Protein AF-A0A951SJJ4-F1 (afdb_monomer)

Sequence (652 aa):
MRLPAYVYRRGTRYWFRRTVPAPLLFVFFRAELRCSLRTNMPAEASGRARRLAVVLDAVFAIVGEAMQAGTTLSRDTLDVLVRELMSHELERAERARACAGPRSDSAAAAAAAAERAQAEALTAALRRNDLAPIAAPLAGALARLGIAVAADSPDWRIAGREALRAQRRVHLANAERELGFYGEDDGPGGPPPAPARILPRAASSPAAEPAITPPATPAAQPAATAVP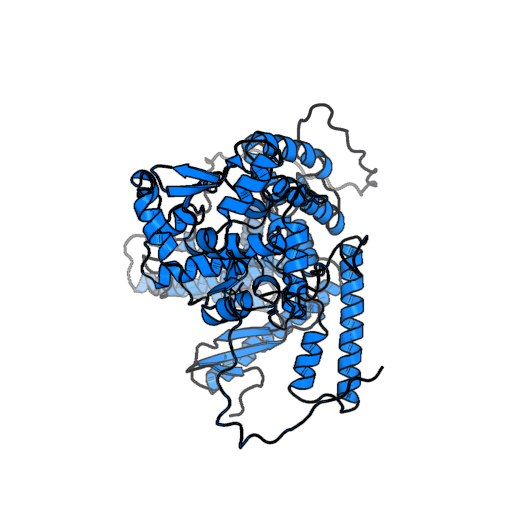ATDGTITAETLLSVAWPVFVAAKREADWKAKEQERDADKALRAFRDFVGDKPLAAITAIDAARMRSQLLRVPKLNGKGLYAGLTLAEAIAKAEALEAEQLAAVAASRAAGRLLGEDHDRARQAARVERLSLTTVNRYLSPLSTLFAWLDQERHLKLPSPFAGIPFSKRVRAKRARDQRQSFTDGELRRLFATPLWTGCASPHRRWQPGALVVKDARYWIPLLMAFASLRLEEASQLFCDDVATLDGIACLIVRGDNALRTTKSDSSARIVPVHSTLIRLGFLEHVERMRADGRTRVFPHLERDARGRLGGAVSKWFTEYRRRIGAYEKHKDAHSLRHFFDTHLHDRDVPTVRVAELMGHASPGETAGRYYKGAKLQRLREAIERLDFGLLFEERDGAWHIAREQPPDDADSRERPAHCLIERPM

Secondary structure (DSSP, 8-state):
-PPPTTEEEETTEEEEEEEPPGGGHHHH-SSEEEEE-S-S-HHHHHHHHHHHHHHHHHHHHHHHHHHHH-----HHHHHHHHHHHHHHHHHHHHHHHHHSPP--HHHHHHHHHHHHHHHHHHHHHHHHT--GGGHHHHHHHHHHTT----TTSHHHHHHHHHHHHHHHHHHHHHHHHHTT---TTSSTTSPPPPPP-----------------PPPPPPPPPP-PPPP-SSS---TTSBHHHHHHHHHHHHHHHT---HHHHHHHHHHHHHHHHHH---BGGG--HHHHHHHHHHHHHSBTTTTSGGGTT--HHHHHHHHHHHHHHHHHHHHHHHHTTSS-HHHHHHHHHHTSPPBPPHHHHHHHHHHHHHHHHHHHHHH---PPPTTTT-SPPS-S----GGGSPPPPPHHHHHHHHTSHHHH-BS-TT-TTSB-SB---SHHHHHHHHHHHS---HHHHHH-BGGGEEEETTEEEEEE---STT---SSGGG-EEEEPPHHHHHTTHHHHHHHHHHTT-SBSSTT----TTS-SHHHHHHHHHHHHHHTT---TT--TTHHHHHHHHHHHTTT--HHHHHHHHT-PPSSHHHHHH-----HHHHHHHHTT------EEEETTEEEEPP-PPP--TT-S------PPPPP-

Mean predicted aligned error: 19.37 Å

Nearest PDB structures (foldseek):
  4a8e-assembly1_A-2  TM=4.778E-01  e=9.113E-06  Pyrococcus abyssi
  5jk0-assembly1_C  TM=5.043E-01  e=3.271E-04  Helicobacter pylori 26695
  5nl6-assembly1_B  TM=2.515E-01  e=6.108E+00  Entamoeba histolytica HM-1:IMSS

Radius of gyration: 33.43 Å; Cα contacts (8 Å, |Δi|>4): 709; chains: 1; bounding box: 82×71×99 Å

Structure (mmCIF, N/CA/C/O backbone):
data_AF-A0A951SJJ4-F1
#
_entry.id   AF-A0A951SJJ4-F1
#
loop_
_atom_site.group_PDB
_atom_site.id
_atom_site.type_symbol
_atom_site.label_atom_id
_atom_site.label_alt_id
_atom_site.label_comp_id
_atom_site.label_asym_id
_atom_site.label_entity_id
_atom_site.label_seq_id
_atom_site.pdbx_PDB_ins_code
_atom_site.Cartn_x
_atom_site.Cartn_y
_atom_site.Cartn_z
_atom_site.occupancy
_atom_site.B_iso_or_equiv
_atom_site.auth_seq_id
_atom_site.auth_comp_id
_atom_site.auth_asym_id
_atom_site.auth_atom_id
_atom_site.pdbx_PDB_model_num
ATOM 1 N N . MET A 1 1 ? -8.854 -30.073 -40.093 1.00 56.75 1 MET A N 1
ATOM 2 C CA . MET A 1 1 ? -7.488 -29.500 -39.975 1.00 56.75 1 MET A CA 1
ATOM 3 C C . MET A 1 1 ? -7.131 -29.368 -38.495 1.00 56.75 1 MET A C 1
ATOM 5 O O . MET A 1 1 ? -7.904 -28.761 -37.763 1.00 56.75 1 MET A O 1
ATOM 9 N N . ARG A 1 2 ? -6.027 -29.965 -38.023 1.00 67.12 2 ARG A N 1
ATOM 10 C CA . ARG A 1 2 ? -5.641 -29.940 -36.597 1.00 67.12 2 ARG A CA 1
ATOM 11 C C . ARG A 1 2 ? -4.931 -28.616 -36.276 1.00 67.12 2 ARG A C 1
ATOM 13 O O . ARG A 1 2 ? -3.934 -28.290 -36.918 1.00 67.12 2 ARG A O 1
ATOM 20 N N . LEU A 1 3 ? -5.464 -27.833 -35.336 1.00 75.81 3 LEU A N 1
ATOM 21 C CA . LEU A 1 3 ? -4.878 -26.545 -34.943 1.00 75.81 3 LEU A CA 1
ATOM 22 C C . LEU A 1 3 ? -3.582 -26.755 -34.133 1.00 75.81 3 LEU A C 1
ATOM 24 O O . LEU A 1 3 ? -3.516 -27.702 -33.346 1.00 75.81 3 LEU A O 1
ATOM 28 N N . PRO A 1 4 ? -2.556 -25.895 -34.290 1.00 80.19 4 PRO A N 1
ATOM 29 C CA . PRO A 1 4 ? -1.337 -25.973 -33.486 1.00 80.19 4 PRO A CA 1
ATOM 30 C C . PRO A 1 4 ? -1.620 -25.783 -31.987 1.00 80.19 4 PRO A C 1
ATOM 32 O O . PRO A 1 4 ? -2.468 -24.975 -31.617 1.00 80.19 4 PRO A O 1
ATOM 35 N N . ALA A 1 5 ? -0.855 -26.446 -31.113 1.00 82.00 5 ALA A N 1
ATOM 36 C CA . ALA A 1 5 ? -1.058 -26.417 -29.653 1.00 82.00 5 ALA A CA 1
ATOM 37 C C . ALA A 1 5 ? -0.932 -25.017 -29.000 1.00 82.00 5 ALA A C 1
ATOM 39 O O . ALA A 1 5 ? -1.397 -24.791 -27.882 1.00 82.00 5 ALA A O 1
ATOM 40 N N . TYR A 1 6 ? -0.312 -24.063 -29.700 1.00 81.06 6 TYR A N 1
ATOM 41 C CA . TYR A 1 6 ? -0.188 -22.655 -29.307 1.00 81.06 6 TYR A CA 1
ATOM 42 C C . TYR A 1 6 ? -1.338 -21.767 -29.821 1.00 81.06 6 TYR A C 1
ATOM 44 O O . TYR A 1 6 ? -1.269 -20.543 -29.700 1.00 81.06 6 TYR A O 1
ATOM 52 N N . VAL A 1 7 ? -2.399 -22.354 -30.384 1.00 87.69 7 VAL A N 1
ATOM 53 C CA . VAL A 1 7 ? -3.622 -21.664 -30.819 1.00 87.69 7 VAL A CA 1
ATOM 54 C C . VAL A 1 7 ? -4.806 -22.149 -29.990 1.00 87.69 7 VAL A C 1
ATOM 56 O O . VAL A 1 7 ? -5.020 -23.348 -29.848 1.00 87.69 7 VAL A O 1
ATOM 59 N N . TYR A 1 8 ? -5.602 -21.223 -29.458 1.00 88.50 8 TYR A N 1
ATOM 60 C CA . TYR A 1 8 ? -6.814 -21.540 -28.700 1.00 88.50 8 TYR A CA 1
ATOM 61 C C . TYR A 1 8 ? -7.937 -20.554 -29.025 1.00 88.50 8 TYR A C 1
ATOM 63 O O . TYR A 1 8 ? -7.691 -19.416 -29.424 1.00 88.50 8 TYR A O 1
ATOM 71 N N . ARG A 1 9 ? -9.190 -20.983 -28.877 1.00 89.31 9 ARG A N 1
ATOM 72 C CA . ARG A 1 9 ? -10.361 -20.132 -29.123 1.00 89.31 9 ARG A CA 1
ATOM 73 C C . ARG A 1 9 ? -10.773 -19.425 -27.833 1.00 89.31 9 ARG A C 1
ATOM 75 O O . ARG A 1 9 ? -10.809 -20.040 -26.772 1.00 89.31 9 ARG A O 1
ATOM 82 N N . ARG A 1 10 ? -11.096 -18.133 -27.919 1.00 81.38 10 ARG A N 1
ATOM 83 C CA . ARG A 1 10 ? -11.657 -17.355 -26.805 1.00 81.38 10 ARG A CA 1
ATOM 84 C C . ARG A 1 10 ? -12.793 -16.482 -27.330 1.00 81.38 10 ARG A C 1
ATOM 86 O O . ARG A 1 10 ? -12.550 -15.496 -28.027 1.00 81.38 10 ARG A O 1
ATOM 93 N N . GLY A 1 11 ? -14.027 -16.866 -27.005 1.00 86.31 11 GLY A N 1
ATOM 94 C CA . GLY A 1 11 ? -15.231 -16.289 -27.604 1.00 86.31 11 GLY A CA 1
ATOM 95 C C . GLY A 1 11 ? -15.328 -16.622 -29.097 1.00 86.31 11 GLY A C 1
ATOM 96 O O . GLY A 1 11 ? -15.128 -17.767 -29.513 1.00 86.31 11 GLY A O 1
ATOM 97 N N . THR A 1 12 ? -15.590 -15.612 -29.924 1.00 81.94 12 THR A N 1
ATOM 98 C CA . THR A 1 12 ? -15.728 -15.768 -31.382 1.00 81.94 12 THR A CA 1
ATOM 99 C C . THR A 1 12 ? -14.399 -15.772 -32.138 1.00 81.94 12 THR A C 1
ATOM 101 O O . THR A 1 12 ? -14.394 -16.061 -33.327 1.00 81.94 12 THR A O 1
ATOM 104 N N . ARG A 1 13 ? -13.263 -15.485 -31.484 1.00 82.62 13 ARG A N 1
ATOM 105 C CA . ARG A 1 13 ? -11.959 -15.296 -32.148 1.00 82.62 13 ARG A CA 1
ATOM 106 C C . ARG A 1 13 ? -10.907 -16.302 -31.678 1.00 82.62 13 ARG A C 1
ATOM 108 O O . ARG A 1 13 ? -10.920 -16.750 -30.528 1.00 82.62 13 ARG A O 1
ATOM 115 N N . TYR A 1 14 ? -9.957 -16.613 -32.558 1.00 86.00 14 TYR A N 1
ATOM 116 C CA . TYR A 1 14 ? -8.769 -17.404 -32.233 1.00 86.00 14 TYR A CA 1
ATOM 117 C C . TYR A 1 14 ? -7.647 -16.535 -31.653 1.00 86.00 14 TYR A C 1
ATOM 119 O O . TYR A 1 14 ? -7.476 -15.370 -32.013 1.00 86.00 14 TYR A O 1
ATOM 127 N N . TRP A 1 15 ? -6.878 -17.118 -30.740 1.00 86.62 15 TRP A N 1
ATOM 128 C CA . TRP A 1 15 ? -5.797 -16.487 -29.991 1.00 86.62 15 TRP A CA 1
ATOM 129 C C . TRP A 1 15 ? -4.540 -17.349 -30.040 1.00 86.62 15 TRP A C 1
ATOM 131 O O . TRP A 1 15 ? -4.606 -18.574 -30.075 1.00 86.62 15 TRP A O 1
ATOM 141 N N . PHE A 1 16 ? -3.393 -16.686 -30.004 1.00 80.56 16 PHE A N 1
ATOM 142 C CA . PHE A 1 16 ? -2.073 -17.288 -29.924 1.00 80.56 16 PHE A CA 1
ATOM 143 C C . PHE A 1 16 ? -1.542 -17.237 -28.489 1.00 80.56 16 PHE A C 1
ATOM 145 O O . PHE A 1 16 ? -1.807 -16.276 -27.758 1.00 80.56 16 PHE A O 1
ATOM 152 N N . ARG A 1 17 ? -0.786 -18.263 -28.088 1.00 79.38 17 ARG A N 1
ATOM 153 C CA . ARG A 1 17 ? -0.088 -18.364 -26.801 1.00 79.38 17 ARG A CA 1
ATOM 154 C C . ARG A 1 17 ? 1.279 -19.026 -26.979 1.00 79.38 17 ARG A C 1
ATOM 156 O O . ARG A 1 17 ? 1.332 -20.181 -27.384 1.00 79.38 17 ARG A O 1
ATOM 163 N N . ARG A 1 18 ? 2.360 -18.358 -26.572 1.00 77.31 18 ARG A N 1
ATOM 164 C CA . ARG A 1 18 ? 3.719 -18.930 -26.526 1.00 77.31 18 ARG A CA 1
ATOM 165 C C . ARG A 1 18 ? 4.312 -18.792 -25.131 1.00 77.31 18 ARG A C 1
ATOM 167 O O . ARG A 1 18 ? 4.263 -17.706 -24.556 1.00 77.31 18 ARG A O 1
ATOM 174 N N . THR A 1 19 ? 4.864 -19.876 -24.602 1.00 76.88 19 THR A N 1
ATOM 175 C CA . THR A 1 19 ? 5.601 -19.870 -23.334 1.00 76.88 19 THR A CA 1
ATOM 176 C C . THR A 1 19 ? 6.957 -19.210 -23.539 1.00 76.88 19 THR A C 1
ATOM 178 O O . THR A 1 19 ? 7.637 -19.501 -24.520 1.00 76.88 19 THR A O 1
ATOM 181 N N . VAL A 1 20 ? 7.337 -18.319 -22.627 1.00 56.06 20 VAL A N 1
ATOM 182 C CA . VAL A 1 20 ? 8.665 -17.697 -22.630 1.00 56.06 20 VAL A CA 1
ATOM 183 C C . VAL A 1 20 ? 9.648 -18.650 -21.935 1.00 56.06 20 VAL A C 1
ATOM 185 O O . VAL A 1 20 ? 9.347 -19.090 -20.820 1.00 56.06 20 VAL A O 1
ATOM 188 N N . PRO A 1 21 ? 10.800 -18.986 -22.547 1.00 66.00 21 PRO A N 1
ATOM 189 C CA . PRO A 1 21 ? 11.824 -19.817 -21.915 1.00 66.00 21 PRO A CA 1
ATOM 190 C C . PRO A 1 21 ? 12.271 -19.253 -20.563 1.00 66.00 21 PRO A C 1
ATOM 192 O O . PRO A 1 21 ? 12.416 -18.040 -20.418 1.00 66.00 21 PRO A O 1
ATOM 195 N N . ALA A 1 22 ? 12.507 -20.126 -19.577 1.00 51.75 22 ALA A N 1
ATOM 196 C CA . ALA A 1 22 ? 12.796 -19.729 -18.195 1.00 51.75 22 ALA A CA 1
ATOM 197 C C . ALA A 1 22 ? 13.957 -18.722 -18.053 1.00 51.75 22 ALA A C 1
ATOM 199 O O . ALA A 1 22 ? 13.769 -17.734 -17.338 1.00 51.75 22 ALA A O 1
ATOM 200 N N . PRO A 1 23 ? 15.084 -18.879 -18.781 1.00 46.19 23 PRO A N 1
ATOM 201 C CA . PRO A 1 23 ? 16.160 -17.900 -18.745 1.00 46.19 23 PRO A CA 1
ATOM 202 C C . PRO A 1 23 ? 15.719 -16.523 -19.216 1.00 46.19 23 PRO A C 1
ATOM 204 O O . PRO A 1 23 ? 16.264 -15.563 -18.729 1.00 46.19 23 PRO A O 1
ATOM 207 N N . LEU A 1 24 ? 14.712 -16.396 -20.085 1.00 44.31 24 LEU A N 1
ATOM 208 C CA . LEU A 1 24 ? 14.303 -15.136 -20.723 1.00 44.31 24 LEU A CA 1
ATOM 209 C C . LEU A 1 24 ? 13.164 -14.415 -19.985 1.00 44.31 24 LEU A C 1
ATOM 211 O O . LEU A 1 24 ? 12.713 -13.343 -20.400 1.00 44.31 24 LEU A O 1
ATOM 215 N N . LEU A 1 25 ? 12.672 -14.985 -18.881 1.00 44.56 25 LEU A N 1
ATOM 216 C CA . LEU A 1 25 ? 11.536 -14.440 -18.131 1.00 44.56 25 LEU A CA 1
ATOM 217 C C . LEU A 1 25 ? 11.811 -13.057 -17.536 1.00 44.56 25 LEU A C 1
ATOM 219 O O . LEU A 1 25 ? 10.884 -12.255 -17.422 1.00 44.56 25 LEU A O 1
ATOM 223 N N . PHE A 1 26 ? 13.064 -12.760 -17.199 1.00 39.66 26 PHE A N 1
ATOM 224 C CA . PHE A 1 26 ? 13.484 -11.453 -16.687 1.00 39.66 26 PHE A CA 1
ATOM 225 C C . PHE A 1 26 ? 13.591 -10.374 -17.786 1.00 39.66 26 PHE A C 1
ATOM 227 O O . PHE A 1 26 ? 13.677 -9.201 -17.440 1.00 39.66 26 PHE A O 1
ATOM 234 N N . VAL A 1 27 ? 13.538 -10.742 -19.079 1.00 39.22 27 VAL A N 1
ATOM 235 C CA . VAL A 1 27 ? 13.498 -9.799 -20.222 1.00 39.22 27 VAL A CA 1
ATOM 236 C C . VAL A 1 27 ? 12.069 -9.567 -20.705 1.00 39.22 27 VAL A C 1
ATOM 238 O O . VAL A 1 27 ? 11.667 -8.437 -20.958 1.00 39.22 27 VAL A O 1
ATOM 241 N N . PHE A 1 28 ? 11.262 -10.625 -20.824 1.00 42.31 28 PHE A N 1
ATOM 242 C CA . PHE A 1 28 ? 9.883 -10.510 -21.329 1.00 42.31 28 PHE A CA 1
ATOM 243 C C . PHE A 1 28 ? 8.844 -10.287 -20.222 1.00 42.31 28 PHE A C 1
ATOM 245 O O . PHE A 1 28 ? 7.675 -10.011 -20.507 1.00 42.31 28 PHE A O 1
ATOM 252 N N . PHE A 1 29 ? 9.257 -10.409 -18.955 1.00 37.00 29 PHE A N 1
ATOM 253 C CA . PHE A 1 29 ? 8.480 -10.131 -17.740 1.00 37.00 29 PHE A CA 1
ATOM 254 C C . PHE A 1 29 ? 7.126 -10.864 -17.649 1.00 37.00 29 PHE A C 1
ATOM 256 O O . PHE A 1 29 ? 6.242 -10.472 -16.881 1.00 37.00 29 PHE A O 1
ATOM 263 N N . ARG A 1 30 ? 6.925 -11.921 -18.448 1.00 45.78 30 ARG A N 1
ATOM 264 C CA . ARG A 1 30 ? 5.702 -12.732 -18.515 1.00 45.78 30 ARG A CA 1
ATOM 265 C C . ARG A 1 30 ? 6.057 -14.177 -18.839 1.00 45.78 30 ARG A C 1
ATOM 267 O O . ARG A 1 30 ? 6.852 -14.424 -19.733 1.00 45.78 30 ARG A O 1
ATOM 274 N N . ALA A 1 31 ? 5.405 -15.121 -18.159 1.00 50.78 31 ALA A N 1
ATOM 275 C CA . ALA A 1 31 ? 5.575 -16.555 -18.416 1.00 50.78 31 ALA A CA 1
ATOM 276 C C . ALA A 1 31 ? 5.018 -16.997 -19.779 1.00 50.78 31 ALA A C 1
ATOM 278 O O . ALA A 1 31 ? 5.471 -17.981 -20.355 1.00 50.78 31 ALA A O 1
ATOM 279 N N . GLU A 1 32 ? 4.042 -16.255 -20.304 1.00 66.44 32 GLU A N 1
ATOM 280 C CA . GLU A 1 32 ? 3.436 -16.519 -21.602 1.00 66.44 32 GLU A CA 1
ATOM 281 C C . GLU A 1 32 ? 3.109 -15.213 -22.330 1.00 66.44 32 GLU A C 1
ATOM 283 O O . GLU A 1 32 ? 2.561 -14.267 -21.750 1.00 66.44 32 GLU A O 1
ATOM 288 N N . LEU A 1 33 ? 3.374 -15.198 -23.632 1.00 51.41 33 LEU A N 1
ATOM 289 C CA . LEU A 1 33 ? 2.937 -14.163 -24.557 1.00 51.41 33 LEU A CA 1
ATOM 290 C C . LEU A 1 33 ? 1.627 -14.605 -25.202 1.00 51.41 33 LEU A C 1
ATOM 292 O O . LEU A 1 33 ? 1.537 -15.706 -25.746 1.00 51.41 33 LEU A O 1
ATOM 296 N N . ARG A 1 34 ? 0.597 -13.756 -25.124 1.00 69.94 34 ARG A N 1
ATOM 297 C CA . ARG A 1 34 ? -0.738 -14.035 -25.670 1.00 69.94 34 ARG A CA 1
ATOM 298 C C . ARG A 1 34 ? -1.227 -12.867 -26.514 1.00 69.94 34 ARG A C 1
ATOM 300 O O . ARG A 1 34 ? -1.175 -11.728 -26.054 1.00 69.94 34 ARG A O 1
ATOM 307 N N . CYS A 1 35 ? -1.769 -13.146 -27.693 1.00 52.28 35 CYS A N 1
ATOM 308 C CA . CYS A 1 35 ? -2.395 -12.129 -28.537 1.00 52.28 35 CYS A CA 1
ATOM 309 C C . CYS A 1 35 ? -3.555 -12.709 -29.355 1.00 52.28 35 CYS A C 1
ATOM 311 O O . CYS A 1 35 ? -3.624 -13.912 -29.605 1.00 52.28 35 CYS A O 1
ATOM 313 N N . SER A 1 36 ? -4.502 -11.850 -29.732 1.00 64.62 36 SER A N 1
ATOM 314 C CA . SER A 1 36 ? -5.601 -12.227 -30.622 1.00 64.62 36 SER A CA 1
ATOM 315 C C . SER A 1 36 ? -5.072 -12.383 -32.042 1.00 64.62 36 SER A C 1
ATOM 317 O O . SER A 1 36 ? -4.365 -11.505 -32.532 1.00 64.62 36 SER A O 1
ATOM 319 N N . LEU A 1 37 ? -5.467 -13.456 -32.725 1.00 58.62 37 LEU A N 1
ATOM 320 C CA . LEU A 1 37 ? -5.157 -13.665 -34.141 1.00 58.62 37 LEU A CA 1
ATOM 321 C C . LEU A 1 37 ? -6.121 -12.905 -35.062 1.00 58.62 37 LEU A C 1
ATOM 323 O O . LEU A 1 37 ? -5.968 -12.975 -36.279 1.00 58.62 37 LEU A O 1
ATOM 327 N N . ARG A 1 38 ? -7.095 -12.174 -34.488 1.00 72.50 38 ARG A N 1
ATOM 328 C CA . ARG A 1 38 ? -8.071 -11.316 -35.189 1.00 72.50 38 ARG A CA 1
ATOM 329 C C . ARG A 1 38 ? -8.794 -12.030 -36.341 1.00 72.50 38 ARG A C 1
ATOM 331 O O . ARG A 1 38 ? -8.997 -11.457 -37.403 1.00 72.50 38 ARG A O 1
ATOM 338 N N . THR A 1 39 ? -9.139 -13.297 -36.147 1.00 69.31 39 THR A N 1
ATOM 339 C CA . THR A 1 39 ? -9.929 -14.090 -37.099 1.00 69.31 39 THR A CA 1
ATOM 340 C C . THR A 1 39 ? -10.748 -15.130 -36.336 1.00 69.31 39 THR A C 1
ATOM 342 O O . THR A 1 39 ? -10.347 -15.583 -35.255 1.00 69.31 39 THR A O 1
ATOM 345 N N . ASN A 1 40 ? -11.917 -15.467 -36.870 1.00 79.06 40 ASN A N 1
ATOM 346 C CA . ASN A 1 40 ? -12.766 -16.576 -36.435 1.00 79.06 40 ASN A CA 1
ATOM 347 C C . ASN A 1 40 ? -12.609 -17.807 -37.350 1.00 79.06 40 ASN A C 1
ATOM 349 O O . ASN A 1 40 ? -13.218 -18.839 -37.073 1.00 79.06 40 ASN A O 1
ATOM 353 N N . MET A 1 41 ? -11.773 -17.725 -38.395 1.00 80.44 41 MET A N 1
ATOM 354 C CA . MET A 1 41 ? -11.529 -18.808 -39.346 1.00 80.44 41 MET A CA 1
ATOM 355 C C . MET A 1 41 ? -10.324 -19.669 -38.916 1.00 80.44 41 MET A C 1
ATOM 357 O O . MET A 1 41 ? -9.222 -19.141 -38.728 1.00 80.44 41 MET A O 1
ATOM 361 N N . PRO A 1 42 ? -10.476 -21.002 -38.778 1.00 74.75 42 PRO A N 1
ATOM 362 C CA . PRO A 1 42 ? -9.407 -21.883 -38.292 1.00 74.75 42 PRO A CA 1
ATOM 363 C C . PRO A 1 42 ? -8.151 -21.914 -39.182 1.00 74.75 42 PRO A C 1
ATOM 365 O O . PRO A 1 42 ? -7.030 -21.922 -38.668 1.00 74.75 42 PRO A O 1
ATOM 368 N N . ALA A 1 43 ? -8.321 -21.919 -40.509 1.00 69.69 43 ALA A N 1
ATOM 369 C CA . ALA A 1 43 ? -7.210 -21.994 -41.462 1.00 69.69 43 ALA A CA 1
ATOM 370 C C . ALA A 1 43 ? -6.328 -20.732 -41.412 1.00 69.69 43 ALA A C 1
ATOM 372 O O . ALA A 1 43 ? -5.103 -20.825 -41.291 1.00 69.69 43 ALA A O 1
ATOM 373 N N . GLU A 1 44 ? -6.950 -19.549 -41.390 1.00 59.69 44 GLU A N 1
ATOM 374 C CA . GLU A 1 44 ? -6.249 -18.271 -41.234 1.00 59.69 44 GLU A CA 1
ATOM 375 C C . GLU A 1 44 ? -5.558 -18.148 -39.874 1.00 59.69 44 GLU A C 1
ATOM 377 O O . GLU A 1 44 ? -4.414 -17.691 -39.794 1.00 59.69 44 GLU A O 1
ATOM 382 N N . ALA A 1 45 ? -6.229 -18.582 -38.799 1.00 61.97 45 ALA A N 1
ATOM 383 C CA . ALA A 1 45 ? -5.662 -18.586 -37.456 1.00 61.97 45 ALA A CA 1
ATOM 384 C C . ALA A 1 45 ? -4.382 -19.430 -37.404 1.00 61.97 45 ALA A C 1
ATOM 386 O O . ALA A 1 45 ? -3.360 -18.974 -36.891 1.00 61.97 45 ALA A O 1
ATOM 387 N N . SER A 1 46 ? -4.405 -20.626 -38.001 1.00 64.81 46 SER A N 1
ATOM 388 C CA . SER A 1 46 ? -3.229 -21.495 -38.089 1.00 64.81 46 SER A CA 1
ATOM 389 C C . SER A 1 46 ? -2.092 -20.849 -38.895 1.00 64.81 46 SER A C 1
ATOM 391 O O . SER A 1 46 ? -0.936 -20.915 -38.476 1.00 64.81 46 SER A O 1
ATOM 393 N N . GLY A 1 47 ? -2.394 -20.188 -40.018 1.00 51.75 47 GLY A N 1
ATOM 394 C CA . GLY A 1 47 ? -1.395 -19.485 -40.832 1.00 51.75 47 GLY A CA 1
ATOM 395 C C . GLY A 1 47 ? -0.742 -18.299 -40.109 1.00 51.75 47 GLY A C 1
ATOM 396 O O . GLY A 1 47 ? 0.484 -18.167 -40.107 1.00 51.75 47 GLY A O 1
ATOM 397 N N . ARG A 1 48 ? -1.542 -17.460 -39.434 1.00 59.00 48 ARG A N 1
ATOM 398 C CA . ARG A 1 48 ? -1.055 -16.312 -38.642 1.00 59.00 48 ARG A CA 1
ATOM 399 C C . ARG A 1 48 ? -0.233 -16.765 -37.431 1.00 59.00 48 ARG A C 1
ATOM 401 O O . ARG A 1 48 ? 0.818 -16.192 -37.154 1.00 59.00 48 ARG A O 1
ATOM 408 N N . ALA A 1 49 ? -0.668 -17.824 -36.751 1.00 57.44 49 ALA A N 1
ATOM 409 C CA . ALA A 1 49 ? 0.012 -18.364 -35.579 1.00 57.44 49 ALA A CA 1
ATOM 410 C C . ALA A 1 49 ? 1.388 -18.971 -35.893 1.00 57.44 49 ALA A C 1
ATOM 412 O O . ALA A 1 49 ? 2.322 -18.763 -35.124 1.00 57.44 49 ALA A O 1
ATOM 413 N N . ARG A 1 50 ? 1.540 -19.683 -37.020 1.00 53.78 50 ARG A N 1
ATOM 414 C CA . ARG A 1 50 ? 2.837 -20.252 -37.439 1.00 53.78 50 ARG A CA 1
ATOM 415 C C . ARG A 1 50 ? 3.873 -19.165 -37.724 1.00 53.78 50 ARG A C 1
ATOM 417 O O . ARG A 1 50 ? 4.998 -19.265 -37.250 1.00 53.78 50 ARG A O 1
ATOM 424 N N . ARG A 1 51 ? 3.480 -18.095 -38.428 1.00 48.62 51 ARG A N 1
ATOM 425 C CA . ARG A 1 51 ? 4.363 -16.940 -38.680 1.00 48.62 51 ARG A CA 1
ATOM 426 C C . ARG A 1 51 ? 4.804 -16.269 -37.380 1.00 48.62 51 ARG A C 1
ATOM 428 O O . ARG A 1 51 ? 5.975 -15.950 -37.223 1.00 48.62 51 ARG A O 1
ATOM 435 N N . LEU A 1 52 ? 3.879 -16.102 -36.435 1.00 44.09 52 LEU A N 1
ATOM 436 C CA . LEU A 1 52 ? 4.188 -15.509 -35.138 1.00 44.09 52 LEU A CA 1
ATOM 437 C C . LEU A 1 52 ? 5.098 -16.403 -34.278 1.00 44.09 52 LEU A C 1
ATOM 439 O O . LEU A 1 52 ? 5.967 -15.884 -33.583 1.00 44.09 52 LEU A O 1
ATOM 443 N N . ALA A 1 53 ? 4.934 -17.727 -34.348 1.00 49.69 53 ALA A N 1
ATOM 444 C CA . ALA A 1 53 ? 5.794 -18.679 -33.648 1.00 49.69 53 ALA A CA 1
ATOM 445 C C . ALA A 1 53 ? 7.249 -18.603 -34.137 1.00 49.69 53 ALA A C 1
ATOM 447 O O . ALA A 1 53 ? 8.141 -18.434 -33.316 1.00 49.69 53 ALA A O 1
ATOM 448 N N . VAL A 1 54 ? 7.474 -18.619 -35.457 1.00 47.19 54 VAL A N 1
ATOM 449 C CA . VAL A 1 54 ? 8.823 -18.520 -36.051 1.00 47.19 54 VAL A CA 1
ATOM 450 C C . VAL A 1 54 ? 9.527 -17.225 -35.634 1.00 47.19 54 VAL A C 1
ATOM 452 O O . VAL A 1 54 ? 10.700 -17.239 -35.271 1.00 47.19 54 VAL A O 1
ATOM 455 N N . VAL A 1 55 ? 8.801 -16.103 -35.628 1.00 43.09 55 VAL A N 1
ATOM 456 C CA . VAL A 1 55 ? 9.347 -14.808 -35.194 1.00 43.09 55 VAL A CA 1
ATOM 457 C C . VAL A 1 55 ? 9.705 -14.817 -33.707 1.00 43.09 55 VAL A C 1
ATOM 459 O O . VAL A 1 55 ? 10.748 -14.291 -33.329 1.00 43.09 55 VAL A O 1
ATOM 462 N N . LEU A 1 56 ? 8.863 -15.407 -32.856 1.00 47.78 56 LEU A N 1
ATOM 463 C CA . LEU A 1 56 ? 9.129 -15.467 -31.418 1.00 47.78 56 LEU A CA 1
ATOM 464 C C . LEU A 1 56 ? 10.267 -16.424 -31.061 1.00 47.78 56 LEU A C 1
ATOM 466 O O . LEU A 1 56 ? 11.020 -16.126 -30.140 1.00 47.78 56 LEU A O 1
ATOM 470 N N . ASP A 1 57 ? 10.432 -17.517 -31.800 1.00 52.72 57 ASP A N 1
ATOM 471 C CA . ASP A 1 57 ? 11.523 -18.466 -31.572 1.00 52.72 57 ASP A CA 1
ATOM 472 C C . ASP A 1 57 ? 12.880 -17.856 -31.953 1.00 52.72 57 ASP A C 1
ATOM 474 O O . ASP A 1 57 ? 13.828 -17.946 -31.175 1.00 52.72 57 ASP A O 1
ATOM 478 N N . ALA A 1 58 ? 12.950 -17.122 -33.070 1.00 42.34 58 ALA A N 1
ATOM 479 C CA . ALA A 1 58 ? 14.142 -16.350 -33.432 1.00 42.34 58 ALA A CA 1
ATOM 480 C C . ALA A 1 58 ? 14.464 -15.264 -32.389 1.00 42.34 58 ALA A C 1
ATOM 482 O O . ALA A 1 58 ? 15.615 -15.068 -32.013 1.00 42.34 58 ALA A O 1
ATOM 483 N N . VAL A 1 59 ? 13.437 -14.586 -31.869 1.00 43.62 59 VAL A N 1
ATOM 484 C CA . VAL A 1 59 ? 13.578 -13.598 -30.791 1.00 43.62 59 VAL A CA 1
ATOM 485 C C . VAL A 1 59 ? 14.114 -14.231 -29.504 1.00 43.62 59 VAL A C 1
ATOM 487 O O . VAL A 1 59 ? 14.956 -13.630 -28.845 1.00 43.62 59 VAL A O 1
ATOM 490 N N . PHE A 1 60 ? 13.640 -15.417 -29.118 1.00 53.91 60 PHE A N 1
ATOM 491 C CA . PHE A 1 60 ? 14.122 -16.084 -27.911 1.00 53.91 60 PHE A CA 1
ATOM 492 C C . PHE A 1 60 ? 15.568 -16.568 -28.047 1.00 53.91 60 PHE A C 1
ATOM 494 O O . PHE A 1 60 ? 16.328 -16.404 -27.096 1.00 53.91 60 PHE A O 1
ATOM 501 N N . ALA A 1 61 ? 15.960 -17.091 -29.211 1.00 46.66 61 ALA A N 1
ATOM 502 C CA . ALA A 1 61 ? 17.340 -17.502 -29.477 1.00 46.66 61 ALA A CA 1
ATOM 503 C C . ALA A 1 61 ? 18.316 -16.318 -29.363 1.00 46.66 61 ALA A C 1
ATOM 505 O O . ALA A 1 61 ? 19.254 -16.367 -28.575 1.00 46.66 61 ALA A O 1
ATOM 506 N N . ILE A 1 62 ? 18.004 -15.201 -30.029 1.00 43.03 62 ILE A N 1
ATOM 507 C CA . ILE A 1 62 ? 18.837 -13.988 -30.015 1.00 43.03 62 ILE A CA 1
ATOM 508 C C . ILE A 1 62 ? 18.987 -13.421 -28.595 1.00 43.03 62 ILE A C 1
ATOM 510 O O . ILE A 1 62 ? 20.082 -13.049 -28.185 1.00 43.03 62 ILE A O 1
ATOM 514 N N . VAL A 1 63 ? 17.899 -13.365 -27.816 1.00 42.19 63 VAL A N 1
ATOM 515 C CA . VAL A 1 63 ? 17.956 -12.859 -26.432 1.00 42.19 63 VAL A CA 1
ATOM 516 C C . VAL A 1 63 ? 18.703 -13.835 -25.514 1.00 42.19 63 VAL A C 1
ATOM 518 O O . VAL A 1 63 ? 19.407 -13.389 -24.615 1.00 42.19 63 VAL A O 1
ATOM 521 N N . GLY A 1 64 ? 18.589 -15.147 -25.735 1.00 45.38 64 GLY A N 1
ATOM 522 C CA . GLY A 1 64 ? 19.320 -16.158 -24.965 1.00 45.38 64 GLY A CA 1
ATOM 523 C C . GLY A 1 64 ? 20.828 -16.124 -25.197 1.00 45.38 64 GLY A C 1
ATOM 524 O O . GLY A 1 64 ? 21.587 -16.172 -24.232 1.00 45.38 64 GLY A O 1
ATOM 525 N N . GLU A 1 65 ? 21.257 -15.975 -26.449 1.00 44.41 65 GLU A N 1
ATOM 526 C CA . GLU A 1 65 ? 22.674 -15.879 -26.827 1.00 44.41 65 GLU A CA 1
ATOM 527 C C . GLU A 1 65 ? 23.296 -14.559 -26.340 1.00 44.41 65 GLU A C 1
ATOM 529 O O . GLU A 1 65 ? 24.383 -14.551 -25.763 1.00 44.41 65 GLU A O 1
ATOM 534 N N . ALA A 1 66 ? 22.559 -13.448 -26.441 1.00 42.22 66 ALA A N 1
ATOM 535 C CA . ALA A 1 66 ? 23.000 -12.140 -25.952 1.00 42.22 66 ALA A CA 1
ATOM 536 C C . ALA A 1 66 ? 23.221 -12.100 -24.427 1.00 42.22 66 ALA A C 1
ATOM 538 O O . ALA A 1 66 ? 24.110 -11.406 -23.935 1.00 42.22 66 ALA A O 1
ATOM 539 N N . MET A 1 67 ? 22.440 -12.864 -23.658 1.00 42.53 67 MET A N 1
ATOM 540 C CA . MET A 1 67 ? 22.627 -12.968 -22.209 1.00 42.53 67 MET A CA 1
ATOM 541 C C . MET A 1 67 ? 23.867 -13.754 -21.798 1.00 42.53 67 MET A C 1
ATOM 543 O O . MET A 1 67 ? 24.407 -13.504 -20.723 1.00 42.53 67 MET A O 1
ATOM 547 N N . GLN A 1 68 ? 24.284 -14.718 -22.615 1.00 44.78 68 GLN A N 1
ATOM 548 C CA . GLN A 1 68 ? 25.477 -15.519 -22.356 1.00 44.78 68 GLN A CA 1
ATOM 549 C C . GLN A 1 68 ? 26.762 -14.758 -22.721 1.00 44.78 68 GLN A C 1
ATOM 551 O O . GLN A 1 68 ? 27.814 -15.063 -22.169 1.00 44.78 68 GLN A O 1
ATOM 556 N N . ALA A 1 69 ? 26.674 -13.746 -23.594 1.00 37.50 69 ALA A N 1
ATOM 557 C CA . ALA A 1 69 ? 27.823 -13.035 -24.163 1.00 37.50 69 ALA A CA 1
ATOM 558 C C . ALA A 1 69 ? 28.103 -11.626 -23.588 1.00 37.50 69 ALA A C 1
ATOM 560 O O . ALA A 1 69 ? 29.102 -11.012 -23.947 1.00 37.50 69 ALA A O 1
ATOM 561 N N . GLY A 1 70 ? 27.270 -11.097 -22.685 1.00 41.81 70 GLY A N 1
ATOM 562 C CA . GLY A 1 70 ? 27.648 -9.958 -21.833 1.00 41.81 70 GLY A CA 1
ATOM 563 C C . GLY A 1 70 ? 27.605 -8.534 -22.419 1.00 41.81 70 GLY A C 1
ATOM 564 O O . GLY A 1 70 ? 27.843 -7.610 -21.646 1.00 41.81 70 GLY A O 1
ATOM 565 N N . THR A 1 71 ? 27.238 -8.296 -23.688 1.00 36.28 71 THR A N 1
ATOM 566 C CA . THR A 1 71 ? 27.003 -6.924 -24.217 1.00 36.28 71 THR A CA 1
ATOM 567 C C . THR A 1 71 ? 26.293 -6.907 -25.580 1.00 36.28 71 THR A C 1
ATOM 569 O O . THR A 1 71 ? 26.663 -7.703 -26.437 1.00 36.28 71 THR A O 1
ATOM 572 N N . THR A 1 72 ? 25.315 -5.994 -25.787 1.00 34.53 72 THR A N 1
ATOM 573 C CA . THR A 1 72 ? 24.983 -5.200 -27.022 1.00 34.53 72 THR A CA 1
ATOM 574 C C . THR A 1 72 ? 23.593 -4.518 -26.942 1.00 34.53 72 THR A C 1
ATOM 576 O O . THR A 1 72 ? 22.807 -4.814 -26.036 1.00 34.53 72 THR A O 1
ATOM 579 N N . LEU A 1 73 ? 23.331 -3.532 -27.826 1.00 44.94 73 LEU A N 1
ATOM 580 C CA . LEU A 1 73 ? 22.229 -2.544 -27.777 1.00 44.94 73 LEU A CA 1
ATOM 581 C C . LEU A 1 73 ? 20.842 -3.144 -27.458 1.00 44.94 73 LEU A C 1
ATOM 583 O O . LEU A 1 73 ? 20.344 -4.042 -28.138 1.00 44.94 73 LEU A O 1
ATOM 587 N N . SER A 1 74 ? 20.190 -2.611 -26.416 1.00 46.97 74 SER A N 1
ATOM 588 C CA . SER A 1 74 ? 18.930 -3.156 -25.894 1.00 46.97 74 SER A CA 1
ATOM 589 C C . SER A 1 74 ? 17.773 -3.037 -26.896 1.00 46.97 74 SER A C 1
ATOM 591 O O . SER A 1 74 ? 17.663 -2.062 -27.643 1.00 46.97 74 SER A O 1
ATOM 593 N N . ARG A 1 75 ? 16.842 -3.998 -26.876 1.00 44.22 75 ARG A N 1
ATOM 594 C CA . ARG A 1 75 ? 15.644 -3.972 -27.732 1.00 44.22 75 ARG A CA 1
ATOM 595 C C . ARG A 1 75 ? 14.744 -2.759 -27.477 1.00 44.22 75 ARG A C 1
ATOM 597 O O . ARG A 1 75 ? 14.103 -2.293 -28.408 1.00 44.22 75 ARG A O 1
ATOM 604 N N . ASP A 1 76 ? 14.749 -2.207 -26.267 1.00 43.22 76 ASP A N 1
ATOM 605 C CA . ASP A 1 76 ? 14.018 -0.975 -25.954 1.00 43.22 76 ASP A CA 1
ATOM 606 C C . ASP A 1 76 ? 14.612 0.227 -26.707 1.00 43.22 76 ASP A C 1
ATOM 608 O O . ASP A 1 76 ? 13.876 1.084 -27.195 1.00 43.22 76 ASP A O 1
ATOM 612 N N . THR A 1 77 ? 15.937 0.248 -26.884 1.00 42.91 77 THR A N 1
ATOM 613 C CA . THR A 1 77 ? 16.645 1.251 -27.687 1.00 42.91 77 THR A CA 1
ATOM 614 C C . THR A 1 77 ? 16.357 1.083 -29.181 1.00 42.91 77 THR A C 1
ATOM 616 O O . THR A 1 77 ? 16.100 2.070 -29.867 1.00 42.91 77 THR A O 1
ATOM 619 N N . LEU A 1 78 ? 16.304 -0.159 -29.678 1.00 46.12 78 LEU A N 1
ATOM 620 C CA . LEU A 1 78 ? 15.894 -0.454 -31.058 1.00 46.12 78 LEU A CA 1
ATOM 621 C C . LEU A 1 78 ? 14.417 -0.104 -31.311 1.00 46.12 78 LEU A C 1
ATOM 623 O O . LEU A 1 78 ? 14.093 0.454 -32.354 1.00 46.12 78 LEU A O 1
ATOM 627 N N . ASP A 1 79 ? 13.523 -0.350 -30.352 1.00 45.09 79 ASP A N 1
ATOM 628 C CA . ASP A 1 79 ? 12.098 -0.020 -30.462 1.00 45.09 79 ASP A CA 1
ATOM 629 C C . ASP A 1 79 ? 11.848 1.499 -30.413 1.00 45.09 79 ASP A C 1
ATOM 631 O O . ASP A 1 79 ? 10.903 1.992 -31.029 1.00 45.09 79 ASP A O 1
ATOM 635 N N . VAL A 1 80 ? 12.655 2.267 -29.671 1.00 45.62 80 VAL A N 1
ATOM 636 C CA . VAL A 1 80 ? 12.621 3.744 -29.700 1.00 45.62 80 VAL A CA 1
ATOM 637 C C . VAL A 1 80 ? 13.150 4.268 -31.034 1.00 45.62 80 VAL A C 1
ATOM 639 O O . VAL A 1 80 ? 12.496 5.105 -31.649 1.00 45.62 80 VAL A O 1
ATOM 642 N N . LEU A 1 81 ? 14.256 3.716 -31.532 1.00 49.53 81 LEU A N 1
ATOM 643 C CA . LEU A 1 81 ? 14.834 4.082 -32.825 1.00 49.53 81 LEU A CA 1
ATOM 644 C C . LEU A 1 81 ? 13.886 3.800 -34.001 1.00 49.53 81 LEU A C 1
ATOM 646 O O . LEU A 1 81 ? 13.698 4.651 -34.867 1.00 49.53 81 LEU A O 1
ATOM 650 N N . VAL A 1 82 ? 13.233 2.635 -34.001 1.00 49.75 82 VAL A N 1
ATOM 651 C CA . VAL A 1 82 ? 12.230 2.262 -35.009 1.00 49.75 82 VAL A CA 1
ATOM 652 C C . VAL A 1 82 ? 11.008 3.182 -34.944 1.00 49.75 82 VAL A C 1
ATOM 654 O O . VAL A 1 82 ? 10.502 3.580 -35.989 1.00 49.75 82 VAL A O 1
ATOM 657 N N . ARG A 1 83 ? 10.537 3.551 -33.745 1.00 49.78 83 ARG A N 1
ATOM 658 C CA . ARG A 1 83 ? 9.403 4.479 -33.587 1.00 49.78 83 ARG A CA 1
ATOM 659 C C . ARG A 1 83 ? 9.736 5.888 -34.062 1.00 49.78 83 ARG A C 1
ATOM 661 O O . ARG A 1 83 ? 8.940 6.465 -34.789 1.00 49.78 83 ARG A O 1
ATOM 668 N N . GLU A 1 84 ? 10.903 6.405 -33.701 1.00 48.84 84 GLU A N 1
ATOM 669 C CA . GLU A 1 84 ? 11.326 7.757 -34.075 1.00 48.84 84 GLU A CA 1
ATOM 670 C C . GLU A 1 84 ? 11.502 7.904 -35.593 1.00 48.84 84 GLU A C 1
ATOM 672 O O . GLU A 1 84 ? 11.052 8.886 -36.183 1.00 48.84 84 GLU A O 1
ATOM 677 N N . LEU A 1 85 ? 12.089 6.896 -36.249 1.00 51.16 85 LEU A N 1
ATOM 678 C CA . LEU A 1 85 ? 12.231 6.874 -37.705 1.00 51.16 85 LEU A CA 1
ATOM 679 C C . LEU A 1 85 ? 10.864 6.813 -38.410 1.00 51.16 85 LEU A C 1
ATOM 681 O O . LEU A 1 85 ? 10.638 7.533 -39.378 1.00 51.16 85 LEU A O 1
ATOM 685 N N . MET A 1 86 ? 9.935 5.993 -37.903 1.00 54.28 86 MET A N 1
ATOM 686 C CA . MET A 1 86 ? 8.593 5.870 -38.483 1.00 54.28 86 MET A CA 1
ATOM 687 C C . MET A 1 86 ? 7.755 7.142 -38.310 1.00 54.28 86 MET A C 1
ATOM 689 O O . MET A 1 86 ? 7.111 7.568 -39.267 1.00 54.28 86 MET A O 1
ATOM 693 N N . SER A 1 87 ? 7.765 7.755 -37.123 1.00 49.28 87 SER A N 1
ATOM 694 C CA . SER A 1 87 ? 6.989 8.971 -36.847 1.00 49.28 87 SER A CA 1
ATOM 695 C C . SER A 1 87 ? 7.481 10.159 -37.674 1.00 49.28 87 SER A C 1
ATOM 697 O O . SER A 1 87 ? 6.673 10.846 -38.293 1.00 49.28 87 SER A O 1
ATOM 699 N N . HIS A 1 88 ? 8.799 10.369 -37.751 1.00 51.59 88 HIS A N 1
ATOM 700 C CA . HIS A 1 88 ? 9.374 11.501 -38.479 1.00 51.59 88 HIS A CA 1
ATOM 701 C C . HIS A 1 88 ? 9.063 11.465 -39.984 1.00 51.59 88 HIS A C 1
ATOM 703 O O . HIS A 1 88 ? 8.659 12.475 -40.560 1.00 51.59 88 HIS A O 1
ATOM 709 N N . GLU A 1 89 ? 9.219 10.303 -40.622 1.00 56.81 89 GLU A N 1
ATOM 710 C CA . GLU A 1 89 ? 9.008 10.163 -42.068 1.00 56.81 89 GLU A CA 1
ATOM 711 C C . GLU A 1 89 ? 7.521 10.215 -42.451 1.00 56.81 89 GLU A C 1
ATOM 713 O O . GLU A 1 89 ? 7.161 10.837 -43.454 1.00 56.81 89 GLU A O 1
ATOM 718 N N . LEU A 1 90 ? 6.636 9.634 -41.632 1.00 59.97 90 LEU A N 1
ATOM 719 C CA . LEU A 1 90 ? 5.190 9.734 -41.852 1.00 59.97 90 LEU A CA 1
ATOM 720 C C . LEU A 1 90 ? 4.689 11.171 -41.668 1.00 59.97 90 LEU A C 1
ATOM 722 O O . LEU A 1 90 ? 3.904 11.641 -42.487 1.00 59.97 90 LEU A O 1
ATOM 726 N N . GLU A 1 91 ? 5.154 11.892 -40.644 1.00 58.44 91 GLU A N 1
ATOM 727 C CA . GLU A 1 91 ? 4.790 13.299 -40.440 1.00 58.44 91 GLU A CA 1
ATOM 728 C C . GLU A 1 91 ? 5.305 14.203 -41.561 1.00 58.44 91 GLU A C 1
ATOM 730 O O . GLU A 1 91 ? 4.603 15.120 -41.985 1.00 58.44 91 GLU A O 1
ATOM 735 N N . ARG A 1 92 ? 6.521 13.960 -42.061 1.00 64.50 92 ARG A N 1
ATOM 736 C CA . ARG A 1 92 ? 7.087 14.716 -43.182 1.00 64.50 92 ARG A CA 1
ATOM 737 C C . ARG A 1 92 ? 6.269 14.515 -44.459 1.00 64.50 92 ARG A C 1
ATOM 739 O O . ARG A 1 92 ? 5.953 15.501 -45.124 1.00 64.50 92 ARG A O 1
ATOM 746 N N . ALA A 1 93 ? 5.906 13.271 -44.774 1.00 63.94 93 ALA A N 1
ATOM 747 C CA . ALA A 1 93 ? 5.058 12.950 -45.920 1.00 63.94 93 ALA A CA 1
ATOM 748 C C . ALA A 1 93 ? 3.650 13.551 -45.771 1.00 63.94 93 ALA A C 1
ATOM 750 O O . ALA A 1 93 ? 3.120 14.126 -46.717 1.00 63.94 93 ALA A O 1
ATOM 751 N N . GLU A 1 94 ? 3.072 13.502 -44.567 1.00 70.06 94 GLU A N 1
ATOM 752 C CA . GLU A 1 94 ? 1.750 14.073 -44.306 1.00 70.06 94 GLU A CA 1
ATOM 753 C C . GLU A 1 94 ? 1.740 15.599 -44.405 1.00 70.06 94 GLU A C 1
ATOM 755 O O . GLU A 1 94 ? 0.836 16.168 -45.006 1.00 70.06 94 GLU A O 1
ATOM 760 N N . ARG A 1 95 ? 2.771 16.279 -43.888 1.00 65.56 95 ARG A N 1
ATOM 761 C CA . ARG A 1 95 ? 2.918 17.735 -44.041 1.00 65.56 95 ARG A CA 1
ATOM 762 C C . ARG A 1 95 ? 3.103 18.130 -45.503 1.00 65.56 95 ARG A C 1
ATOM 764 O O . ARG A 1 95 ? 2.532 19.125 -45.929 1.00 65.56 95 ARG A O 1
ATOM 771 N N . ALA A 1 96 ? 3.862 17.355 -46.278 1.00 67.75 96 ALA A N 1
ATOM 772 C CA . ALA A 1 96 ? 4.006 17.594 -47.711 1.00 67.75 96 ALA A CA 1
ATOM 773 C C . ALA A 1 96 ? 2.665 17.446 -48.449 1.00 67.75 96 ALA A C 1
ATOM 775 O O . ALA A 1 96 ? 2.340 18.298 -49.271 1.00 67.75 96 ALA A O 1
ATOM 776 N N . ARG A 1 97 ? 1.860 16.428 -48.108 1.00 78.00 97 ARG A N 1
ATOM 777 C CA . ARG A 1 97 ? 0.498 16.250 -48.639 1.00 78.00 97 ARG A CA 1
ATOM 778 C C . ARG A 1 97 ? -0.448 17.377 -48.220 1.00 78.00 97 ARG A C 1
ATOM 780 O O . ARG A 1 97 ? -1.152 17.910 -49.066 1.00 78.00 97 ARG A O 1
ATOM 787 N N . ALA A 1 98 ? -0.430 17.771 -46.947 1.00 71.88 98 ALA A N 1
ATOM 788 C CA . ALA A 1 98 ? -1.282 18.834 -46.412 1.00 71.88 98 ALA A CA 1
ATOM 789 C C . ALA A 1 98 ? -0.970 20.216 -47.011 1.00 71.88 98 ALA A C 1
ATOM 791 O O . ALA A 1 98 ? -1.860 21.054 -47.118 1.00 71.88 98 ALA A O 1
ATOM 792 N N . CYS A 1 99 ? 0.285 20.453 -47.404 1.00 69.06 99 CYS A N 1
ATOM 793 C CA . CYS A 1 99 ? 0.717 21.690 -48.055 1.00 69.06 99 CYS A CA 1
ATOM 794 C C . CYS A 1 99 ? 0.637 21.640 -49.592 1.00 69.06 99 CYS A C 1
ATOM 796 O O . CYS A 1 99 ? 0.881 22.660 -50.238 1.00 69.06 99 CYS A O 1
ATOM 798 N N . ALA A 1 100 ? 0.346 20.481 -50.191 1.00 73.06 100 ALA A N 1
ATOM 799 C CA . ALA A 1 100 ? 0.233 20.333 -51.638 1.00 73.06 100 ALA A CA 1
ATOM 800 C C . ALA A 1 100 ? -1.146 20.793 -52.137 1.00 73.06 100 ALA A C 1
ATOM 802 O O . ALA A 1 100 ? -2.168 20.582 -51.486 1.00 73.06 100 ALA A O 1
ATOM 803 N N . GLY A 1 101 ? -1.178 21.415 -53.318 1.00 77.25 101 GLY A N 1
ATOM 804 C CA . GLY A 1 101 ? -2.431 21.765 -53.989 1.00 77.25 101 GLY A CA 1
ATOM 805 C C . GLY A 1 101 ? -3.198 20.533 -54.501 1.00 77.25 101 GLY A C 1
ATOM 806 O O . GLY A 1 101 ? -2.661 19.421 -54.499 1.00 77.25 101 GLY A O 1
ATOM 807 N N . PRO A 1 102 ? -4.444 20.717 -54.979 1.00 84.56 102 PRO A N 1
ATOM 808 C CA . PRO A 1 102 ? -5.231 19.640 -55.573 1.00 84.56 102 PRO A CA 1
ATOM 809 C C . PRO A 1 102 ? -4.475 18.941 -56.708 1.00 84.56 102 PRO A C 1
ATOM 811 O O . PRO A 1 102 ? -3.793 19.582 -57.508 1.00 84.56 102 PRO A O 1
ATOM 814 N N . ARG A 1 103 ? -4.622 17.620 -56.799 1.00 84.31 103 ARG A N 1
ATOM 815 C CA . ARG A 1 103 ? -3.951 16.774 -57.794 1.00 84.31 103 ARG A CA 1
ATOM 816 C C . ARG A 1 103 ? -4.938 15.809 -58.441 1.00 84.31 103 ARG A C 1
ATOM 818 O O . ARG A 1 103 ? -5.977 15.517 -57.859 1.00 84.31 103 ARG A O 1
ATOM 825 N N . SER A 1 104 ? -4.601 15.298 -59.623 1.00 89.62 104 SER A N 1
ATOM 826 C CA . SER A 1 104 ? -5.413 14.293 -60.317 1.00 89.62 104 SER A CA 1
ATOM 827 C C . SER A 1 104 ? -5.238 12.892 -59.721 1.00 89.62 104 SER A C 1
ATOM 829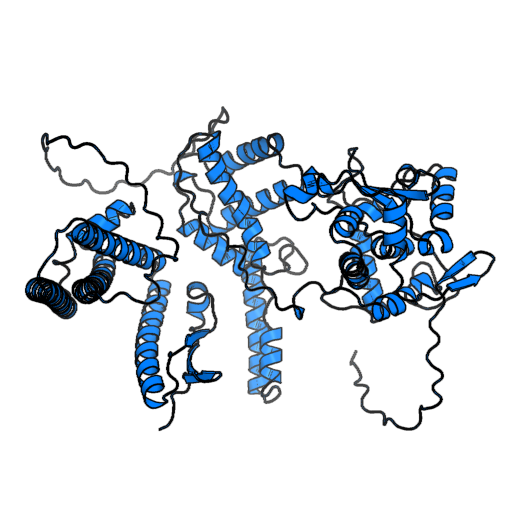 O O . SER A 1 104 ? -4.185 12.572 -59.162 1.00 89.62 104 SER A O 1
ATOM 831 N N . ASP A 1 105 ? -6.227 12.019 -59.925 1.00 83.06 105 ASP A N 1
ATOM 832 C CA . ASP A 1 105 ? -6.158 10.609 -59.510 1.00 83.06 105 ASP A CA 1
ATOM 833 C C . ASP A 1 105 ? -4.970 9.877 -60.147 1.00 83.06 105 ASP A C 1
ATOM 835 O O . ASP A 1 105 ? -4.315 9.055 -59.509 1.00 83.06 105 ASP A O 1
ATOM 839 N N . SER A 1 106 ? -4.620 10.228 -61.389 1.00 83.62 106 SER A N 1
ATOM 840 C CA . SER A 1 106 ? -3.432 9.690 -62.058 1.00 83.62 106 SER A CA 1
ATOM 841 C C . SER A 1 106 ? -2.134 10.123 -61.371 1.00 83.62 106 SER A C 1
ATOM 843 O O . SER A 1 106 ? -1.199 9.327 -61.289 1.00 83.62 106 SER A O 1
ATOM 845 N N . ALA A 1 107 ? -2.055 11.360 -60.871 1.00 84.31 107 ALA A N 1
ATOM 846 C CA . ALA A 1 107 ? -0.894 11.836 -60.121 1.00 84.31 107 ALA A CA 1
ATOM 847 C C . ALA A 1 107 ? -0.808 11.165 -58.738 1.00 84.31 107 ALA A C 1
ATOM 849 O O . ALA A 1 107 ? 0.283 10.815 -58.288 1.00 84.31 107 ALA A O 1
ATOM 850 N N . ALA A 1 108 ? -1.954 10.921 -58.095 1.00 82.38 108 ALA A N 1
ATOM 851 C CA . ALA A 1 108 ? -2.043 10.163 -56.849 1.00 82.38 108 ALA A CA 1
ATOM 852 C C . ALA A 1 108 ? -1.603 8.701 -57.013 1.00 82.38 108 ALA A C 1
ATOM 854 O O . ALA A 1 108 ? -0.789 8.199 -56.235 1.00 82.38 108 ALA A O 1
ATOM 855 N N . ALA A 1 109 ? -2.062 8.040 -58.076 1.00 83.06 109 ALA A N 1
ATOM 856 C CA . ALA A 1 109 ? -1.662 6.679 -58.411 1.00 83.06 109 ALA A CA 1
ATOM 857 C C . ALA A 1 109 ? -0.163 6.572 -58.740 1.00 83.06 109 ALA A C 1
ATOM 859 O O . ALA A 1 109 ? 0.492 5.623 -58.303 1.00 83.06 109 ALA A O 1
ATOM 860 N N . ALA A 1 110 ? 0.401 7.552 -59.454 1.00 85.00 110 ALA A N 1
ATOM 861 C CA . ALA A 1 110 ? 1.832 7.601 -59.755 1.00 85.00 110 ALA A CA 1
ATOM 862 C C . ALA A 1 110 ? 2.689 7.777 -58.487 1.00 85.00 110 ALA A C 1
ATOM 864 O O . ALA A 1 110 ? 3.690 7.078 -58.323 1.00 85.00 110 ALA A O 1
ATOM 865 N N . ALA A 1 111 ? 2.273 8.643 -57.556 1.00 85.38 111 ALA A N 1
ATOM 866 C CA . ALA A 1 111 ? 2.941 8.814 -56.265 1.00 85.38 111 ALA A CA 1
ATOM 867 C C . ALA A 1 111 ? 2.884 7.529 -55.417 1.00 85.38 111 ALA A C 1
ATOM 869 O O . ALA A 1 111 ? 3.904 7.080 -54.894 1.00 85.38 111 ALA A O 1
ATOM 870 N N . ALA A 1 112 ? 1.722 6.869 -55.361 1.00 86.62 112 ALA A N 1
ATOM 871 C CA . ALA A 1 112 ? 1.570 5.583 -54.683 1.00 86.62 112 ALA A CA 1
ATOM 872 C C . ALA A 1 112 ? 2.460 4.483 -55.295 1.00 86.62 112 ALA A C 1
ATOM 874 O O . ALA A 1 112 ? 3.027 3.658 -54.575 1.00 86.62 112 ALA A O 1
ATOM 875 N N . ALA A 1 113 ? 2.600 4.462 -56.624 1.00 87.75 113 ALA A N 1
ATOM 876 C CA . ALA A 1 113 ? 3.477 3.526 -57.322 1.00 87.75 113 ALA A CA 1
ATOM 877 C C . ALA A 1 113 ? 4.963 3.788 -57.017 1.00 87.75 113 ALA A C 1
ATOM 879 O O . ALA A 1 113 ? 5.710 2.836 -56.785 1.00 87.75 113 ALA A O 1
ATOM 880 N N . ALA A 1 114 ? 5.380 5.055 -56.941 1.00 88.81 114 ALA A N 1
ATOM 881 C CA . ALA A 1 114 ? 6.742 5.429 -56.561 1.00 88.81 114 ALA A CA 1
ATOM 882 C C . ALA A 1 114 ? 7.086 4.988 -55.125 1.00 88.81 114 ALA A C 1
ATOM 884 O O . ALA A 1 114 ? 8.150 4.412 -54.890 1.00 88.81 114 ALA A O 1
ATOM 885 N N . GLU A 1 115 ? 6.163 5.171 -54.176 1.00 89.81 115 GLU A N 1
ATOM 886 C CA . GLU A 1 115 ? 6.312 4.694 -52.794 1.00 89.81 115 GLU A CA 1
ATOM 887 C C . GLU A 1 115 ? 6.431 3.158 -52.719 1.00 89.81 115 GLU A C 1
ATOM 889 O O . GLU A 1 115 ? 7.276 2.614 -52.001 1.00 89.81 115 GLU A O 1
ATOM 894 N N . ARG A 1 116 ? 5.653 2.422 -53.526 1.00 88.50 116 ARG A N 1
ATOM 895 C CA . ARG A 1 116 ? 5.773 0.953 -53.628 1.00 88.50 116 ARG A CA 1
ATOM 896 C C . ARG A 1 116 ? 7.118 0.520 -54.209 1.00 88.50 116 ARG A C 1
ATOM 898 O O . ARG A 1 116 ? 7.732 -0.396 -53.663 1.00 88.50 116 ARG A O 1
ATOM 905 N N . ALA A 1 117 ? 7.608 1.203 -55.241 1.00 90.69 117 ALA A N 1
ATOM 906 C CA . ALA A 1 117 ? 8.919 0.925 -55.824 1.00 90.69 117 ALA A CA 1
ATOM 907 C C . ALA A 1 117 ? 10.056 1.125 -54.801 1.00 90.69 117 ALA A C 1
ATOM 909 O O . ALA A 1 117 ? 10.972 0.303 -54.717 1.00 90.69 117 ALA A O 1
ATOM 910 N N . GLN A 1 118 ? 9.968 2.151 -53.946 1.00 88.19 118 GLN A N 1
ATOM 911 C CA . GLN A 1 118 ? 10.910 2.353 -52.835 1.00 88.19 118 GLN A CA 1
ATOM 912 C C . GLN A 1 118 ? 10.842 1.215 -51.801 1.00 88.19 118 GLN A C 1
ATOM 914 O O . GLN A 1 118 ? 11.872 0.700 -51.353 1.00 88.19 118 GLN A O 1
ATOM 919 N N . ALA A 1 119 ? 9.640 0.746 -51.450 1.00 85.62 119 ALA A N 1
ATOM 920 C CA . ALA A 1 119 ? 9.479 -0.406 -50.560 1.00 85.62 119 ALA A CA 1
ATOM 921 C C . ALA A 1 119 ? 10.079 -1.702 -51.150 1.00 85.62 119 ALA A C 1
ATOM 923 O O . ALA A 1 119 ? 10.648 -2.525 -50.419 1.00 85.62 119 ALA A O 1
ATOM 924 N N . GLU A 1 120 ? 9.986 -1.891 -52.465 1.00 91.25 120 GLU A N 1
ATOM 925 C CA . GLU A 1 120 ? 10.597 -3.014 -53.180 1.00 91.25 120 GLU A CA 1
ATOM 926 C C . GLU A 1 120 ? 12.127 -2.917 -53.206 1.00 91.25 120 GLU A C 1
ATOM 928 O O . GLU A 1 120 ? 12.803 -3.902 -52.893 1.00 91.25 120 GLU A O 1
ATOM 933 N N . ALA A 1 121 ? 12.686 -1.729 -53.452 1.00 90.88 121 ALA A N 1
ATOM 934 C CA . ALA A 1 121 ? 14.125 -1.481 -53.362 1.00 90.88 121 ALA A CA 1
ATOM 935 C C . ALA A 1 121 ? 14.680 -1.796 -51.959 1.00 90.88 121 ALA A C 1
ATOM 937 O O . ALA A 1 121 ? 15.672 -2.518 -51.825 1.00 90.88 121 ALA A O 1
ATOM 938 N N . LEU A 1 122 ? 13.993 -1.369 -50.893 1.00 87.69 122 LEU A N 1
ATOM 939 C CA . LEU A 1 122 ? 14.362 -1.712 -49.511 1.00 87.69 122 LEU A CA 1
ATOM 940 C C . LEU A 1 122 ? 14.215 -3.212 -49.217 1.00 87.69 122 LEU A C 1
ATOM 942 O O . LEU A 1 122 ? 14.955 -3.777 -48.409 1.00 87.69 122 LEU A O 1
ATOM 946 N N . THR A 1 123 ? 13.285 -3.890 -49.893 1.00 89.56 123 THR A N 1
ATOM 947 C CA . THR A 1 123 ? 13.160 -5.352 -49.825 1.00 89.56 123 THR A CA 1
ATOM 948 C C . THR A 1 123 ? 14.361 -6.040 -50.471 1.00 89.56 123 THR A C 1
ATOM 950 O O . THR A 1 123 ? 14.886 -6.999 -49.903 1.00 89.56 123 THR A O 1
ATOM 953 N N . ALA A 1 124 ? 14.834 -5.549 -51.617 1.00 91.12 124 ALA A N 1
ATOM 954 C CA . ALA A 1 124 ? 16.048 -6.046 -52.258 1.00 91.12 124 ALA A CA 1
ATOM 955 C C . ALA A 1 124 ? 17.297 -5.788 -51.393 1.00 91.12 124 ALA A C 1
ATOM 957 O O . ALA A 1 124 ? 18.121 -6.689 -51.227 1.00 91.12 124 ALA A O 1
ATOM 958 N N . ALA A 1 125 ? 17.394 -4.617 -50.758 1.00 89.38 125 ALA A N 1
ATOM 959 C CA . ALA A 1 125 ? 18.466 -4.287 -49.817 1.00 89.38 125 ALA A CA 1
ATOM 960 C C . ALA A 1 125 ? 18.488 -5.241 -48.608 1.00 89.38 125 ALA A C 1
ATOM 962 O O . ALA A 1 125 ? 19.524 -5.822 -48.283 1.00 89.38 125 ALA A O 1
ATOM 963 N N . LEU A 1 126 ? 17.321 -5.523 -48.013 1.00 83.19 126 LEU A N 1
ATOM 964 C CA . LEU A 1 126 ? 17.176 -6.519 -46.943 1.00 83.19 126 LEU A CA 1
ATOM 965 C C . LEU A 1 126 ? 17.608 -7.929 -47.369 1.00 83.19 126 LEU A C 1
ATOM 967 O O . LEU A 1 126 ? 18.174 -8.655 -46.551 1.00 83.19 126 LEU A O 1
ATOM 971 N N . ARG A 1 127 ? 17.342 -8.325 -48.623 1.00 89.31 127 ARG A N 1
ATOM 972 C CA . ARG A 1 127 ? 17.767 -9.629 -49.167 1.00 89.31 127 ARG A CA 1
ATOM 973 C C . ARG A 1 127 ? 19.284 -9.724 -49.297 1.00 89.31 127 ARG A C 1
ATOM 975 O O . ARG A 1 127 ? 19.845 -10.762 -48.970 1.00 89.31 127 ARG A O 1
ATOM 982 N N . ARG A 1 128 ? 19.937 -8.646 -49.740 1.00 90.94 128 ARG A N 1
ATOM 983 C CA . ARG A 1 128 ? 21.399 -8.577 -49.915 1.00 90.94 128 ARG A CA 1
ATOM 984 C C . ARG A 1 128 ? 22.154 -8.224 -48.632 1.00 90.94 128 ARG A C 1
ATOM 986 O O . ARG A 1 128 ? 23.376 -8.191 -48.646 1.00 90.94 128 ARG A O 1
ATOM 993 N N . ASN A 1 129 ? 21.432 -7.965 -47.538 1.00 83.38 129 ASN A N 1
ATOM 994 C CA . ASN A 1 129 ? 21.985 -7.419 -46.297 1.00 83.38 129 ASN A CA 1
ATOM 995 C C . ASN A 1 129 ? 22.765 -6.105 -46.522 1.00 83.38 129 ASN A C 1
ATOM 997 O O . ASN A 1 129 ? 23.758 -5.832 -45.853 1.00 83.38 129 ASN A O 1
ATOM 1001 N N . ASP A 1 130 ? 22.302 -5.313 -47.485 1.00 91.44 130 ASP A N 1
ATOM 1002 C CA . ASP A 1 130 ? 22.891 -4.051 -47.913 1.00 91.44 130 ASP A CA 1
ATOM 1003 C C . ASP A 1 130 ? 22.276 -2.905 -47.099 1.00 91.44 130 ASP A C 1
ATOM 1005 O O . ASP A 1 130 ? 21.078 -2.635 -47.194 1.00 91.44 130 ASP A O 1
ATOM 1009 N N . LEU A 1 131 ? 23.088 -2.268 -46.251 1.00 87.50 131 LEU A N 1
ATOM 1010 C CA . LEU A 1 131 ? 22.658 -1.198 -45.343 1.00 87.50 131 LEU A CA 1
ATOM 1011 C C . LEU A 1 131 ? 22.859 0.203 -45.930 1.00 87.50 131 LEU A C 1
ATOM 1013 O O . LEU A 1 131 ? 22.462 1.180 -45.293 1.00 87.50 131 LEU A O 1
ATOM 1017 N N . ALA A 1 132 ? 23.447 0.323 -47.125 1.00 91.00 132 ALA A N 1
ATOM 1018 C CA . ALA A 1 132 ? 23.713 1.619 -47.743 1.00 91.00 132 ALA A CA 1
ATOM 1019 C C . ALA A 1 132 ? 22.455 2.508 -47.853 1.00 91.00 132 ALA A C 1
ATOM 1021 O O . ALA A 1 132 ? 22.546 3.684 -47.493 1.00 91.00 132 ALA A O 1
ATOM 1022 N N . PRO A 1 133 ? 21.259 1.984 -48.208 1.00 86.88 133 PRO A N 1
ATOM 1023 C CA . PRO A 1 133 ? 20.051 2.806 -48.324 1.00 86.88 133 PRO A CA 1
ATOM 1024 C C . PRO A 1 133 ? 19.557 3.412 -47.005 1.00 86.88 133 PRO A C 1
ATOM 1026 O O . PRO A 1 133 ? 18.767 4.352 -47.029 1.00 86.88 133 PRO A O 1
ATOM 1029 N N . ILE A 1 134 ? 19.982 2.876 -45.853 1.00 84.75 134 ILE A N 1
ATOM 1030 C CA . ILE A 1 134 ? 19.509 3.322 -44.534 1.00 84.75 134 ILE A CA 1
ATOM 1031 C C . ILE A 1 134 ? 20.584 4.014 -43.700 1.00 84.75 134 ILE A C 1
ATOM 1033 O O . ILE A 1 134 ? 20.274 4.521 -42.626 1.00 84.75 134 ILE A O 1
ATOM 1037 N N . ALA A 1 135 ? 21.829 4.070 -44.175 1.00 84.62 135 ALA A N 1
ATOM 1038 C CA . ALA A 1 135 ? 22.955 4.578 -43.399 1.00 84.62 135 ALA A CA 1
ATOM 1039 C C . ALA A 1 135 ? 22.738 6.025 -42.915 1.00 84.62 135 ALA A C 1
ATOM 1041 O O . ALA A 1 135 ? 22.887 6.302 -41.725 1.00 84.62 135 ALA A O 1
ATOM 1042 N N . ALA A 1 136 ? 22.319 6.934 -43.803 1.00 81.62 136 ALA A N 1
ATOM 1043 C CA . ALA A 1 136 ? 22.092 8.335 -43.441 1.00 81.62 136 ALA A CA 1
ATOM 1044 C C . ALA A 1 136 ? 20.835 8.550 -42.562 1.00 81.62 136 ALA A C 1
ATOM 1046 O O . ALA A 1 136 ? 20.955 9.213 -41.528 1.00 81.62 136 ALA A O 1
ATOM 1047 N N . PRO A 1 137 ? 19.655 7.963 -42.870 1.00 72.62 137 PRO A N 1
ATOM 1048 C CA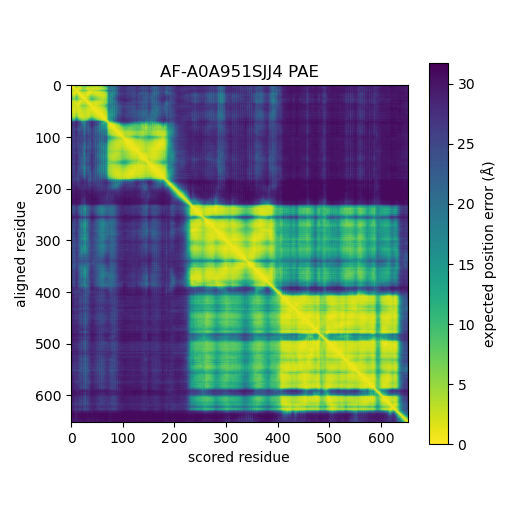 . PRO A 1 137 ? 18.492 8.037 -41.978 1.00 72.62 137 PRO A CA 1
ATOM 1049 C C . PRO A 1 137 ? 18.749 7.440 -40.587 1.00 72.62 137 PRO A C 1
ATOM 1051 O O . PRO A 1 137 ? 18.324 8.009 -39.581 1.00 72.62 137 PRO A O 1
ATOM 1054 N N . LEU A 1 138 ? 19.484 6.324 -40.519 1.00 73.38 138 LEU A N 1
ATOM 1055 C CA . LEU A 1 138 ? 19.854 5.669 -39.267 1.00 73.38 138 LEU A CA 1
ATOM 1056 C C . LEU A 1 138 ? 20.809 6.534 -38.437 1.00 73.38 138 LEU A C 1
ATOM 1058 O O . LEU A 1 138 ? 20.553 6.733 -37.252 1.00 73.38 138 LEU A O 1
ATOM 1062 N N . ALA A 1 139 ? 21.859 7.090 -39.053 1.00 72.88 139 ALA A N 1
ATOM 1063 C CA . ALA A 1 139 ? 22.768 8.028 -38.390 1.00 72.88 139 ALA A CA 1
ATOM 1064 C C . ALA A 1 139 ? 22.013 9.245 -37.839 1.00 72.88 139 ALA A C 1
ATOM 1066 O O . ALA A 1 139 ? 22.201 9.625 -36.684 1.00 72.88 139 ALA A O 1
ATOM 1067 N N . GLY A 1 140 ? 21.112 9.825 -38.638 1.00 64.62 140 GLY A N 1
ATOM 1068 C CA . GLY A 1 140 ? 20.291 10.960 -38.222 1.00 64.62 140 GLY A CA 1
ATOM 1069 C C . GLY A 1 140 ? 19.361 10.632 -37.048 1.00 64.62 140 GLY A C 1
ATOM 1070 O O . GLY A 1 140 ? 19.226 11.440 -36.130 1.00 64.62 140 GLY A O 1
ATOM 1071 N N . ALA A 1 141 ? 18.743 9.447 -37.045 1.00 57.59 141 ALA A N 1
ATOM 1072 C CA . ALA A 1 141 ? 17.899 8.987 -35.942 1.00 57.59 141 ALA A CA 1
ATOM 1073 C C . ALA A 1 141 ? 18.711 8.727 -34.661 1.00 57.59 141 ALA A C 1
ATOM 1075 O O . ALA A 1 141 ? 18.319 9.174 -33.586 1.00 57.59 141 ALA A O 1
ATOM 1076 N N . LEU A 1 142 ? 19.868 8.068 -34.772 1.00 56.84 142 LEU A N 1
ATOM 1077 C CA . LEU A 1 142 ? 20.782 7.824 -33.650 1.00 56.84 142 LEU A CA 1
ATOM 1078 C C . LEU A 1 142 ? 21.298 9.131 -33.033 1.00 56.84 142 LEU A C 1
ATOM 1080 O O . LEU A 1 142 ? 21.292 9.274 -31.811 1.00 56.84 142 LEU A O 1
ATOM 1084 N N . ALA A 1 143 ? 21.650 10.114 -33.866 1.00 60.22 143 ALA A N 1
ATOM 1085 C CA . ALA A 1 143 ? 22.100 11.428 -33.417 1.00 60.22 143 ALA A CA 1
ATOM 1086 C C . ALA A 1 143 ? 21.011 12.195 -32.647 1.00 60.22 143 ALA A C 1
ATOM 1088 O O . ALA A 1 143 ? 21.294 12.756 -31.590 1.00 60.22 143 ALA A O 1
ATOM 1089 N N . ARG A 1 144 ? 19.751 12.174 -33.114 1.00 54.19 144 ARG A N 1
ATOM 1090 C CA . ARG A 1 144 ? 18.614 12.787 -32.391 1.00 54.19 144 ARG A CA 1
ATOM 1091 C C . ARG A 1 144 ? 18.347 12.134 -31.036 1.00 54.19 144 ARG A C 1
ATOM 1093 O O . ARG A 1 144 ? 17.859 12.797 -30.126 1.00 54.19 144 ARG A O 1
ATOM 1100 N N . LEU A 1 145 ? 18.678 10.852 -30.907 1.00 45.97 145 LEU A N 1
ATOM 1101 C CA . LEU A 1 145 ? 18.552 10.089 -29.668 1.00 45.97 145 LEU A CA 1
ATOM 1102 C C . LEU A 1 145 ? 19.795 10.191 -28.765 1.00 45.97 145 LEU A C 1
ATOM 1104 O O . LEU A 1 145 ? 19.778 9.649 -27.662 1.00 45.97 145 LEU A O 1
ATOM 1108 N N . GLY A 1 146 ? 20.862 10.865 -29.210 1.00 44.66 146 GLY A N 1
ATOM 1109 C CA . GLY A 1 146 ? 22.120 10.985 -28.468 1.00 44.66 146 GLY A CA 1
ATOM 1110 C C . GLY A 1 146 ? 22.905 9.672 -28.354 1.00 44.66 146 GLY A C 1
ATOM 1111 O O . GLY A 1 146 ? 23.662 9.495 -27.404 1.00 44.66 146 GLY A O 1
ATOM 1112 N N . ILE A 1 147 ? 22.708 8.733 -29.286 1.00 50.28 147 ILE A N 1
ATOM 1113 C CA . ILE A 1 147 ? 23.321 7.398 -29.261 1.00 50.28 147 ILE A CA 1
ATOM 1114 C C . ILE A 1 147 ? 24.468 7.354 -30.275 1.00 50.28 147 ILE A C 1
ATOM 1116 O O . ILE A 1 147 ? 24.243 7.491 -31.475 1.00 50.28 147 ILE A O 1
ATOM 1120 N N . ALA A 1 148 ? 25.692 7.113 -29.805 1.00 53.81 148 ALA A N 1
ATOM 1121 C CA . ALA A 1 148 ? 26.853 6.906 -30.668 1.00 53.81 148 ALA A CA 1
ATOM 1122 C C . ALA A 1 148 ? 27.031 5.411 -30.982 1.00 53.81 148 ALA A C 1
ATOM 1124 O O . ALA A 1 148 ? 27.182 4.597 -30.072 1.00 53.81 148 ALA A O 1
ATOM 1125 N N . VAL A 1 149 ? 27.019 5.051 -32.268 1.00 57.03 149 VAL A N 1
ATOM 1126 C CA . VAL A 1 149 ? 27.256 3.679 -32.749 1.00 57.03 149 VAL A CA 1
ATOM 1127 C C . VAL A 1 149 ? 28.248 3.735 -33.905 1.00 57.03 149 VAL A C 1
ATOM 1129 O O . VAL A 1 149 ? 28.011 4.445 -34.880 1.00 57.03 149 VAL A O 1
ATOM 1132 N N . ALA A 1 150 ? 29.355 2.996 -33.809 1.00 71.25 150 ALA A N 1
ATOM 1133 C CA . ALA A 1 150 ? 30.354 2.938 -34.875 1.00 71.25 150 ALA A CA 1
ATOM 1134 C C . ALA A 1 150 ? 29.802 2.192 -36.105 1.00 71.25 150 ALA A C 1
ATOM 1136 O O . ALA A 1 150 ? 29.165 1.147 -35.956 1.00 71.25 150 ALA A O 1
ATOM 1137 N N . ALA A 1 151 ? 30.033 2.710 -37.314 1.00 71.12 151 ALA A N 1
ATOM 1138 C CA . ALA A 1 151 ? 29.414 2.218 -38.554 1.00 71.12 151 ALA A CA 1
ATOM 1139 C C . ALA A 1 151 ? 29.844 0.793 -38.966 1.00 71.12 151 ALA A C 1
ATOM 1141 O O . ALA A 1 151 ? 29.171 0.115 -39.739 1.00 71.12 151 ALA A O 1
ATOM 1142 N N . ASP A 1 152 ? 30.961 0.315 -38.436 1.00 73.88 152 ASP A N 1
ATOM 1143 C CA . ASP A 1 152 ? 31.517 -1.021 -38.636 1.00 73.88 152 ASP A CA 1
ATOM 1144 C C . ASP A 1 152 ? 31.141 -2.005 -37.511 1.00 73.88 152 ASP A C 1
ATOM 1146 O O . ASP A 1 152 ? 31.445 -3.203 -37.589 1.00 73.88 152 ASP A O 1
ATOM 1150 N N . SER A 1 153 ? 30.429 -1.535 -36.483 1.00 64.56 153 SER A N 1
ATOM 1151 C CA . SER A 1 153 ? 30.053 -2.345 -35.325 1.00 64.56 153 SER A CA 1
ATOM 1152 C C . SER A 1 153 ? 28.945 -3.366 -35.637 1.00 64.56 153 SER A C 1
ATOM 1154 O O . SER A 1 153 ? 28.113 -3.168 -36.533 1.00 64.56 153 SER A O 1
ATOM 1156 N N . PRO A 1 154 ? 28.878 -4.488 -34.896 1.00 57.41 154 PRO A N 1
ATOM 1157 C CA . PRO A 1 154 ? 27.730 -5.399 -34.936 1.00 57.41 154 PRO A CA 1
ATOM 1158 C C . PRO A 1 154 ? 26.400 -4.686 -34.642 1.00 57.41 154 PRO A C 1
ATOM 1160 O O . PRO A 1 154 ? 25.392 -4.963 -35.293 1.00 57.41 154 PRO A O 1
ATOM 1163 N N . ASP A 1 155 ? 26.425 -3.710 -33.737 1.00 53.72 155 ASP A N 1
ATOM 1164 C CA . ASP A 1 155 ? 25.271 -2.903 -33.345 1.00 53.72 155 ASP A CA 1
ATOM 1165 C C . ASP A 1 155 ? 24.715 -2.059 -34.499 1.00 53.72 155 ASP A C 1
ATOM 1167 O O . ASP A 1 155 ? 23.500 -2.015 -34.707 1.00 53.72 155 ASP A O 1
ATOM 1171 N N . TRP A 1 156 ? 25.588 -1.457 -35.311 1.00 72.75 156 TRP A N 1
ATOM 1172 C CA . TRP A 1 156 ? 25.188 -0.742 -36.525 1.00 72.75 156 TRP A CA 1
ATOM 1173 C C . TRP A 1 156 ? 24.504 -1.667 -37.530 1.00 72.75 156 TRP A C 1
ATOM 1175 O O . TRP A 1 156 ? 23.490 -1.308 -38.131 1.00 72.75 156 TRP A O 1
ATOM 1185 N N . ARG A 1 157 ? 25.007 -2.900 -37.675 1.00 73.44 157 ARG A N 1
ATOM 1186 C CA . ARG A 1 157 ? 24.412 -3.887 -38.587 1.00 73.44 157 ARG A CA 1
ATOM 1187 C C . ARG A 1 157 ? 23.019 -4.324 -38.134 1.00 73.44 157 ARG A C 1
ATOM 1189 O O . ARG A 1 157 ? 22.114 -4.467 -38.960 1.00 73.44 157 ARG A O 1
ATOM 1196 N N . ILE A 1 158 ? 22.835 -4.507 -36.827 1.00 62.03 158 ILE A N 1
ATOM 1197 C CA . ILE A 1 158 ? 21.553 -4.885 -36.221 1.00 62.03 158 ILE A CA 1
ATOM 1198 C C . ILE A 1 158 ? 20.544 -3.737 -36.340 1.00 62.03 158 ILE A C 1
ATOM 1200 O O . ILE A 1 158 ? 19.444 -3.936 -36.864 1.00 62.03 158 ILE A O 1
ATOM 1204 N N . ALA A 1 159 ? 20.931 -2.527 -35.927 1.00 60.22 159 ALA A N 1
ATOM 1205 C CA . ALA A 1 159 ? 20.087 -1.341 -36.030 1.00 60.22 159 ALA A CA 1
ATOM 1206 C C . ALA A 1 159 ? 19.738 -1.018 -37.491 1.00 60.22 159 ALA A C 1
ATOM 1208 O O . ALA A 1 159 ? 18.590 -0.697 -37.793 1.00 60.22 159 ALA A O 1
ATOM 1209 N N . GLY A 1 160 ? 20.686 -1.194 -38.415 1.00 72.06 160 GLY A N 1
ATOM 1210 C CA . GLY A 1 160 ? 20.482 -0.979 -39.844 1.00 72.06 160 GLY A CA 1
ATOM 1211 C C . GLY A 1 160 ? 19.452 -1.933 -40.446 1.00 72.06 160 GLY A C 1
ATOM 1212 O O . GLY A 1 160 ? 18.562 -1.501 -41.178 1.00 72.06 160 GLY A O 1
ATOM 1213 N N . ARG A 1 161 ? 19.486 -3.226 -40.096 1.00 78.88 161 ARG A N 1
ATOM 1214 C CA . ARG A 1 161 ? 18.456 -4.176 -40.561 1.00 78.88 161 ARG A CA 1
ATOM 1215 C C . ARG A 1 161 ? 17.067 -3.848 -40.024 1.00 78.88 161 ARG A C 1
ATOM 1217 O O . ARG A 1 161 ? 16.089 -3.997 -40.761 1.00 78.88 161 ARG A O 1
ATOM 1224 N N . GLU A 1 162 ? 16.952 -3.432 -38.765 1.00 65.88 162 GLU A N 1
ATOM 1225 C CA . GLU A 1 162 ? 15.658 -3.037 -38.198 1.00 65.88 162 GLU A CA 1
ATOM 1226 C C . GLU A 1 162 ? 15.149 -1.720 -38.795 1.00 65.88 162 GLU A C 1
ATOM 1228 O O . GLU A 1 162 ? 13.968 -1.622 -39.135 1.00 65.88 162 GLU A O 1
ATOM 1233 N N . ALA A 1 163 ? 16.036 -0.758 -39.048 1.00 70.56 163 ALA A N 1
ATOM 1234 C CA . ALA A 1 163 ? 15.700 0.485 -39.731 1.00 70.56 163 ALA A CA 1
ATOM 1235 C C . ALA A 1 163 ? 15.237 0.243 -41.180 1.00 70.56 163 ALA A C 1
ATOM 1237 O O . ALA A 1 163 ? 14.211 0.785 -41.583 1.00 70.56 163 ALA A O 1
ATOM 1238 N N . LEU A 1 164 ? 15.880 -0.658 -41.937 1.00 79.88 164 LEU A N 1
ATOM 1239 C CA . LEU A 1 164 ? 15.403 -1.071 -43.267 1.00 79.88 164 LEU A CA 1
ATOM 1240 C C . LEU A 1 164 ? 13.991 -1.679 -43.211 1.00 79.88 164 LEU A C 1
ATOM 1242 O O . LEU A 1 164 ? 13.141 -1.407 -44.062 1.00 79.88 164 LEU A O 1
ATOM 1246 N N . ARG A 1 165 ? 13.709 -2.511 -42.196 1.00 74.88 165 ARG A N 1
ATOM 1247 C CA . ARG A 1 165 ? 12.373 -3.098 -41.989 1.00 74.88 165 ARG A CA 1
ATOM 1248 C C . ARG A 1 165 ? 11.334 -2.037 -41.637 1.00 74.88 165 ARG A C 1
ATOM 1250 O O . ARG A 1 165 ? 10.194 -2.176 -42.078 1.00 74.88 165 ARG A O 1
ATOM 1257 N N . ALA A 1 166 ? 11.704 -1.036 -40.844 1.00 65.56 166 ALA A N 1
ATOM 1258 C CA . ALA A 1 166 ? 10.842 0.069 -40.441 1.00 65.56 166 ALA A CA 1
ATOM 1259 C C . ALA A 1 166 ? 10.532 1.000 -41.619 1.00 65.56 166 ALA A C 1
ATOM 1261 O O . ALA A 1 166 ? 9.361 1.217 -41.925 1.00 65.56 166 ALA A O 1
ATOM 1262 N N . GLN A 1 167 ? 11.559 1.436 -42.349 1.00 76.88 167 GLN A N 1
ATOM 1263 C CA . GLN A 1 167 ? 11.433 2.308 -43.516 1.00 76.88 167 GLN A CA 1
ATOM 1264 C C . GLN A 1 167 ? 10.568 1.668 -44.607 1.00 76.88 167 GLN A C 1
ATOM 1266 O O . GLN A 1 167 ? 9.692 2.315 -45.174 1.00 76.88 167 GLN A O 1
ATOM 1271 N N . ARG A 1 168 ? 10.701 0.351 -44.827 1.00 85.06 168 ARG A N 1
ATOM 1272 C CA . ARG A 1 168 ? 9.808 -0.379 -45.739 1.00 85.06 168 ARG A CA 1
ATOM 1273 C C . ARG A 1 168 ? 8.332 -0.260 -45.336 1.00 85.06 168 ARG A C 1
ATOM 1275 O O . ARG A 1 168 ? 7.475 -0.131 -46.201 1.00 85.06 168 ARG A O 1
ATOM 1282 N N . ARG A 1 169 ? 8.015 -0.335 -44.036 1.00 74.19 169 ARG A N 1
ATOM 1283 C CA . ARG A 1 169 ? 6.627 -0.193 -43.550 1.00 74.19 169 ARG A CA 1
ATOM 1284 C C . ARG A 1 169 ? 6.104 1.227 -43.763 1.00 74.19 169 ARG A C 1
ATOM 1286 O O . ARG A 1 169 ? 4.931 1.366 -44.078 1.00 74.19 169 ARG A O 1
ATOM 1293 N N . VAL A 1 170 ? 6.960 2.240 -43.619 1.00 74.56 170 VAL A N 1
ATOM 1294 C CA . VAL A 1 170 ? 6.610 3.646 -43.880 1.00 74.56 170 VAL A CA 1
ATOM 1295 C C . VAL A 1 170 ? 6.232 3.849 -45.343 1.00 74.56 170 VAL A C 1
ATOM 1297 O O . VAL A 1 170 ? 5.149 4.354 -45.608 1.00 74.56 170 VAL A O 1
ATOM 1300 N N . HIS A 1 171 ? 7.059 3.386 -46.285 1.00 82.56 171 HIS A N 1
ATOM 1301 C CA . HIS A 1 171 ? 6.762 3.509 -47.718 1.00 82.56 171 HIS A CA 1
ATOM 1302 C C . HIS A 1 171 ? 5.473 2.773 -48.118 1.00 82.56 171 HIS A C 1
ATOM 1304 O O . HIS A 1 171 ? 4.672 3.286 -48.893 1.00 82.56 171 HIS A O 1
ATOM 1310 N N . LEU A 1 172 ? 5.201 1.603 -47.526 1.00 78.00 172 LEU A N 1
ATOM 1311 C CA . LEU A 1 172 ? 3.931 0.900 -47.749 1.00 78.00 172 LEU A CA 1
ATOM 1312 C C . LEU A 1 172 ? 2.723 1.680 -47.204 1.00 78.00 172 LEU A C 1
ATOM 1314 O O . LEU A 1 172 ? 1.716 1.784 -47.896 1.00 78.00 172 LEU A O 1
ATOM 1318 N N . ALA A 1 173 ? 2.831 2.256 -46.003 1.00 75.69 173 ALA A N 1
ATOM 1319 C CA . ALA A 1 173 ? 1.771 3.080 -45.422 1.00 75.69 173 ALA A CA 1
ATOM 1320 C C . ALA A 1 173 ? 1.557 4.387 -46.207 1.00 75.69 173 ALA A C 1
ATOM 1322 O O . ALA A 1 173 ? 0.422 4.803 -46.424 1.00 75.69 173 ALA A O 1
ATOM 1323 N N . ASN A 1 174 ? 2.631 5.016 -46.690 1.00 78.50 174 ASN A N 1
ATOM 1324 C CA . ASN A 1 174 ? 2.529 6.190 -47.550 1.00 78.50 174 ASN A CA 1
ATOM 1325 C C . ASN A 1 174 ? 1.850 5.853 -48.877 1.00 78.50 174 ASN A C 1
ATOM 1327 O O . ASN A 1 174 ? 0.971 6.605 -49.275 1.00 78.50 174 ASN A O 1
ATOM 1331 N N . ALA A 1 175 ? 2.153 4.712 -49.503 1.00 82.88 175 ALA A N 1
ATOM 1332 C CA . ALA A 1 175 ? 1.478 4.286 -50.728 1.00 82.88 175 ALA A CA 1
ATOM 1333 C C . ALA A 1 175 ? -0.046 4.112 -50.564 1.00 82.88 175 ALA A C 1
ATOM 1335 O O . ALA A 1 175 ? -0.792 4.345 -51.512 1.00 82.88 175 ALA A O 1
ATOM 1336 N N . GLU A 1 176 ? -0.519 3.694 -49.386 1.00 81.12 176 GLU A N 1
ATOM 1337 C CA . GLU A 1 176 ? -1.956 3.610 -49.075 1.00 81.12 176 GLU A CA 1
ATOM 1338 C C . GLU A 1 176 ? -2.573 5.003 -48.878 1.00 81.12 176 GLU A C 1
ATOM 1340 O O . GLU A 1 176 ? -3.636 5.291 -49.432 1.00 81.12 176 GLU A O 1
ATOM 1345 N N . ARG A 1 177 ? -1.871 5.897 -48.173 1.00 83.38 177 ARG A N 1
ATOM 1346 C CA . ARG A 1 177 ? -2.313 7.282 -47.937 1.00 83.38 177 ARG A CA 1
ATOM 1347 C C . ARG A 1 177 ? -2.325 8.133 -49.203 1.00 83.38 177 ARG A C 1
ATOM 1349 O O . ARG A 1 177 ? -3.215 8.959 -49.367 1.00 83.38 177 ARG A O 1
ATOM 1356 N N . GLU A 1 178 ? -1.405 7.889 -50.137 1.00 83.25 178 GLU A N 1
ATOM 1357 C CA . GLU A 1 178 ? -1.434 8.505 -51.468 1.00 83.25 178 GLU A CA 1
ATOM 1358 C C . GLU A 1 178 ? -2.744 8.195 -52.217 1.00 83.25 178 GLU A C 1
ATOM 1360 O O . GLU A 1 178 ? -3.215 9.010 -53.004 1.00 83.25 178 GLU A O 1
ATOM 1365 N N . LEU A 1 179 ? -3.375 7.056 -51.930 1.00 81.00 179 LEU A N 1
ATOM 1366 C CA . LEU A 1 179 ? -4.660 6.657 -52.509 1.00 81.00 179 LEU A CA 1
ATOM 1367 C C . LEU A 1 179 ? -5.865 7.040 -51.630 1.00 81.00 179 LEU A C 1
ATOM 1369 O O . LEU A 1 179 ? -6.985 6.635 -51.922 1.00 81.00 179 LEU A O 1
ATOM 1373 N N . GLY A 1 180 ? -5.648 7.806 -50.555 1.00 74.44 180 GLY A N 1
ATOM 1374 C CA . GLY A 1 180 ? -6.702 8.265 -49.649 1.00 74.44 180 GLY A CA 1
ATOM 1375 C C . GLY A 1 180 ? -7.151 7.241 -48.602 1.00 74.44 180 GLY A C 1
ATOM 1376 O O . GLY A 1 180 ? -8.161 7.463 -47.938 1.00 74.44 180 GLY A O 1
ATOM 1377 N N . PHE A 1 181 ? -6.426 6.131 -48.419 1.00 72.31 181 PHE A N 1
ATOM 1378 C CA . PHE A 1 181 ? -6.759 5.131 -47.403 1.00 72.31 181 PHE A CA 1
ATOM 1379 C C . PHE A 1 181 ? -6.063 5.436 -46.067 1.00 72.31 181 PHE A C 1
ATOM 1381 O O . PHE A 1 181 ? -4.839 5.375 -45.959 1.00 72.31 181 PHE A O 1
ATOM 1388 N N . TYR A 1 182 ? -6.864 5.714 -45.034 1.00 66.00 182 TYR A N 1
ATOM 1389 C CA . TYR A 1 182 ? -6.437 5.923 -43.646 1.00 66.00 182 TYR A CA 1
ATOM 1390 C C . TYR A 1 182 ? -7.158 4.908 -42.736 1.00 66.00 182 TYR A C 1
ATOM 1392 O O . TYR A 1 182 ? -8.326 4.594 -42.960 1.00 66.00 182 TYR A O 1
ATOM 1400 N N . GLY A 1 183 ? -6.468 4.338 -41.741 1.00 52.62 183 GLY A N 1
ATOM 1401 C CA . GLY A 1 183 ? -7.051 3.330 -40.839 1.00 52.62 183 GLY A CA 1
ATOM 1402 C C . GLY A 1 183 ? -7.994 3.926 -39.778 1.00 52.62 183 GLY A C 1
ATOM 1403 O O . GLY A 1 183 ? -7.932 5.115 -39.491 1.00 52.62 183 GLY A O 1
ATOM 1404 N N . GLU A 1 184 ? -8.831 3.098 -39.133 1.00 41.47 184 GLU A N 1
ATOM 1405 C CA . GLU A 1 184 ? -9.800 3.532 -38.094 1.00 41.47 184 GLU A CA 1
ATOM 1406 C C . GLU A 1 184 ? -9.160 4.205 -36.854 1.00 41.47 184 GLU A C 1
ATOM 1408 O O . GLU A 1 184 ? -9.846 4.926 -36.133 1.00 41.47 184 GLU A O 1
ATOM 1413 N N . ASP A 1 185 ? -7.855 4.018 -36.616 1.00 40.34 185 ASP A N 1
ATOM 1414 C CA . ASP A 1 185 ? -7.099 4.673 -35.531 1.00 40.34 185 ASP A CA 1
ATOM 1415 C C . ASP A 1 185 ? -6.534 6.067 -35.923 1.00 40.34 185 ASP A C 1
ATOM 1417 O O . ASP A 1 185 ? -5.970 6.750 -35.069 1.00 40.34 185 ASP A O 1
ATOM 1421 N N . ASP A 1 186 ? -6.706 6.516 -37.177 1.00 43.09 186 ASP A N 1
ATOM 1422 C CA . ASP A 1 186 ? -6.126 7.758 -37.731 1.00 43.09 186 ASP A CA 1
ATOM 1423 C C . ASP A 1 186 ? -7.171 8.895 -37.943 1.00 43.09 186 ASP A C 1
ATOM 1425 O O . ASP A 1 186 ? -6.906 9.876 -38.638 1.00 43.09 186 ASP A O 1
ATOM 1429 N N . GLY A 1 187 ? -8.375 8.789 -37.360 1.00 32.72 187 GLY A N 1
ATOM 1430 C CA . GLY A 1 187 ? -9.463 9.778 -37.499 1.00 32.72 187 GLY A CA 1
ATOM 1431 C C . GLY A 1 187 ? -9.410 10.975 -36.519 1.00 32.72 187 GLY A C 1
ATOM 1432 O O . GLY A 1 187 ? -8.719 10.913 -35.499 1.00 32.72 187 GLY A O 1
ATOM 1433 N N . PRO A 1 188 ? -10.194 12.054 -36.754 1.00 32.34 188 PRO A N 1
ATOM 1434 C CA . PRO A 1 188 ? -10.061 13.382 -36.120 1.00 32.34 188 PRO A CA 1
ATOM 1435 C C . PRO A 1 188 ? -10.487 13.480 -34.632 1.00 32.34 188 PRO A C 1
ATOM 1437 O O . PRO A 1 188 ? -10.904 14.537 -34.165 1.00 32.34 188 PRO A O 1
ATOM 1440 N N . GLY A 1 189 ? -10.373 12.397 -33.861 1.00 31.81 189 GLY A N 1
ATOM 1441 C CA . GLY A 1 189 ? -10.681 12.345 -32.425 1.00 31.81 189 GLY A CA 1
ATOM 1442 C C . GLY A 1 189 ? -9.680 11.558 -31.567 1.00 31.81 189 GLY A C 1
ATOM 1443 O O . GLY A 1 189 ? -9.893 11.423 -30.362 1.00 31.81 189 GLY A O 1
ATOM 1444 N N . GLY A 1 190 ? -8.594 11.034 -32.143 1.00 28.98 190 GLY A N 1
ATOM 1445 C CA . GLY A 1 190 ? -7.464 10.502 -31.373 1.00 28.98 190 GLY A CA 1
ATOM 1446 C C . GLY A 1 190 ? -6.505 11.629 -30.968 1.00 28.98 190 GLY A C 1
ATOM 1447 O O . GLY A 1 190 ? -6.296 12.546 -31.764 1.00 28.98 190 GLY A O 1
ATOM 1448 N N . PRO A 1 191 ? -5.907 11.618 -29.757 1.00 28.23 191 PRO A N 1
ATOM 1449 C CA . PRO A 1 191 ? -4.900 12.615 -29.425 1.00 28.23 191 PRO A CA 1
ATOM 1450 C C . PRO A 1 191 ? -3.720 12.445 -30.393 1.00 28.23 191 PRO A C 1
ATOM 1452 O O . PRO A 1 191 ? -3.212 11.324 -30.511 1.00 28.23 191 PRO A O 1
ATOM 1455 N N . PRO A 1 192 ? -3.267 13.512 -31.076 1.00 32.19 192 PRO A N 1
ATOM 1456 C CA . PRO A 1 192 ? -2.075 13.420 -31.905 1.00 32.19 192 PRO A CA 1
ATOM 1457 C C . PRO A 1 192 ? -0.906 12.935 -31.034 1.00 32.19 192 PRO A C 1
ATOM 1459 O O . PRO A 1 192 ? -0.824 13.327 -29.859 1.00 32.19 192 PRO A O 1
ATOM 1462 N N . PRO A 1 193 ? 0.013 12.096 -31.549 1.00 35.94 193 PRO A N 1
ATOM 1463 C CA . PRO A 1 193 ? 1.295 11.937 -30.883 1.00 35.94 193 PRO A CA 1
ATOM 1464 C C . PRO A 1 193 ? 1.897 13.337 -30.737 1.00 35.94 193 PRO A C 1
ATOM 1466 O O . PRO A 1 193 ? 1.976 14.098 -31.700 1.00 35.94 193 PRO A O 1
ATOM 1469 N N . ALA A 1 194 ? 2.207 13.717 -29.497 1.00 29.75 194 ALA A N 1
ATOM 1470 C CA . ALA A 1 194 ? 2.686 15.056 -29.202 1.00 29.75 194 ALA A CA 1
ATOM 1471 C C . ALA A 1 194 ? 3.941 15.334 -30.047 1.00 29.75 194 ALA A C 1
ATOM 1473 O O . ALA A 1 194 ? 4.882 14.536 -29.977 1.00 29.75 194 ALA A O 1
ATOM 1474 N N . PRO A 1 195 ? 3.991 16.435 -30.818 1.00 29.56 195 PRO A N 1
ATOM 1475 C CA . PRO A 1 195 ? 5.202 16.794 -31.531 1.00 29.56 195 PRO A CA 1
ATOM 1476 C C . PRO A 1 195 ? 6.309 17.003 -30.500 1.00 29.56 195 PRO A C 1
ATOM 1478 O O . PRO A 1 195 ? 6.154 17.779 -29.549 1.00 29.56 195 PRO A O 1
ATOM 1481 N N . ALA A 1 196 ? 7.443 16.329 -30.687 1.00 29.28 196 ALA A N 1
ATOM 1482 C CA . ALA A 1 196 ? 8.668 16.769 -30.047 1.00 29.28 196 ALA A CA 1
ATOM 1483 C C . ALA A 1 196 ? 8.881 18.226 -30.476 1.00 29.28 196 ALA A C 1
ATOM 1485 O O . ALA A 1 196 ? 8.982 18.528 -31.666 1.00 29.28 196 ALA A O 1
ATOM 1486 N N . ARG A 1 197 ? 8.868 19.148 -29.509 1.00 27.67 197 ARG A N 1
ATOM 1487 C CA . ARG A 1 197 ? 9.179 20.563 -29.725 1.00 27.67 197 ARG A CA 1
ATOM 1488 C C . ARG A 1 197 ? 10.612 20.655 -30.260 1.00 27.67 197 ARG A C 1
ATOM 1490 O O . ARG A 1 197 ? 11.563 20.727 -29.493 1.00 27.67 197 ARG A O 1
ATOM 1497 N N . ILE A 1 198 ? 10.761 20.649 -31.579 1.00 31.08 198 ILE A N 1
ATOM 1498 C CA . ILE A 1 198 ? 11.963 21.123 -32.254 1.00 31.08 198 ILE A CA 1
ATOM 1499 C C . ILE A 1 198 ? 11.757 22.627 -32.413 1.00 31.08 198 ILE A C 1
ATOM 1501 O O . ILE A 1 198 ? 10.949 23.073 -33.226 1.00 31.08 198 ILE A O 1
ATOM 1505 N N . LEU A 1 199 ? 12.440 23.412 -31.582 1.00 29.77 199 LEU A N 1
ATOM 1506 C CA . LEU A 1 199 ? 12.604 24.838 -31.847 1.00 29.77 199 LEU A CA 1
ATOM 1507 C C . LEU A 1 199 ? 13.377 24.985 -33.170 1.00 29.77 199 LEU A C 1
ATOM 1509 O O . LEU A 1 199 ? 14.355 24.258 -33.369 1.00 29.77 199 LEU A O 1
ATOM 1513 N N . PRO A 1 200 ? 12.982 25.891 -34.080 1.00 28.08 200 PRO A N 1
ATOM 1514 C CA . PRO A 1 200 ? 13.727 26.100 -35.310 1.00 28.08 200 PRO A CA 1
ATOM 1515 C C . PRO A 1 200 ? 15.085 26.714 -34.960 1.00 28.08 200 PRO A C 1
ATOM 1517 O O . PRO A 1 200 ? 15.160 27.821 -34.426 1.00 28.08 200 PRO A O 1
ATOM 1520 N N . ARG A 1 201 ? 16.175 25.998 -35.258 1.00 28.22 201 ARG A N 1
ATOM 1521 C CA . ARG A 1 201 ? 17.502 26.613 -35.298 1.00 28.22 201 ARG A CA 1
ATOM 1522 C C . ARG A 1 201 ? 17.570 27.424 -36.586 1.00 28.22 201 ARG A C 1
ATOM 1524 O O . ARG A 1 201 ? 17.485 26.854 -37.671 1.00 28.22 201 ARG A O 1
ATOM 1531 N N . ALA A 1 202 ? 17.669 28.743 -36.444 1.00 29.30 202 ALA A N 1
ATOM 1532 C CA . ALA A 1 202 ? 17.928 29.653 -37.548 1.00 29.30 202 ALA A CA 1
ATOM 1533 C C . ALA A 1 202 ? 19.145 29.173 -38.352 1.00 29.30 202 ALA A C 1
ATOM 1535 O O . ALA A 1 202 ? 20.142 28.715 -37.787 1.00 29.30 202 ALA A O 1
ATOM 1536 N N . ALA A 1 203 ? 19.024 29.247 -39.674 1.00 31.53 203 ALA A N 1
ATOM 1537 C CA . ALA A 1 203 ? 20.096 28.944 -40.598 1.00 31.53 203 ALA A CA 1
ATOM 1538 C C . ALA A 1 203 ? 21.243 29.951 -40.426 1.00 31.53 203 ALA A C 1
ATOM 1540 O O . ALA A 1 203 ? 21.025 31.159 -40.488 1.00 31.53 203 ALA A O 1
ATOM 1541 N N . SER A 1 204 ? 22.465 29.447 -40.288 1.00 31.22 204 SER A N 1
ATOM 1542 C CA . SER A 1 204 ? 23.671 30.165 -40.688 1.00 31.22 204 SER A CA 1
ATOM 1543 C C . SER A 1 204 ? 24.554 29.227 -41.513 1.00 31.22 204 SER A C 1
ATOM 1545 O O . SER A 1 204 ? 24.708 28.044 -41.206 1.00 31.22 204 SER A O 1
ATOM 1547 N N . SER A 1 205 ? 25.027 29.774 -42.631 1.00 28.11 205 SER A N 1
ATOM 1548 C CA . SER A 1 205 ? 25.888 29.153 -43.643 1.00 28.11 205 SER A CA 1
ATOM 1549 C C . SER A 1 205 ? 27.353 29.022 -43.162 1.00 28.11 205 SER A C 1
ATOM 1551 O O . SER A 1 205 ? 27.665 29.476 -42.061 1.00 28.11 205 SER A O 1
ATOM 1553 N N . PRO A 1 206 ? 28.236 28.349 -43.930 1.00 39.19 206 PRO A N 1
ATOM 1554 C CA . PRO A 1 206 ? 29.295 27.492 -43.401 1.00 39.19 206 PRO A CA 1
ATOM 1555 C C . PRO A 1 206 ? 30.620 28.224 -43.166 1.00 39.19 206 PRO A C 1
ATOM 1557 O O . PRO A 1 206 ? 30.944 29.178 -43.869 1.00 39.19 206 PRO A O 1
ATOM 1560 N N . ALA A 1 207 ? 31.435 27.711 -42.241 1.00 27.17 207 ALA A N 1
ATOM 1561 C CA . ALA A 1 207 ? 32.852 28.050 -42.177 1.00 27.17 207 ALA A CA 1
ATOM 1562 C C . ALA A 1 207 ? 33.699 26.855 -41.702 1.00 27.17 207 ALA A C 1
ATOM 1564 O O . ALA A 1 207 ? 33.510 26.356 -40.597 1.00 27.17 207 ALA A O 1
ATOM 1565 N N . ALA A 1 208 ? 34.616 26.472 -42.597 1.00 28.00 208 ALA A N 1
ATOM 1566 C CA . ALA A 1 208 ? 35.936 25.858 -42.423 1.00 28.00 208 ALA A CA 1
ATOM 1567 C C . ALA A 1 208 ? 36.094 24.549 -41.616 1.00 28.00 208 ALA A C 1
ATOM 1569 O O . ALA A 1 208 ? 35.977 24.512 -40.394 1.00 28.00 208 ALA A O 1
ATOM 1570 N N . GLU A 1 209 ? 36.514 23.498 -42.333 1.00 34.50 209 GLU A N 1
ATOM 1571 C CA . GLU A 1 209 ? 37.278 22.367 -41.786 1.00 34.50 209 GLU A CA 1
ATOM 1572 C C . GLU A 1 209 ? 38.548 22.851 -41.064 1.00 34.50 209 GLU A C 1
ATOM 1574 O O . GLU A 1 209 ? 39.163 23.840 -41.477 1.00 34.50 209 GLU A O 1
ATOM 1579 N N . PRO A 1 210 ? 39.018 22.088 -40.062 1.00 31.73 210 PRO A N 1
ATOM 1580 C CA . PRO A 1 210 ? 40.384 21.601 -40.222 1.00 31.73 210 PRO A CA 1
ATOM 1581 C C . PRO A 1 210 ? 40.608 20.137 -39.809 1.00 31.73 210 PRO A C 1
ATOM 1583 O O . PRO A 1 210 ? 40.126 19.655 -38.788 1.00 31.73 210 PRO A O 1
ATOM 1586 N N . ALA A 1 211 ? 41.419 19.493 -40.651 1.00 26.98 211 ALA A N 1
ATOM 1587 C CA . ALA A 1 211 ? 42.488 18.529 -40.388 1.00 26.98 211 ALA A CA 1
ATOM 1588 C C . ALA A 1 211 ? 42.285 17.433 -39.322 1.00 26.98 211 ALA A C 1
ATOM 1590 O O . ALA A 1 211 ? 42.364 17.643 -38.115 1.00 26.98 211 ALA A O 1
ATOM 1591 N N . ILE A 1 212 ? 42.192 16.208 -39.837 1.00 30.06 212 ILE A N 1
ATOM 1592 C CA . ILE A 1 212 ? 42.328 14.939 -39.124 1.00 30.06 212 ILE A CA 1
ATOM 1593 C C . ILE A 1 212 ? 43.798 14.733 -38.719 1.00 30.06 212 ILE A C 1
ATOM 1595 O O . ILE A 1 212 ? 44.680 14.722 -39.578 1.00 30.06 212 ILE A O 1
ATOM 1599 N N . THR A 1 213 ? 44.053 14.470 -37.437 1.00 29.53 213 THR A N 1
ATOM 1600 C CA . THR A 1 213 ? 45.263 13.778 -36.957 1.00 29.53 213 THR A CA 1
ATOM 1601 C C . THR A 1 213 ? 44.893 12.391 -36.403 1.00 29.53 213 THR A C 1
ATOM 1603 O O . THR A 1 213 ? 43.821 12.234 -35.814 1.00 29.53 213 THR A O 1
ATOM 1606 N N . PRO A 1 214 ? 45.728 11.354 -36.626 1.00 32.62 214 PRO A N 1
ATOM 1607 C CA . PRO A 1 214 ? 45.415 9.968 -36.265 1.00 32.62 214 PRO A CA 1
ATOM 1608 C C . PRO A 1 214 ? 45.561 9.695 -34.751 1.00 32.62 214 PRO A C 1
ATOM 1610 O O . PRO A 1 214 ? 46.194 10.480 -34.042 1.00 32.62 214 PRO A O 1
ATOM 1613 N N . PRO A 1 215 ? 44.976 8.593 -34.236 1.00 30.64 215 PRO A N 1
ATOM 1614 C CA . PRO A 1 215 ? 44.797 8.375 -32.804 1.00 30.64 215 PRO A CA 1
ATOM 1615 C C . PRO A 1 215 ? 46.077 7.870 -32.127 1.00 30.64 215 PRO A C 1
ATOM 1617 O O . PRO A 1 215 ? 46.801 7.042 -32.679 1.00 30.64 215 PRO A O 1
ATOM 1620 N N . ALA A 1 216 ? 46.312 8.316 -30.892 1.00 28.67 216 ALA A N 1
ATOM 1621 C CA . ALA A 1 216 ? 47.301 7.729 -29.996 1.00 28.67 216 ALA A CA 1
ATOM 1622 C C . ALA A 1 216 ? 46.662 6.639 -29.110 1.00 28.67 216 ALA A C 1
ATOM 1624 O O . ALA A 1 216 ? 45.566 6.803 -28.575 1.00 28.67 216 ALA A O 1
ATOM 1625 N N . THR A 1 217 ? 47.385 5.527 -28.986 1.00 30.14 217 THR A N 1
ATOM 1626 C CA . THR A 1 217 ? 47.172 4.323 -28.159 1.00 30.14 217 THR A CA 1
ATOM 1627 C C . THR A 1 217 ? 46.805 4.631 -26.691 1.00 30.14 217 THR A C 1
ATOM 1629 O O . THR A 1 217 ? 47.308 5.610 -26.138 1.00 30.14 217 THR A O 1
ATOM 1632 N N . PRO A 1 218 ? 45.966 3.809 -26.018 1.00 32.62 218 PRO A N 1
ATOM 1633 C CA . PRO A 1 218 ? 45.414 4.145 -24.707 1.00 32.62 218 PRO A CA 1
ATOM 1634 C C . PRO A 1 218 ? 46.439 3.962 -23.580 1.00 32.62 218 PRO A C 1
ATOM 1636 O O . PRO A 1 218 ? 46.924 2.857 -23.336 1.00 32.62 218 PRO A O 1
ATOM 1639 N N . ALA A 1 219 ? 46.725 5.044 -22.855 1.00 29.72 219 ALA A N 1
ATOM 1640 C CA . ALA A 1 219 ? 47.382 4.990 -21.554 1.00 29.72 219 ALA A CA 1
ATOM 1641 C C . ALA A 1 219 ? 46.343 4.724 -20.450 1.00 29.72 219 ALA A C 1
ATOM 1643 O O . ALA A 1 219 ? 45.221 5.230 -20.489 1.00 29.72 219 ALA A O 1
ATOM 1644 N N . ALA A 1 220 ? 46.734 3.895 -19.484 1.00 31.86 220 ALA A N 1
ATOM 1645 C CA . ALA A 1 220 ? 45.935 3.438 -18.355 1.00 31.86 220 ALA A CA 1
ATOM 1646 C C . ALA A 1 220 ? 45.230 4.582 -17.599 1.00 31.86 220 ALA A C 1
ATOM 1648 O O . ALA A 1 220 ? 45.848 5.590 -17.261 1.00 31.86 220 ALA A O 1
ATOM 1649 N N . GLN A 1 221 ? 43.942 4.393 -17.290 1.00 30.27 221 GLN A N 1
ATOM 1650 C CA . GLN A 1 221 ? 43.183 5.274 -16.399 1.00 30.27 221 GLN A CA 1
ATOM 1651 C C . GLN A 1 221 ? 43.769 5.216 -14.976 1.00 30.27 221 GLN A C 1
ATOM 1653 O O . GLN A 1 221 ? 43.775 4.135 -14.380 1.00 30.27 221 GLN A O 1
ATOM 1658 N N . PRO A 1 222 ? 44.201 6.343 -14.380 1.00 32.69 222 PRO A N 1
ATOM 1659 C CA . PRO A 1 222 ? 44.370 6.421 -12.941 1.00 32.69 222 PRO A CA 1
ATOM 1660 C C . PRO A 1 222 ? 42.989 6.471 -12.279 1.00 32.69 222 PRO A C 1
ATOM 1662 O O . PRO A 1 222 ? 42.060 7.108 -12.780 1.00 32.69 222 PRO A O 1
ATOM 1665 N N . ALA A 1 223 ? 42.868 5.796 -11.139 1.00 36.84 223 ALA A N 1
ATOM 1666 C CA . ALA A 1 223 ? 41.696 5.844 -10.280 1.00 36.84 223 ALA A CA 1
ATOM 1667 C C . ALA A 1 223 ? 41.328 7.302 -9.954 1.00 36.84 223 ALA A C 1
ATOM 1669 O O . ALA A 1 223 ? 42.121 8.034 -9.364 1.00 36.84 223 ALA A O 1
ATOM 1670 N N . ALA A 1 224 ? 40.125 7.719 -10.349 1.00 31.47 224 ALA A N 1
ATOM 1671 C CA . ALA A 1 224 ? 39.609 9.047 -10.059 1.00 31.47 224 ALA A CA 1
ATOM 1672 C C . ALA A 1 224 ? 39.301 9.175 -8.560 1.00 31.47 224 ALA A C 1
ATOM 1674 O O . ALA A 1 224 ? 38.351 8.583 -8.044 1.00 31.47 224 ALA A O 1
ATOM 1675 N N . THR A 1 225 ? 40.107 9.963 -7.859 1.00 35.62 225 THR A N 1
ATOM 1676 C CA . THR A 1 225 ? 39.811 10.479 -6.524 1.00 35.62 225 THR A CA 1
ATOM 1677 C C . THR A 1 225 ? 38.727 11.551 -6.639 1.00 35.62 225 THR A C 1
ATOM 1679 O O . THR A 1 225 ? 38.913 12.577 -7.290 1.00 35.62 225 THR A O 1
ATOM 1682 N N . ALA A 1 226 ? 37.577 11.306 -6.012 1.00 37.81 226 ALA A N 1
ATOM 1683 C CA . ALA A 1 226 ? 36.494 12.276 -5.911 1.00 37.81 226 ALA A CA 1
ATOM 1684 C C . ALA A 1 226 ? 36.903 13.453 -5.009 1.00 37.81 226 ALA A C 1
ATOM 1686 O O . ALA A 1 226 ? 37.409 13.253 -3.903 1.00 37.81 226 ALA A O 1
ATOM 1687 N N . VAL A 1 227 ? 36.646 14.676 -5.471 1.00 38.59 227 VAL A N 1
ATOM 1688 C CA . VAL A 1 227 ? 36.785 15.899 -4.671 1.00 38.59 227 VAL A CA 1
ATOM 1689 C C . VAL A 1 227 ? 35.598 15.972 -3.696 1.00 38.59 227 VAL A C 1
ATOM 1691 O O . VAL A 1 227 ? 34.454 15.849 -4.144 1.00 38.59 227 VAL A O 1
ATOM 1694 N N . PRO A 1 228 ? 35.808 16.150 -2.381 1.00 38.78 228 PRO A N 1
ATOM 1695 C CA . PRO A 1 228 ? 34.705 16.349 -1.450 1.00 38.78 228 PRO A CA 1
ATOM 1696 C C . PRO A 1 228 ? 34.104 17.746 -1.661 1.00 38.78 228 PRO A C 1
ATOM 1698 O O . PRO A 1 228 ? 34.810 18.749 -1.627 1.00 38.78 228 PRO A O 1
ATOM 1701 N N . ALA A 1 229 ? 32.793 17.811 -1.900 1.00 41.19 229 ALA A N 1
ATOM 1702 C CA . ALA A 1 229 ? 32.062 19.067 -2.025 1.00 41.19 229 ALA A CA 1
ATOM 1703 C C . ALA A 1 229 ? 31.929 19.735 -0.646 1.00 41.19 229 ALA A C 1
ATOM 1705 O O . ALA A 1 229 ? 31.213 19.228 0.216 1.00 41.19 229 ALA A O 1
ATOM 1706 N N . THR A 1 230 ? 32.612 20.859 -0.434 1.00 44.03 230 THR A N 1
ATOM 1707 C CA . THR A 1 230 ? 32.613 21.592 0.844 1.00 44.03 230 THR A CA 1
ATOM 1708 C C . THR A 1 230 ? 31.483 22.617 1.007 1.00 44.03 230 THR A C 1
ATOM 1710 O O . THR A 1 230 ? 31.203 22.976 2.141 1.00 44.03 230 THR A O 1
ATOM 1713 N N . ASP A 1 231 ? 30.746 22.997 -0.049 1.00 46.81 231 ASP A N 1
ATOM 1714 C CA . ASP A 1 231 ? 29.781 24.122 0.019 1.00 46.81 231 ASP A CA 1
ATOM 1715 C C . ASP A 1 231 ? 28.326 23.785 -0.378 1.00 46.81 231 ASP A C 1
ATOM 1717 O O . ASP A 1 231 ? 27.538 24.663 -0.721 1.00 46.81 231 ASP A O 1
ATOM 1721 N N . GLY A 1 232 ? 27.922 22.510 -0.379 1.00 59.72 232 GLY A N 1
ATOM 1722 C CA . GLY A 1 232 ? 26.538 22.126 -0.724 1.00 59.72 232 GLY A CA 1
ATOM 1723 C C . GLY A 1 232 ? 26.150 22.324 -2.202 1.00 59.72 232 GLY A C 1
ATOM 1724 O O . GLY A 1 232 ? 25.026 22.002 -2.598 1.00 59.72 232 GLY A O 1
ATOM 1725 N N . THR A 1 233 ? 27.079 22.795 -3.035 1.00 76.62 233 THR A N 1
ATOM 1726 C CA . THR A 1 233 ? 26.932 22.895 -4.490 1.00 76.62 233 THR A CA 1
ATOM 1727 C C . THR A 1 233 ? 26.934 21.500 -5.113 1.00 76.62 233 THR A C 1
ATOM 1729 O O . THR A 1 233 ? 27.944 20.798 -5.096 1.00 76.62 233 THR A O 1
ATOM 1732 N N . ILE A 1 234 ? 25.794 21.094 -5.676 1.00 86.62 234 ILE A N 1
ATOM 1733 C CA . ILE A 1 234 ? 25.644 19.830 -6.405 1.00 86.62 234 ILE A CA 1
ATOM 1734 C C . ILE A 1 234 ? 25.966 20.072 -7.879 1.00 86.62 234 ILE A C 1
ATOM 1736 O O . ILE A 1 234 ? 25.353 20.920 -8.525 1.00 86.62 234 ILE A O 1
ATOM 1740 N N . THR A 1 235 ? 26.891 19.288 -8.420 1.00 91.00 235 THR A N 1
ATOM 1741 C CA . THR A 1 235 ? 27.282 19.298 -9.836 1.00 91.00 235 THR A CA 1
ATOM 1742 C C . THR A 1 235 ? 26.948 17.967 -10.512 1.00 91.00 235 THR A C 1
ATOM 1744 O O . THR A 1 235 ? 26.597 16.985 -9.856 1.00 91.00 235 THR A O 1
ATOM 1747 N N . ALA A 1 236 ? 27.090 17.913 -11.838 1.00 88.31 236 ALA A N 1
ATOM 1748 C CA . ALA A 1 236 ? 26.886 16.705 -12.640 1.00 88.31 236 ALA A CA 1
ATOM 1749 C C . ALA A 1 236 ? 27.768 15.518 -12.186 1.00 88.31 236 ALA A C 1
ATOM 1751 O O . ALA A 1 236 ? 27.323 14.370 -12.207 1.00 88.31 236 ALA A O 1
ATOM 1752 N N . GLU A 1 237 ? 28.979 15.814 -11.703 1.00 91.62 237 GLU A N 1
ATOM 1753 C CA . GLU A 1 237 ? 29.963 14.830 -11.234 1.00 91.62 237 GLU A CA 1
ATOM 1754 C C . GLU A 1 237 ? 29.795 14.442 -9.757 1.00 91.62 237 GLU A C 1
ATOM 1756 O O . GLU A 1 237 ? 30.476 13.550 -9.251 1.00 91.62 237 GLU A O 1
ATOM 1761 N N . THR A 1 238 ? 28.875 15.091 -9.038 1.00 92.06 238 THR A N 1
ATOM 1762 C CA . THR A 1 238 ? 28.614 14.759 -7.635 1.00 92.06 238 THR A CA 1
ATOM 1763 C C . THR A 1 238 ? 28.045 13.345 -7.538 1.00 92.06 238 THR A C 1
ATOM 1765 O O . THR A 1 238 ? 27.123 12.988 -8.272 1.00 92.06 238 THR A O 1
ATOM 1768 N N . LEU A 1 239 ? 28.577 12.530 -6.623 1.00 94.94 239 LEU A N 1
ATOM 1769 C CA . LEU A 1 239 ? 28.052 11.190 -6.362 1.00 94.94 239 LEU A CA 1
ATOM 1770 C C . LEU A 1 239 ? 26.613 11.252 -5.845 1.00 94.94 239 LEU A C 1
ATOM 1772 O O . LEU A 1 239 ? 26.257 12.133 -5.056 1.00 94.94 239 LEU A O 1
ATOM 1776 N N . LEU A 1 240 ? 25.798 10.264 -6.220 1.00 94.25 240 LEU A N 1
ATOM 1777 C CA . LEU A 1 240 ? 24.421 10.145 -5.748 1.00 94.25 240 LEU A CA 1
ATOM 1778 C C . LEU A 1 240 ? 24.345 10.172 -4.219 1.00 94.25 240 LEU A C 1
ATOM 1780 O O . LEU A 1 240 ? 23.505 10.881 -3.671 1.00 94.25 240 LEU A O 1
ATOM 1784 N N . SER A 1 241 ? 25.219 9.437 -3.525 1.00 93.31 241 SER A N 1
ATOM 1785 C CA . SER A 1 241 ? 25.238 9.401 -2.057 1.00 93.31 241 SER A CA 1
ATOM 1786 C C . SER A 1 241 ? 25.572 10.742 -1.396 1.00 93.31 241 SER A C 1
ATOM 1788 O O . SER A 1 241 ? 25.140 10.964 -0.267 1.00 93.31 241 SER A O 1
ATOM 1790 N N . VAL A 1 242 ? 26.288 11.631 -2.091 1.00 93.19 242 VAL A N 1
ATOM 1791 C CA . VAL A 1 242 ? 26.665 12.970 -1.610 1.00 93.19 242 VAL A CA 1
ATOM 1792 C C . VAL A 1 242 ? 25.554 13.980 -1.894 1.00 93.19 242 VAL A C 1
ATOM 1794 O O . VAL A 1 242 ? 25.227 14.799 -1.041 1.00 93.19 242 VAL A O 1
ATOM 1797 N N . ALA A 1 243 ? 24.909 13.888 -3.060 1.00 91.62 243 ALA A N 1
ATOM 1798 C CA . ALA A 1 243 ? 23.759 14.725 -3.398 1.00 91.62 243 ALA A CA 1
ATOM 1799 C C . ALA A 1 243 ? 22.506 14.381 -2.564 1.00 91.62 243 ALA A C 1
ATOM 1801 O O . ALA A 1 243 ? 21.655 15.241 -2.322 1.00 91.62 243 ALA A O 1
ATOM 1802 N N . TRP A 1 244 ? 22.376 13.126 -2.117 1.00 94.25 244 TRP A N 1
ATOM 1803 C CA . TRP A 1 244 ? 21.158 12.622 -1.477 1.00 94.25 244 TRP A CA 1
ATOM 1804 C C . TRP A 1 244 ? 20.771 13.330 -0.169 1.00 94.25 244 TRP A C 1
ATOM 1806 O O . TRP A 1 244 ? 19.607 13.716 -0.050 1.00 94.25 244 TRP A O 1
ATOM 1816 N N . PRO A 1 245 ? 21.672 13.547 0.812 1.00 91.00 245 PRO A N 1
ATOM 1817 C CA . PRO A 1 245 ? 21.316 14.215 2.063 1.00 91.00 245 PRO A CA 1
ATOM 1818 C C . PRO A 1 245 ? 20.862 15.660 1.844 1.00 91.00 245 PRO A C 1
ATOM 1820 O O . PRO A 1 245 ? 19.913 16.099 2.488 1.00 91.00 245 PRO A O 1
ATOM 1823 N N . VAL A 1 246 ? 21.478 16.371 0.891 1.00 90.56 246 VAL A N 1
ATOM 1824 C CA . VAL A 1 246 ? 21.092 17.742 0.517 1.00 90.56 246 VAL A CA 1
ATOM 1825 C C . VAL A 1 246 ? 19.683 17.758 -0.079 1.00 90.56 246 VAL A C 1
ATOM 1827 O O . VAL A 1 246 ? 18.854 18.583 0.301 1.00 90.56 246 VAL A O 1
ATOM 1830 N N . PHE A 1 247 ? 19.376 16.805 -0.963 1.00 90.62 247 PHE A N 1
ATOM 1831 C CA . PHE A 1 247 ? 18.029 16.626 -1.507 1.00 90.62 247 PHE A CA 1
ATOM 1832 C C . PHE A 1 247 ? 16.993 16.318 -0.415 1.00 90.62 247 PHE A C 1
ATOM 1834 O O . PHE A 1 247 ? 15.923 16.925 -0.388 1.00 90.62 247 PHE A O 1
ATOM 1841 N N . VAL A 1 248 ? 17.300 15.394 0.500 1.00 88.81 248 VAL A N 1
ATOM 1842 C CA . VAL A 1 248 ? 16.394 15.032 1.601 1.00 88.81 248 VAL A CA 1
ATOM 1843 C C . VAL A 1 248 ? 16.154 16.227 2.530 1.00 88.81 248 VAL A C 1
ATOM 1845 O O . VAL A 1 248 ? 15.008 16.462 2.912 1.00 88.81 248 VAL A O 1
ATOM 1848 N N . ALA A 1 249 ? 17.190 17.010 2.848 1.00 86.94 249 ALA A N 1
ATOM 1849 C CA . ALA A 1 249 ? 17.066 18.234 3.639 1.00 86.94 249 ALA A CA 1
ATOM 1850 C C . ALA A 1 249 ? 16.158 19.266 2.950 1.00 86.94 249 ALA A C 1
ATOM 1852 O O . ALA A 1 249 ? 15.179 19.710 3.549 1.00 86.94 249 ALA A O 1
ATOM 1853 N N . ALA A 1 250 ? 16.386 19.541 1.661 1.00 86.00 250 ALA A N 1
ATOM 1854 C CA . ALA A 1 250 ? 15.545 20.454 0.885 1.00 86.00 250 ALA A CA 1
ATOM 1855 C C . ALA A 1 250 ? 14.075 19.999 0.847 1.00 86.00 250 ALA A C 1
ATOM 1857 O O . ALA A 1 250 ? 13.154 20.804 0.971 1.00 86.00 250 ALA A O 1
ATOM 1858 N N . LYS A 1 251 ? 13.817 18.690 0.724 1.00 85.88 251 LYS A N 1
ATOM 1859 C CA . LYS A 1 251 ? 12.440 18.174 0.738 1.00 85.88 251 LYS A CA 1
ATOM 1860 C C . LYS A 1 251 ? 11.787 18.189 2.117 1.00 85.88 251 LYS A C 1
ATOM 1862 O O . LYS A 1 251 ? 10.568 18.368 2.178 1.00 85.88 251 LYS A O 1
ATOM 1867 N N . ARG A 1 252 ? 12.556 18.066 3.203 1.00 81.69 252 ARG A N 1
ATOM 1868 C CA . ARG A 1 252 ? 12.056 18.276 4.573 1.00 81.69 252 ARG A CA 1
ATOM 1869 C C . ARG A 1 252 ? 11.571 19.708 4.791 1.00 81.69 252 ARG A C 1
ATOM 1871 O O . ARG A 1 252 ? 10.556 19.878 5.454 1.00 81.69 252 ARG A O 1
ATOM 1878 N N . GLU A 1 253 ? 12.255 20.693 4.215 1.00 77.88 253 GLU A N 1
ATOM 1879 C CA . GLU A 1 253 ? 11.849 22.104 4.275 1.00 77.88 253 GLU A CA 1
ATOM 1880 C C . GLU A 1 253 ? 10.654 22.409 3.363 1.00 77.88 253 GLU A C 1
ATOM 1882 O O . GLU A 1 253 ? 9.771 23.170 3.749 1.00 77.88 253 GLU A O 1
ATOM 1887 N N . ALA A 1 254 ? 10.600 21.794 2.174 1.00 68.69 254 ALA A N 1
ATOM 1888 C CA . ALA A 1 254 ? 9.592 22.113 1.167 1.00 68.69 254 ALA A CA 1
ATOM 1889 C C . ALA A 1 254 ? 8.183 21.578 1.485 1.00 68.69 254 ALA A C 1
ATOM 1891 O O . ALA A 1 254 ? 7.242 22.349 1.343 1.00 68.69 254 ALA A O 1
ATOM 1892 N N . ASP A 1 255 ? 8.022 20.288 1.852 1.00 62.94 255 ASP A N 1
ATOM 1893 C CA . ASP A 1 255 ? 6.739 19.735 2.363 1.00 62.94 255 ASP A CA 1
ATOM 1894 C C . ASP A 1 255 ? 6.746 18.218 2.709 1.00 62.94 255 ASP A C 1
ATOM 1896 O O . ASP A 1 255 ? 5.696 17.564 2.727 1.00 62.94 255 ASP A O 1
ATOM 1900 N N . TRP A 1 256 ? 7.895 17.559 2.926 1.00 69.69 256 TRP A N 1
ATOM 1901 C CA . TRP A 1 256 ? 7.898 16.153 3.377 1.00 69.69 256 TRP A CA 1
ATOM 1902 C C . TRP A 1 256 ? 7.472 16.055 4.848 1.00 69.69 256 TRP A C 1
ATOM 1904 O O . TRP A 1 256 ? 8.283 15.851 5.747 1.00 69.69 256 TRP A O 1
ATOM 1914 N N . LYS A 1 257 ? 6.162 16.169 5.098 1.00 52.72 257 LYS A N 1
ATOM 1915 C CA . LYS A 1 257 ? 5.570 16.162 6.445 1.00 52.72 257 LYS A CA 1
ATOM 1916 C C . LYS A 1 257 ? 5.673 14.806 7.167 1.00 52.72 257 LYS A C 1
ATOM 1918 O O . LYS A 1 257 ? 5.443 14.738 8.373 1.00 52.72 257 LYS A O 1
ATOM 1923 N N . ALA A 1 258 ? 5.999 13.702 6.479 1.00 61.22 258 ALA A N 1
ATOM 1924 C CA . ALA A 1 258 ? 5.978 12.358 7.068 1.00 61.22 258 ALA A CA 1
ATOM 1925 C C . ALA A 1 258 ? 7.362 11.687 7.141 1.00 61.22 258 ALA A C 1
ATOM 1927 O O . ALA A 1 258 ? 7.968 11.389 6.112 1.00 61.22 258 ALA A O 1
ATOM 1928 N N . LYS A 1 259 ? 7.764 11.240 8.347 1.00 66.88 259 LYS A N 1
ATOM 1929 C CA . LYS A 1 259 ? 8.921 10.333 8.587 1.00 66.88 259 LYS A CA 1
ATOM 1930 C C . LYS A 1 259 ? 8.926 9.079 7.695 1.00 66.88 259 LYS A C 1
ATOM 1932 O O . LYS A 1 259 ? 9.942 8.410 7.528 1.00 66.88 259 LYS A O 1
ATOM 1937 N N . GLU A 1 260 ? 7.769 8.701 7.150 1.00 68.81 260 GLU A N 1
ATOM 1938 C CA . GLU A 1 260 ? 7.649 7.586 6.212 1.00 68.81 260 GLU A CA 1
ATOM 1939 C C . GLU A 1 260 ? 8.295 7.875 4.848 1.00 68.81 260 GLU A C 1
ATOM 1941 O O . GLU A 1 260 ? 8.855 6.944 4.274 1.00 68.81 260 GLU A O 1
ATOM 1946 N N . GLN A 1 261 ? 8.245 9.119 4.356 1.00 76.81 261 GLN A N 1
ATOM 1947 C CA . GLN A 1 261 ? 8.806 9.516 3.057 1.00 76.81 261 GLN A CA 1
ATOM 1948 C C . GLN A 1 261 ? 10.335 9.518 3.087 1.00 76.81 261 GLN A C 1
ATOM 1950 O O . GLN A 1 261 ? 10.951 8.925 2.208 1.00 76.81 261 GLN A O 1
ATOM 1955 N N . GLU A 1 262 ? 10.933 10.078 4.140 1.00 81.88 262 GLU A N 1
ATOM 1956 C CA . GLU A 1 262 ? 12.386 10.062 4.363 1.00 81.88 262 GLU A CA 1
ATOM 1957 C C . GLU A 1 262 ? 12.915 8.625 4.450 1.00 81.88 262 GLU A C 1
ATOM 1959 O O . GLU A 1 262 ? 13.807 8.232 3.706 1.00 81.88 262 GLU A O 1
ATOM 1964 N N . ARG A 1 263 ? 12.259 7.767 5.240 1.00 79.62 263 ARG A N 1
ATOM 1965 C CA . ARG A 1 263 ? 12.616 6.343 5.320 1.00 79.62 263 ARG A CA 1
ATOM 1966 C C . ARG A 1 263 ? 12.497 5.625 3.972 1.00 79.62 263 ARG A C 1
ATOM 1968 O O . ARG A 1 263 ? 13.265 4.704 3.687 1.00 79.62 263 ARG A O 1
ATOM 1975 N N . ASP A 1 264 ? 11.474 5.942 3.184 1.00 82.62 264 ASP A N 1
ATOM 1976 C CA . ASP A 1 264 ? 11.294 5.332 1.867 1.00 82.62 264 ASP A CA 1
ATOM 1977 C C . ASP A 1 264 ? 12.363 5.848 0.877 1.00 82.62 264 ASP A C 1
ATOM 1979 O O . ASP A 1 264 ? 12.863 5.057 0.074 1.00 82.62 264 ASP A O 1
ATOM 1983 N N . ALA A 1 265 ? 12.807 7.104 1.008 1.00 87.25 265 ALA A N 1
ATOM 1984 C CA . ALA A 1 265 ? 13.958 7.657 0.293 1.00 87.25 265 ALA A CA 1
ATOM 1985 C C . ALA A 1 265 ? 15.278 6.974 0.698 1.00 87.25 265 ALA A C 1
ATOM 1987 O O . ALA A 1 265 ? 16.033 6.542 -0.170 1.00 87.25 265 ALA A O 1
ATOM 1988 N N . ASP A 1 266 ? 15.527 6.754 1.989 1.00 87.81 266 ASP A N 1
ATOM 1989 C CA . ASP A 1 266 ? 16.723 6.037 2.456 1.00 87.81 266 ASP A CA 1
ATOM 1990 C C . ASP A 1 266 ? 16.801 4.619 1.893 1.00 87.81 266 ASP A C 1
ATOM 1992 O O . ASP A 1 266 ? 17.859 4.137 1.481 1.00 87.81 266 ASP A O 1
ATOM 1996 N N . LYS A 1 267 ? 15.659 3.926 1.850 1.00 89.38 267 LYS A N 1
ATOM 1997 C CA . LYS A 1 267 ? 15.568 2.599 1.234 1.00 89.38 267 LYS A CA 1
ATOM 1998 C C . LYS A 1 267 ? 15.848 2.645 -0.262 1.00 89.38 267 LYS A C 1
ATOM 2000 O O . LYS A 1 267 ? 16.469 1.711 -0.766 1.00 89.38 267 LYS A O 1
ATOM 2005 N N . ALA A 1 268 ? 15.385 3.684 -0.955 1.00 91.81 268 ALA A N 1
ATOM 2006 C CA . ALA A 1 268 ? 15.658 3.882 -2.372 1.00 91.81 268 ALA A CA 1
ATOM 2007 C C . ALA A 1 268 ? 17.162 4.038 -2.625 1.00 91.81 268 ALA A C 1
ATOM 2009 O O . ALA A 1 268 ? 17.704 3.291 -3.438 1.00 91.81 268 ALA A O 1
ATOM 2010 N N . LEU A 1 269 ? 17.842 4.913 -1.874 1.00 94.19 269 LEU A N 1
ATOM 2011 C CA . LEU A 1 269 ? 19.288 5.109 -1.998 1.00 94.19 269 LEU A CA 1
ATOM 2012 C C . LEU A 1 269 ? 20.059 3.817 -1.719 1.00 94.19 269 LEU A C 1
ATOM 2014 O O . LEU A 1 269 ? 20.907 3.421 -2.517 1.00 94.19 269 LEU A O 1
ATOM 2018 N N . ARG A 1 270 ? 19.753 3.133 -0.607 1.00 91.44 270 ARG A N 1
ATOM 2019 C CA . ARG A 1 270 ? 20.412 1.863 -0.254 1.00 91.44 270 ARG A CA 1
ATOM 2020 C C . ARG A 1 270 ? 20.231 0.818 -1.349 1.00 91.44 270 ARG A C 1
ATOM 2022 O O . ARG A 1 270 ? 21.200 0.180 -1.732 1.00 91.44 270 ARG A O 1
ATOM 2029 N N . ALA A 1 271 ? 19.014 0.673 -1.874 1.00 92.31 271 ALA A N 1
ATOM 2030 C CA . ALA A 1 271 ? 18.738 -0.283 -2.941 1.00 92.31 271 ALA A CA 1
ATOM 2031 C C . ALA A 1 271 ? 19.451 0.067 -4.249 1.00 92.31 271 ALA A C 1
ATOM 2033 O O . ALA A 1 271 ? 19.928 -0.826 -4.942 1.00 92.31 271 ALA A O 1
ATOM 2034 N N . PHE A 1 272 ? 19.529 1.354 -4.593 1.00 93.06 272 PHE A N 1
ATOM 2035 C CA . PHE A 1 272 ? 20.254 1.785 -5.780 1.00 93.06 272 PHE A CA 1
ATOM 2036 C C . PHE A 1 272 ? 21.745 1.463 -5.645 1.00 93.06 272 PHE A C 1
ATOM 2038 O O . PHE A 1 272 ? 22.306 0.816 -6.523 1.00 93.06 272 PHE A O 1
ATOM 2045 N N . ARG A 1 273 ? 22.361 1.816 -4.510 1.00 93.62 273 ARG A N 1
ATOM 2046 C CA . ARG A 1 273 ? 23.776 1.525 -4.244 1.00 93.62 273 ARG A CA 1
ATOM 2047 C C . ARG A 1 273 ? 24.081 0.027 -4.240 1.00 93.62 273 ARG A C 1
ATOM 2049 O O . ARG A 1 273 ? 25.101 -0.359 -4.791 1.00 93.62 273 ARG A O 1
ATOM 2056 N N . ASP A 1 274 ? 23.197 -0.800 -3.682 1.00 88.88 274 ASP A N 1
ATOM 2057 C CA . ASP A 1 274 ? 23.366 -2.262 -3.652 1.00 88.88 274 ASP A CA 1
ATOM 2058 C C . ASP A 1 274 ? 23.324 -2.882 -5.064 1.00 88.88 274 ASP A C 1
ATOM 2060 O O . ASP A 1 274 ? 24.115 -3.757 -5.397 1.00 88.88 274 ASP A O 1
ATOM 2064 N N . PHE A 1 275 ? 22.429 -2.409 -5.942 1.00 87.25 275 PHE A N 1
ATOM 2065 C CA . PHE A 1 275 ? 22.237 -3.015 -7.271 1.00 87.25 275 PHE A CA 1
ATOM 2066 C C . PHE A 1 275 ? 23.047 -2.384 -8.406 1.00 87.25 275 PHE A C 1
ATOM 2068 O O . PHE A 1 275 ? 23.306 -3.039 -9.420 1.00 87.25 275 PHE A O 1
ATOM 2075 N N . VAL A 1 276 ? 23.366 -1.099 -8.291 1.00 87.25 276 VAL A N 1
ATOM 2076 C CA . VAL A 1 276 ? 23.998 -0.303 -9.352 1.00 87.25 276 VAL A CA 1
ATOM 2077 C C . VAL A 1 276 ? 25.382 0.194 -8.937 1.00 87.25 276 VAL A C 1
ATOM 2079 O O . VAL A 1 276 ? 26.238 0.378 -9.802 1.00 87.25 276 VAL A O 1
ATOM 2082 N N . GLY A 1 277 ? 25.613 0.379 -7.638 1.00 90.19 277 GLY A N 1
ATOM 2083 C CA . GLY A 1 277 ? 26.762 1.107 -7.114 1.00 90.19 277 GLY A CA 1
ATOM 2084 C C . GLY A 1 277 ? 26.471 2.596 -6.934 1.00 90.19 277 GLY A C 1
ATOM 2085 O O . GLY A 1 277 ? 25.437 3.115 -7.360 1.00 90.19 277 GLY A O 1
ATOM 2086 N N . ASP A 1 278 ? 27.387 3.281 -6.257 1.00 93.62 278 ASP A N 1
ATOM 2087 C CA . ASP A 1 278 ? 27.340 4.732 -6.117 1.00 93.62 278 ASP A CA 1
ATOM 2088 C C . ASP A 1 278 ? 28.017 5.378 -7.327 1.00 93.62 278 ASP A C 1
ATOM 2090 O O . ASP A 1 278 ? 29.145 5.027 -7.671 1.00 93.62 278 ASP A O 1
ATOM 2094 N N . LYS A 1 279 ? 27.301 6.268 -8.011 1.00 91.38 279 LYS A N 1
ATOM 2095 C CA . LYS A 1 279 ? 27.716 6.846 -9.293 1.00 91.38 279 LYS A CA 1
ATOM 2096 C C . LYS A 1 279 ? 27.554 8.364 -9.275 1.00 91.38 279 LYS A C 1
ATOM 2098 O O . LYS A 1 279 ? 26.641 8.850 -8.599 1.00 91.38 279 LYS A O 1
ATOM 2103 N N . PRO A 1 280 ? 28.368 9.101 -10.050 1.00 93.69 280 PRO A N 1
ATOM 2104 C CA . PRO A 1 280 ? 28.096 10.497 -10.372 1.00 93.69 280 PRO A CA 1
ATOM 2105 C C . PRO A 1 280 ? 26.707 10.661 -10.992 1.00 93.69 280 PRO A C 1
ATOM 2107 O O . PRO A 1 280 ? 26.276 9.795 -11.757 1.00 93.69 280 PRO A O 1
ATOM 2110 N N . LEU A 1 281 ? 26.010 11.760 -10.697 1.00 90.88 281 LEU A N 1
ATOM 2111 C CA . LEU A 1 281 ? 24.644 12.002 -11.181 1.00 90.88 281 LEU A CA 1
ATOM 2112 C C . LEU A 1 281 ? 24.530 11.920 -12.714 1.00 90.88 281 LEU A C 1
ATOM 2114 O O . LEU A 1 281 ? 23.569 11.337 -13.216 1.00 90.88 281 LEU A O 1
ATOM 2118 N N . ALA A 1 282 ? 25.518 12.436 -13.451 1.00 88.81 282 ALA A N 1
ATOM 2119 C CA . ALA A 1 282 ? 25.568 12.376 -14.915 1.00 88.81 282 ALA A CA 1
ATOM 2120 C C . ALA A 1 282 ? 25.822 10.971 -15.482 1.00 88.81 282 ALA A C 1
ATOM 2122 O O . ALA A 1 282 ? 25.437 10.680 -16.612 1.00 88.81 282 ALA A O 1
ATOM 2123 N N . ALA A 1 283 ? 26.441 10.087 -14.697 1.00 85.12 283 ALA A N 1
ATOM 2124 C CA . ALA A 1 283 ? 26.748 8.715 -15.094 1.00 85.12 283 ALA A CA 1
ATOM 2125 C C . ALA A 1 283 ? 25.592 7.735 -14.820 1.00 85.12 283 ALA A C 1
ATOM 2127 O O . ALA A 1 283 ? 25.700 6.547 -15.139 1.00 85.12 283 ALA A O 1
ATOM 2128 N N . ILE A 1 284 ? 24.495 8.196 -14.206 1.00 82.94 284 ILE A N 1
ATOM 2129 C CA . ILE A 1 284 ? 23.303 7.376 -13.978 1.00 82.94 284 ILE A CA 1
ATOM 2130 C C . ILE A 1 284 ? 22.462 7.365 -15.251 1.00 82.94 284 ILE A C 1
ATOM 2132 O O . ILE A 1 284 ? 21.993 8.397 -15.720 1.00 82.94 284 ILE A O 1
ATOM 2136 N N . THR A 1 285 ? 22.225 6.171 -15.785 1.00 78.31 285 THR A N 1
ATOM 2137 C CA . THR A 1 285 ? 21.553 5.976 -17.076 1.00 78.31 285 THR A CA 1
ATOM 2138 C C . THR A 1 285 ? 20.227 5.230 -16.938 1.00 78.31 285 THR A C 1
ATOM 2140 O O . THR A 1 285 ? 19.927 4.615 -15.911 1.00 78.31 285 THR A O 1
ATOM 2143 N N . ALA A 1 286 ? 19.414 5.223 -17.998 1.00 65.75 286 ALA A N 1
ATOM 2144 C CA . ALA A 1 286 ? 18.177 4.437 -18.028 1.00 65.75 286 ALA A CA 1
ATOM 2145 C C . ALA A 1 286 ? 18.427 2.922 -17.834 1.00 65.75 286 ALA A C 1
ATOM 2147 O O . ALA A 1 286 ? 17.572 2.216 -17.294 1.00 65.75 286 ALA A O 1
ATOM 2148 N N . ILE A 1 287 ? 19.614 2.422 -18.207 1.00 62.94 287 ILE A N 1
ATOM 2149 C CA . ILE A 1 287 ? 20.035 1.030 -17.977 1.00 62.94 287 ILE A CA 1
ATOM 2150 C C . ILE A 1 287 ? 20.163 0.750 -16.476 1.00 62.94 287 ILE A C 1
ATOM 2152 O O . ILE A 1 287 ? 19.731 -0.302 -16.002 1.00 62.94 287 ILE A O 1
ATOM 2156 N N . ASP A 1 288 ? 20.701 1.699 -15.712 1.00 77.88 288 ASP A N 1
ATOM 2157 C CA . ASP A 1 288 ? 20.833 1.584 -14.259 1.00 77.88 288 ASP A CA 1
ATOM 2158 C C . ASP A 1 288 ? 19.467 1.539 -13.574 1.00 77.88 288 ASP A C 1
ATOM 2160 O O . ASP A 1 288 ? 19.207 0.688 -12.718 1.00 77.88 288 ASP A O 1
ATOM 2164 N N . ALA A 1 289 ? 18.550 2.402 -14.010 1.00 74.12 289 ALA A N 1
ATOM 2165 C CA . ALA A 1 289 ? 17.181 2.407 -13.518 1.00 74.12 289 ALA A CA 1
ATOM 2166 C C . ALA A 1 289 ? 16.439 1.096 -13.855 1.00 74.12 289 ALA A C 1
ATOM 2168 O O . ALA A 1 289 ? 15.739 0.531 -13.004 1.00 74.12 289 ALA A O 1
ATOM 2169 N N . ALA A 1 290 ? 16.633 0.556 -15.065 1.00 65.81 290 ALA A N 1
ATOM 2170 C CA . ALA A 1 290 ? 16.090 -0.740 -15.471 1.00 65.81 290 ALA A CA 1
ATOM 2171 C C . ALA A 1 290 ? 16.681 -1.903 -14.654 1.00 65.81 290 ALA A C 1
ATOM 2173 O O . ALA A 1 290 ? 15.936 -2.790 -14.217 1.00 65.81 290 ALA A O 1
ATOM 2174 N N . ARG A 1 291 ? 17.994 -1.876 -14.383 1.00 73.31 291 ARG A N 1
ATOM 2175 C CA . ARG A 1 291 ? 18.690 -2.852 -13.531 1.00 73.31 291 ARG A CA 1
ATOM 2176 C C . ARG A 1 291 ? 18.125 -2.846 -12.116 1.00 73.31 291 ARG A C 1
ATOM 2178 O O . ARG A 1 291 ? 17.699 -3.898 -11.638 1.00 73.31 291 ARG A O 1
ATOM 2185 N N . MET A 1 292 ? 18.053 -1.677 -11.475 1.00 82.25 292 MET A N 1
ATOM 2186 C CA . MET A 1 292 ? 17.490 -1.531 -10.128 1.00 82.25 292 MET A CA 1
ATOM 2187 C C . MET A 1 292 ? 16.062 -2.089 -10.072 1.00 82.25 292 MET A C 1
ATOM 2189 O O . MET A 1 292 ? 15.727 -2.873 -9.185 1.00 82.25 292 MET A O 1
ATOM 2193 N N . ARG A 1 293 ? 15.220 -1.745 -11.055 1.00 76.44 293 ARG A N 1
ATOM 2194 C CA . ARG A 1 293 ? 13.846 -2.254 -11.151 1.00 76.44 293 ARG A CA 1
ATOM 2195 C C . ARG A 1 293 ? 13.793 -3.777 -11.273 1.00 76.44 293 ARG A C 1
ATOM 2197 O O . ARG A 1 293 ? 12.989 -4.403 -10.585 1.00 76.44 293 ARG A O 1
ATOM 2204 N N . SER A 1 294 ? 14.612 -4.364 -12.145 1.00 73.38 294 SER A N 1
ATOM 2205 C CA . SER A 1 294 ? 14.669 -5.816 -12.347 1.00 73.38 294 SER A CA 1
ATOM 2206 C C . SER A 1 294 ? 15.037 -6.546 -11.053 1.00 73.38 294 SER A C 1
ATOM 2208 O O . SER A 1 294 ? 14.354 -7.492 -10.657 1.00 73.38 294 SER A O 1
ATOM 2210 N N . GLN A 1 295 ? 16.037 -6.043 -10.326 1.00 83.88 295 GLN A N 1
ATOM 2211 C CA . GLN A 1 295 ? 16.438 -6.623 -9.045 1.00 83.88 295 GLN A CA 1
ATOM 2212 C C . GLN A 1 295 ? 15.357 -6.461 -7.972 1.00 83.88 295 GLN A C 1
ATOM 2214 O O . GLN A 1 295 ? 15.009 -7.429 -7.299 1.00 83.88 295 GLN A O 1
ATOM 2219 N N . LEU A 1 296 ? 14.727 -5.285 -7.864 1.00 86.19 296 LEU A N 1
ATOM 2220 C CA . LEU A 1 296 ? 13.630 -5.052 -6.916 1.00 86.19 296 LEU A CA 1
ATOM 2221 C C . LEU A 1 296 ? 12.450 -6.022 -7.104 1.00 86.19 296 LEU A C 1
ATOM 2223 O O . LEU A 1 296 ? 11.804 -6.388 -6.123 1.00 86.19 296 LEU A O 1
ATOM 2227 N N . LEU A 1 297 ? 12.169 -6.468 -8.334 1.00 81.56 297 LEU A N 1
ATOM 2228 C CA . LEU A 1 297 ? 11.128 -7.470 -8.614 1.00 81.56 297 LEU A CA 1
ATOM 2229 C C . LEU A 1 297 ? 11.484 -8.878 -8.117 1.00 81.56 297 LEU A C 1
ATOM 2231 O O . LEU A 1 297 ? 10.586 -9.697 -7.930 1.00 81.56 297 LEU A O 1
ATOM 2235 N N . ARG A 1 298 ? 12.770 -9.157 -7.891 1.00 86.75 298 ARG A N 1
ATOM 2236 C CA . ARG A 1 298 ? 13.281 -10.429 -7.358 1.00 86.75 298 ARG A CA 1
ATOM 2237 C C . ARG A 1 298 ? 13.403 -10.417 -5.836 1.00 86.75 298 ARG A C 1
ATOM 2239 O O . ARG A 1 298 ? 13.508 -11.481 -5.224 1.00 86.75 298 ARG A O 1
ATOM 2246 N N . VAL A 1 299 ? 13.351 -9.243 -5.206 1.00 90.81 299 VAL A N 1
ATOM 2247 C CA . VAL A 1 299 ? 13.430 -9.117 -3.745 1.00 90.81 299 VAL A CA 1
ATOM 2248 C C . VAL A 1 299 ? 12.237 -9.837 -3.094 1.00 90.81 299 VAL A C 1
ATOM 2250 O O . VAL A 1 299 ? 11.087 -9.611 -3.496 1.00 90.81 299 VAL A O 1
ATOM 2253 N N . PRO A 1 300 ? 12.461 -10.698 -2.084 1.00 92.81 300 PRO A N 1
ATOM 2254 C CA . PRO A 1 300 ? 11.380 -11.389 -1.391 1.00 92.81 300 PRO A CA 1
ATOM 2255 C C . PRO A 1 300 ? 10.497 -10.412 -0.607 1.00 92.81 300 PRO A C 1
ATOM 2257 O O . PRO A 1 300 ? 10.958 -9.435 -0.016 1.00 92.81 300 PRO A O 1
ATOM 2260 N N . LYS A 1 301 ? 9.198 -10.704 -0.523 1.00 90.25 301 LYS A N 1
ATOM 2261 C CA . LYS A 1 301 ? 8.217 -9.880 0.203 1.00 90.25 301 LYS A CA 1
ATOM 2262 C C . LYS A 1 301 ? 8.561 -9.687 1.680 1.00 90.25 301 LYS A C 1
ATOM 2264 O O . LYS A 1 301 ? 8.235 -8.648 2.256 1.00 90.25 301 LYS A O 1
ATOM 2269 N N . LEU A 1 302 ? 9.179 -10.694 2.294 1.00 89.31 302 LEU A N 1
ATOM 2270 C CA . LEU A 1 302 ? 9.578 -10.687 3.701 1.00 89.31 302 LEU A CA 1
ATOM 2271 C C . LEU A 1 302 ? 11.001 -10.153 3.919 1.00 89.31 302 LEU A C 1
ATOM 2273 O O . LEU A 1 302 ? 11.546 -10.350 4.999 1.00 89.31 302 LEU A O 1
ATOM 2277 N N . ASN A 1 303 ? 11.593 -9.467 2.936 1.00 90.75 303 ASN A N 1
ATOM 2278 C CA . ASN A 1 303 ? 12.912 -8.856 3.075 1.00 90.75 303 ASN A CA 1
ATOM 2279 C C . ASN A 1 303 ? 13.053 -8.034 4.375 1.00 90.75 303 ASN A C 1
ATOM 2281 O O . ASN A 1 303 ? 12.154 -7.262 4.737 1.00 90.75 303 ASN A O 1
ATOM 2285 N N . GLY A 1 304 ? 14.181 -8.213 5.072 1.00 86.38 304 GLY A N 1
ATOM 2286 C CA . GLY A 1 304 ? 14.456 -7.600 6.374 1.00 86.38 304 GLY A CA 1
ATOM 2287 C C . GLY A 1 304 ? 13.667 -8.203 7.545 1.00 86.38 304 GLY A C 1
ATOM 2288 O O . GLY A 1 304 ? 13.595 -7.590 8.609 1.00 86.38 304 GLY A O 1
ATOM 2289 N N . LYS A 1 305 ? 13.025 -9.365 7.363 1.00 86.62 305 LYS A N 1
ATOM 2290 C CA . LYS A 1 305 ? 12.275 -10.085 8.404 1.00 86.62 305 LYS A CA 1
ATOM 2291 C C . LYS A 1 305 ? 12.507 -11.591 8.319 1.00 86.62 305 LYS A C 1
ATOM 2293 O O . LYS A 1 305 ? 12.739 -12.132 7.239 1.00 86.62 305 LYS A O 1
ATOM 2298 N N . GLY A 1 306 ? 12.332 -12.274 9.453 1.00 91.12 306 GLY A N 1
ATOM 2299 C CA . GLY A 1 306 ? 12.407 -13.734 9.533 1.00 91.12 306 GLY A CA 1
ATOM 2300 C C . GLY A 1 306 ? 13.719 -14.249 8.948 1.00 91.12 306 GLY A C 1
ATOM 2301 O O . GLY A 1 306 ? 14.782 -13.740 9.285 1.00 91.12 306 GLY A O 1
ATOM 2302 N N . LEU A 1 307 ? 13.631 -15.192 8.008 1.00 90.38 307 LEU A N 1
ATOM 2303 C CA . LEU A 1 307 ? 14.799 -15.791 7.357 1.00 90.38 307 LEU A CA 1
ATOM 2304 C C . LEU A 1 307 ? 15.647 -14.819 6.510 1.00 90.38 307 LEU A C 1
ATOM 2306 O O . LEU A 1 307 ? 16.760 -15.182 6.134 1.00 90.38 307 LEU A O 1
ATOM 2310 N N . TYR A 1 308 ? 15.136 -13.618 6.213 1.00 92.19 308 TYR A N 1
ATOM 2311 C CA . TYR A 1 308 ? 15.835 -12.558 5.474 1.00 92.19 308 TYR A CA 1
ATOM 2312 C C . TYR A 1 308 ? 16.252 -11.379 6.367 1.00 92.19 308 TYR A C 1
ATOM 2314 O O . TYR A 1 308 ? 16.594 -10.312 5.858 1.00 92.19 308 TYR A O 1
ATOM 2322 N N . ALA A 1 309 ? 16.132 -11.500 7.691 1.00 91.00 309 ALA A N 1
ATOM 2323 C CA . ALA A 1 309 ? 16.576 -10.452 8.605 1.00 91.00 309 ALA A CA 1
ATOM 2324 C C . ALA A 1 309 ? 18.107 -10.314 8.558 1.00 91.00 309 ALA A C 1
ATOM 2326 O O . ALA A 1 309 ? 18.813 -11.315 8.520 1.00 91.00 309 ALA A O 1
ATOM 2327 N N . GLY A 1 310 ? 18.603 -9.074 8.549 1.00 88.25 310 GLY A N 1
ATOM 2328 C CA . GLY A 1 310 ? 20.040 -8.771 8.525 1.00 88.25 310 GLY A CA 1
ATOM 2329 C C . GLY A 1 310 ? 20.729 -8.902 7.161 1.00 88.25 310 GLY A C 1
ATOM 2330 O O . GLY A 1 310 ? 21.843 -8.416 7.029 1.00 88.25 310 GLY A O 1
ATOM 2331 N N . LEU A 1 311 ? 20.072 -9.487 6.155 1.00 90.38 311 LEU A N 1
ATOM 2332 C CA . LEU A 1 311 ? 20.643 -9.664 4.817 1.00 90.38 311 LEU A CA 1
ATOM 2333 C C . LEU A 1 311 ? 20.613 -8.371 3.989 1.00 90.38 311 LEU A C 1
ATOM 2335 O O . LEU A 1 311 ? 19.676 -7.568 4.102 1.00 90.38 311 LEU A O 1
ATOM 2339 N N . THR A 1 312 ? 21.592 -8.217 3.096 1.00 90.31 312 THR A N 1
ATOM 2340 C CA . THR A 1 312 ? 21.530 -7.254 1.982 1.00 90.31 312 THR A CA 1
ATOM 2341 C C . THR A 1 312 ? 20.407 -7.628 1.005 1.00 90.31 312 THR A C 1
ATOM 2343 O O . THR A 1 312 ? 19.837 -8.724 1.078 1.00 90.31 312 THR A O 1
ATOM 2346 N N . LEU A 1 313 ? 20.032 -6.736 0.076 1.00 90.88 313 LEU A N 1
ATOM 2347 C CA . LEU A 1 313 ? 18.969 -7.083 -0.877 1.00 90.88 313 LEU A CA 1
ATOM 2348 C C . LEU A 1 313 ? 19.447 -8.166 -1.841 1.00 90.88 313 LEU A C 1
ATOM 2350 O O . LEU A 1 313 ? 18.669 -9.063 -2.163 1.00 90.88 313 LEU A O 1
ATOM 2354 N N . ALA A 1 314 ? 20.712 -8.106 -2.262 1.00 88.75 314 ALA A N 1
ATOM 2355 C CA . ALA A 1 314 ? 21.335 -9.141 -3.080 1.00 88.75 314 ALA A CA 1
ATOM 2356 C C . ALA A 1 314 ? 21.329 -10.514 -2.379 1.00 88.75 314 ALA A C 1
ATOM 2358 O O . ALA A 1 314 ? 20.867 -11.500 -2.958 1.00 88.75 314 ALA A O 1
ATOM 2359 N N . GLU A 1 315 ? 21.740 -10.577 -1.110 1.00 92.19 315 GLU A N 1
ATOM 2360 C CA . GLU A 1 315 ? 21.707 -11.809 -0.307 1.00 92.19 315 GLU A CA 1
ATOM 2361 C C . GLU A 1 315 ? 20.280 -12.331 -0.110 1.00 92.19 315 GLU A C 1
ATOM 2363 O O . GLU A 1 315 ? 20.020 -13.532 -0.224 1.00 92.19 315 GLU A O 1
ATOM 2368 N N . ALA A 1 316 ? 19.323 -11.437 0.150 1.00 94.25 316 ALA A N 1
ATOM 2369 C CA . ALA A 1 316 ? 17.924 -11.811 0.300 1.00 94.25 316 ALA A CA 1
ATOM 2370 C C . ALA A 1 316 ? 17.335 -12.382 -1.001 1.00 94.25 316 ALA A C 1
ATOM 2372 O O . ALA A 1 316 ? 16.551 -13.333 -0.943 1.00 94.25 316 ALA A O 1
ATOM 2373 N N . ILE A 1 317 ? 17.714 -11.838 -2.166 1.00 91.62 317 ILE A N 1
ATOM 2374 C CA . ILE A 1 317 ? 17.348 -12.385 -3.481 1.00 91.62 317 ILE A CA 1
ATOM 2375 C C . ILE A 1 317 ? 17.919 -13.793 -3.634 1.00 91.62 317 ILE A C 1
ATOM 2377 O O . ILE A 1 317 ? 17.144 -14.721 -3.872 1.00 91.62 317 ILE A O 1
ATOM 2381 N N . ALA A 1 318 ? 19.229 -13.960 -3.436 1.00 93.31 318 ALA A N 1
ATOM 2382 C CA . ALA A 1 318 ? 19.908 -15.244 -3.593 1.00 93.31 318 ALA A CA 1
ATOM 2383 C C . ALA A 1 318 ? 19.293 -16.322 -2.688 1.00 93.31 318 ALA A C 1
ATOM 2385 O O . ALA A 1 318 ? 18.921 -17.400 -3.152 1.00 93.31 318 ALA A O 1
ATOM 2386 N N . LYS A 1 319 ? 19.069 -15.999 -1.409 1.00 94.25 319 LYS A N 1
ATOM 2387 C CA . LYS A 1 319 ? 18.431 -16.912 -0.452 1.00 94.25 319 LYS A CA 1
ATOM 2388 C C . LYS A 1 319 ? 17.009 -17.288 -0.861 1.00 94.25 319 LYS A C 1
ATOM 2390 O O . LYS A 1 319 ? 16.589 -18.429 -0.694 1.00 94.25 319 LYS A O 1
ATOM 2395 N N . ALA A 1 320 ? 16.244 -16.333 -1.381 1.00 92.81 320 ALA A N 1
ATOM 2396 C CA . ALA A 1 320 ? 14.882 -16.584 -1.830 1.00 92.81 320 ALA A CA 1
ATOM 2397 C C . ALA A 1 320 ? 14.822 -17.405 -3.127 1.00 92.81 320 ALA A C 1
ATOM 2399 O O . ALA A 1 320 ? 13.859 -18.134 -3.332 1.00 92.81 320 ALA A O 1
ATOM 2400 N N . GLU A 1 321 ? 15.804 -17.275 -4.015 1.00 91.56 321 GLU A N 1
ATOM 2401 C CA . GLU A 1 321 ? 15.920 -18.100 -5.224 1.00 91.56 321 GLU A CA 1
ATOM 2402 C C . GLU A 1 321 ? 16.364 -19.526 -4.895 1.00 91.56 321 GLU A C 1
ATOM 2404 O O . GLU A 1 321 ? 15.770 -20.465 -5.416 1.00 91.56 321 GLU A O 1
ATOM 2409 N N . ALA A 1 322 ? 17.311 -19.696 -3.969 1.00 92.56 322 ALA A N 1
ATOM 2410 C CA . ALA A 1 322 ? 17.721 -21.009 -3.477 1.00 92.56 322 ALA A CA 1
ATOM 2411 C C . ALA A 1 322 ? 16.553 -21.764 -2.819 1.00 92.56 322 ALA A C 1
ATOM 2413 O O . ALA A 1 322 ? 16.275 -22.904 -3.182 1.00 92.56 322 ALA A O 1
ATOM 2414 N N . LEU A 1 323 ? 15.814 -21.097 -1.924 1.00 92.75 323 LEU A N 1
ATOM 2415 C CA . LEU A 1 323 ? 14.642 -21.681 -1.264 1.00 92.75 323 LEU A CA 1
ATOM 2416 C C . LEU A 1 323 ? 13.550 -22.072 -2.271 1.00 92.75 323 LEU A C 1
ATOM 2418 O O . LEU A 1 323 ? 12.941 -23.131 -2.155 1.00 92.75 323 LEU A O 1
ATOM 2422 N N . GLU A 1 324 ? 13.292 -21.222 -3.266 1.00 92.44 324 GLU A N 1
ATOM 2423 C CA . GLU A 1 324 ? 12.317 -21.516 -4.318 1.00 92.44 324 GLU A CA 1
ATOM 2424 C C . GLU A 1 324 ? 12.756 -22.708 -5.181 1.00 92.44 324 GLU A C 1
ATOM 2426 O O . GLU A 1 324 ? 11.937 -23.569 -5.500 1.00 92.44 324 GLU A O 1
ATOM 2431 N N . ALA A 1 325 ? 14.041 -22.788 -5.534 1.00 90.81 325 ALA A N 1
ATOM 2432 C CA . ALA A 1 325 ? 14.589 -23.905 -6.296 1.00 90.81 325 ALA A CA 1
ATOM 2433 C C . ALA A 1 325 ? 14.470 -25.231 -5.527 1.00 90.81 325 ALA A C 1
ATOM 2435 O O . ALA A 1 325 ? 14.012 -26.221 -6.096 1.00 90.81 325 ALA A O 1
ATOM 2436 N N . GLU A 1 326 ? 14.801 -25.233 -4.234 1.00 92.81 326 GLU A N 1
ATOM 2437 C CA . GLU A 1 326 ? 14.661 -26.391 -3.345 1.00 92.81 326 GLU A CA 1
ATOM 2438 C C . GLU A 1 326 ? 13.199 -26.861 -3.252 1.00 92.81 326 GLU A C 1
ATOM 2440 O O . GLU A 1 326 ? 12.894 -28.036 -3.474 1.00 92.81 326 GLU A O 1
ATOM 2445 N N . GLN A 1 327 ? 12.264 -25.936 -3.011 1.00 91.50 327 GLN A N 1
ATOM 2446 C CA . GLN A 1 327 ? 10.836 -26.253 -2.910 1.00 91.50 327 GLN A CA 1
ATOM 2447 C C . GLN A 1 327 ? 10.266 -26.780 -4.233 1.00 91.50 327 GLN A C 1
ATOM 2449 O O . GLN A 1 327 ? 9.496 -27.743 -4.246 1.00 91.50 327 GLN A O 1
ATOM 2454 N N . LEU A 1 328 ? 10.655 -26.187 -5.365 1.00 89.12 328 LEU A N 1
ATOM 2455 C CA . LEU A 1 328 ? 10.238 -26.659 -6.686 1.00 89.12 328 LEU A CA 1
ATOM 2456 C C . LEU A 1 328 ? 10.832 -28.033 -7.022 1.00 89.12 328 LEU A C 1
ATOM 2458 O O . LEU A 1 328 ? 10.133 -28.850 -7.625 1.00 89.12 328 LEU A O 1
ATOM 2462 N N . ALA A 1 329 ? 12.072 -28.313 -6.610 1.00 90.44 329 ALA A N 1
ATOM 2463 C CA . ALA A 1 329 ? 12.688 -29.629 -6.761 1.00 90.44 329 ALA A CA 1
ATOM 2464 C C . ALA A 1 329 ? 11.940 -30.698 -5.946 1.00 90.44 329 ALA A C 1
ATOM 2466 O O . ALA A 1 329 ? 11.653 -31.775 -6.469 1.00 90.44 329 ALA A O 1
ATOM 2467 N N . ALA A 1 330 ? 11.523 -30.384 -4.715 1.00 90.06 330 ALA A N 1
ATOM 2468 C CA . ALA A 1 330 ? 10.717 -31.285 -3.888 1.00 90.06 330 ALA A CA 1
ATOM 2469 C C . ALA A 1 330 ? 9.335 -31.591 -4.507 1.00 90.06 330 ALA A C 1
ATOM 2471 O O . ALA A 1 330 ? 8.876 -32.742 -4.499 1.00 90.06 330 ALA A O 1
ATOM 2472 N N . VAL A 1 331 ? 8.681 -30.584 -5.103 1.00 86.44 331 VAL A N 1
ATOM 2473 C CA . VAL A 1 331 ? 7.423 -30.773 -5.851 1.00 86.44 331 VAL A CA 1
ATOM 2474 C C . VAL A 1 331 ? 7.648 -31.654 -7.083 1.00 86.44 331 VAL A C 1
ATOM 2476 O O . VAL A 1 331 ? 6.867 -32.578 -7.327 1.00 86.44 331 VAL A O 1
ATOM 2479 N N . ALA A 1 332 ? 8.727 -31.418 -7.835 1.00 86.50 332 ALA A N 1
ATOM 2480 C CA . ALA A 1 332 ? 9.078 -32.216 -9.007 1.00 86.50 332 ALA A CA 1
ATOM 2481 C C . ALA A 1 332 ? 9.372 -33.683 -8.644 1.00 86.50 332 ALA A C 1
ATOM 2483 O O . ALA A 1 332 ? 8.867 -34.589 -9.307 1.00 86.50 332 ALA A O 1
ATOM 2484 N N . ALA A 1 333 ? 10.101 -33.932 -7.552 1.00 88.88 333 ALA A N 1
ATOM 2485 C CA . ALA A 1 333 ? 10.365 -35.279 -7.046 1.00 88.88 333 ALA A CA 1
ATOM 2486 C C . ALA A 1 333 ? 9.070 -36.005 -6.637 1.00 88.88 333 ALA A C 1
ATOM 2488 O O . ALA A 1 333 ? 8.871 -37.177 -6.959 1.00 88.88 333 ALA A O 1
ATOM 2489 N N . SER A 1 334 ? 8.140 -35.300 -5.989 1.00 86.75 334 SER A N 1
ATOM 2490 C CA . SER A 1 334 ? 6.830 -35.854 -5.620 1.00 86.75 334 SER A CA 1
ATOM 2491 C C . SER A 1 334 ? 5.954 -36.168 -6.839 1.00 86.75 334 SER A C 1
ATOM 2493 O O . SER A 1 334 ? 5.231 -37.164 -6.834 1.00 86.75 334 SER A O 1
ATOM 2495 N N . ARG A 1 335 ? 6.056 -35.370 -7.913 1.00 86.88 335 ARG A N 1
ATOM 2496 C CA . ARG A 1 335 ? 5.409 -35.649 -9.206 1.00 86.88 335 ARG A CA 1
ATOM 2497 C C . ARG A 1 335 ? 5.999 -36.876 -9.898 1.00 86.88 335 ARG A C 1
ATOM 2499 O O . ARG A 1 335 ? 5.235 -37.670 -10.450 1.00 86.88 335 ARG A O 1
ATOM 2506 N N . ALA A 1 336 ? 7.325 -37.011 -9.883 1.00 87.00 336 ALA A N 1
ATOM 2507 C CA . ALA A 1 336 ? 8.035 -38.151 -10.461 1.00 87.00 336 ALA A CA 1
ATOM 2508 C C . ALA A 1 336 ? 7.685 -39.460 -9.739 1.00 87.00 336 ALA A C 1
ATOM 2510 O O . ALA A 1 336 ? 7.465 -40.476 -10.385 1.00 87.00 336 ALA A O 1
ATOM 2511 N N . ALA A 1 337 ? 7.521 -39.412 -8.415 1.00 89.12 337 ALA A N 1
ATOM 2512 C CA . ALA A 1 337 ? 7.096 -40.550 -7.603 1.00 89.12 337 ALA A CA 1
ATOM 2513 C C . ALA A 1 337 ? 5.579 -40.843 -7.650 1.00 89.12 337 ALA A C 1
ATOM 2515 O O . ALA A 1 337 ? 5.084 -41.623 -6.841 1.00 89.12 337 ALA A O 1
ATOM 2516 N N . GLY A 1 338 ? 4.817 -40.181 -8.529 1.00 85.81 338 GLY A N 1
ATOM 2517 C CA . GLY A 1 338 ? 3.375 -40.408 -8.691 1.00 85.81 338 GLY A CA 1
ATOM 2518 C C . GLY A 1 338 ? 2.484 -39.891 -7.552 1.00 85.81 338 GLY A C 1
ATOM 2519 O O . GLY A 1 338 ? 1.277 -40.095 -7.603 1.00 85.81 338 GLY A O 1
ATOM 2520 N N . ARG A 1 339 ? 3.039 -39.192 -6.551 1.00 85.31 339 ARG A N 1
ATOM 2521 C CA . ARG A 1 339 ? 2.302 -38.699 -5.368 1.00 85.31 339 ARG A CA 1
ATOM 2522 C C . ARG A 1 339 ? 1.531 -37.396 -5.602 1.00 85.31 339 ARG A C 1
ATOM 2524 O O . ARG A 1 339 ? 0.642 -37.069 -4.828 1.00 85.31 339 ARG A O 1
ATOM 2531 N N . LEU A 1 340 ? 1.884 -36.633 -6.638 1.00 76.94 340 LEU A N 1
ATOM 2532 C CA . LEU A 1 340 ? 1.190 -35.406 -7.047 1.00 76.94 340 LEU A CA 1
ATOM 2533 C C . LEU A 1 340 ? 0.807 -35.515 -8.518 1.00 76.94 340 LEU A C 1
ATOM 2535 O O . LEU A 1 340 ? 1.676 -35.738 -9.359 1.00 76.94 340 LEU A O 1
ATOM 2539 N N . LEU A 1 341 ? -0.468 -35.321 -8.846 1.00 74.75 341 LEU A N 1
ATOM 2540 C CA . LEU A 1 341 ? -0.983 -35.417 -10.212 1.00 74.75 341 LEU A CA 1
ATOM 2541 C C . LEU A 1 341 ? -1.877 -34.216 -10.540 1.00 74.75 341 LEU A C 1
ATOM 2543 O O . LEU A 1 341 ? -2.427 -33.576 -9.648 1.00 74.75 341 LEU A O 1
ATOM 2547 N N . GLY A 1 342 ? -2.003 -33.909 -11.834 1.00 76.75 342 GLY A N 1
ATOM 2548 C CA . GLY A 1 342 ? -2.949 -32.914 -12.350 1.00 76.75 342 GLY A CA 1
ATOM 2549 C C . GLY A 1 342 ? -2.913 -31.566 -11.619 1.00 76.75 342 GLY A C 1
ATOM 2550 O O . GLY A 1 342 ? -1.856 -30.951 -11.474 1.00 76.75 342 GLY A O 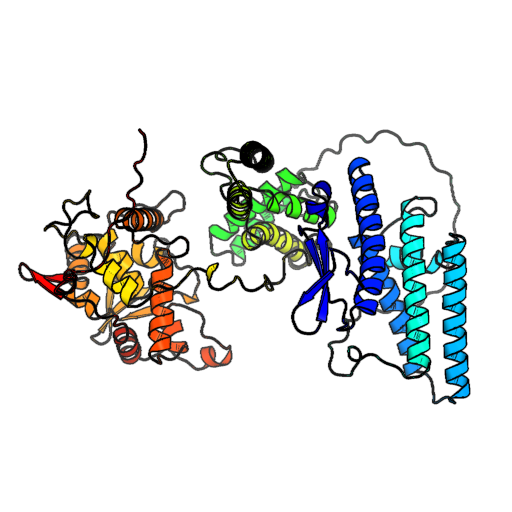1
ATOM 2551 N N . GLU A 1 343 ? -4.082 -31.114 -11.162 1.00 72.06 343 GLU A N 1
ATOM 2552 C CA . GLU A 1 343 ? -4.247 -29.822 -10.487 1.00 72.06 343 GLU A CA 1
ATOM 2553 C C . GLU A 1 343 ? -3.472 -29.710 -9.169 1.00 72.06 343 GLU A C 1
ATOM 2555 O O . GLU A 1 343 ? -3.031 -28.613 -8.819 1.00 72.06 343 GLU A O 1
ATOM 2560 N N . ASP A 1 344 ? -3.268 -30.812 -8.446 1.00 71.56 344 ASP A N 1
ATOM 2561 C CA . ASP A 1 344 ? -2.566 -30.791 -7.160 1.00 71.56 344 ASP A CA 1
ATOM 2562 C C . ASP A 1 344 ? -1.073 -30.522 -7.345 1.00 71.56 344 ASP A C 1
ATOM 2564 O O . ASP A 1 344 ? -0.474 -29.773 -6.571 1.00 71.56 344 ASP A O 1
ATOM 2568 N N . HIS A 1 345 ? -0.482 -31.030 -8.430 1.00 74.50 345 HIS A N 1
ATOM 2569 C CA . HIS A 1 345 ? 0.876 -30.662 -8.829 1.00 74.50 345 HIS A CA 1
ATOM 2570 C C . HIS A 1 345 ? 0.982 -29.166 -9.156 1.00 74.50 345 HIS A C 1
ATOM 2572 O O . HIS A 1 345 ? 1.916 -28.501 -8.707 1.00 74.50 345 HIS A O 1
ATOM 2578 N N . ASP A 1 346 ? 0.020 -28.613 -9.897 1.00 68.81 346 ASP A N 1
ATOM 2579 C CA . ASP A 1 346 ? 0.038 -27.195 -10.267 1.00 68.81 346 ASP A CA 1
ATOM 2580 C C . ASP A 1 346 ? -0.148 -26.280 -9.045 1.00 68.81 346 ASP A C 1
ATOM 2582 O O . ASP A 1 346 ? 0.544 -25.262 -8.917 1.00 68.81 346 ASP A O 1
ATOM 2586 N N . ARG A 1 347 ? -1.021 -26.663 -8.101 1.00 75.44 347 ARG A N 1
ATOM 2587 C CA . ARG A 1 347 ? -1.196 -25.973 -6.811 1.00 75.44 347 ARG A CA 1
ATOM 2588 C C . ARG A 1 347 ? 0.075 -26.041 -5.967 1.00 75.44 347 ARG A C 1
ATOM 2590 O O . ARG A 1 347 ? 0.530 -24.998 -5.495 1.00 75.44 347 ARG A O 1
ATOM 2597 N N . ALA A 1 348 ? 0.677 -27.223 -5.825 1.00 74.25 348 ALA A N 1
ATOM 2598 C CA . ALA A 1 348 ? 1.917 -27.415 -5.075 1.00 74.25 348 ALA A CA 1
ATOM 2599 C C . ALA A 1 348 ? 3.075 -26.608 -5.682 1.00 74.25 348 ALA A C 1
ATOM 2601 O O . ALA A 1 348 ? 3.784 -25.896 -4.973 1.00 74.25 348 ALA A O 1
ATOM 2602 N N . ARG A 1 349 ? 3.208 -26.620 -7.013 1.00 82.56 349 ARG A N 1
ATOM 2603 C CA . ARG A 1 349 ? 4.217 -25.841 -7.740 1.00 82.56 349 ARG A CA 1
ATOM 2604 C C . ARG A 1 349 ? 4.042 -24.338 -7.537 1.00 82.56 349 ARG A C 1
ATOM 2606 O O . ARG A 1 349 ? 5.026 -23.614 -7.416 1.00 82.56 349 ARG A O 1
ATOM 2613 N N . GLN A 1 350 ? 2.805 -23.849 -7.526 1.00 76.19 350 GLN A N 1
ATOM 2614 C CA . GLN A 1 350 ? 2.529 -22.434 -7.291 1.00 76.19 350 GLN A CA 1
ATOM 2615 C C . GLN A 1 350 ? 2.768 -22.034 -5.826 1.00 76.19 350 GLN A C 1
ATOM 2617 O O . GLN A 1 350 ? 3.214 -20.912 -5.581 1.00 76.19 350 GLN A O 1
ATOM 2622 N N . ALA A 1 351 ? 2.486 -22.927 -4.873 1.00 77.81 351 ALA A N 1
ATOM 2623 C CA . ALA A 1 351 ? 2.738 -22.720 -3.447 1.00 77.81 351 ALA A CA 1
ATOM 2624 C C . ALA A 1 351 ? 4.236 -22.744 -3.092 1.00 77.81 351 ALA A C 1
ATOM 2626 O O . ALA A 1 351 ? 4.647 -22.020 -2.192 1.00 77.81 351 ALA A O 1
ATOM 2627 N N . ALA A 1 352 ? 5.042 -23.505 -3.839 1.00 84.12 352 ALA A N 1
ATOM 2628 C CA . ALA A 1 352 ? 6.502 -23.580 -3.722 1.00 84.12 352 ALA A CA 1
ATOM 2629 C C . ALA A 1 352 ? 7.251 -22.321 -4.207 1.00 84.12 352 ALA A C 1
ATOM 2631 O O . ALA A 1 352 ? 8.474 -22.252 -4.130 1.00 84.12 352 ALA A O 1
ATOM 2632 N N . ARG A 1 353 ? 6.550 -21.323 -4.761 1.00 85.31 353 ARG A N 1
ATOM 2633 C CA . ARG A 1 353 ? 7.175 -20.064 -5.187 1.00 85.31 353 ARG A CA 1
ATOM 2634 C C . ARG A 1 353 ? 7.270 -19.078 -4.037 1.00 85.31 353 ARG A C 1
ATOM 2636 O O . ARG A 1 353 ? 6.290 -18.837 -3.330 1.00 85.31 353 ARG A O 1
ATOM 2643 N N . VAL A 1 354 ? 8.410 -18.403 -3.928 1.00 86.88 354 VAL A N 1
ATOM 2644 C CA . VAL A 1 354 ? 8.601 -17.361 -2.922 1.00 86.88 354 VAL A CA 1
ATOM 2645 C C . VAL A 1 354 ? 7.943 -16.066 -3.394 1.00 86.88 354 VAL A C 1
ATOM 2647 O O . VAL A 1 354 ? 8.217 -15.545 -4.477 1.00 86.88 354 VAL A O 1
ATOM 2650 N N . GLU A 1 355 ? 7.061 -15.510 -2.562 1.00 87.06 355 GLU A N 1
ATOM 2651 C CA . GLU A 1 355 ? 6.374 -14.256 -2.870 1.00 87.06 355 GLU A CA 1
ATOM 2652 C C . GLU A 1 355 ? 7.375 -13.086 -2.914 1.00 87.06 355 GLU A C 1
ATOM 2654 O O . GLU A 1 355 ? 8.134 -12.863 -1.967 1.00 87.06 355 GLU A O 1
ATOM 2659 N N . ARG A 1 356 ? 7.360 -12.311 -4.006 1.00 87.25 356 ARG A N 1
ATOM 2660 C CA . ARG A 1 356 ? 8.265 -11.171 -4.242 1.00 87.25 356 ARG A CA 1
ATOM 2661 C C . ARG A 1 356 ? 7.603 -9.825 -3.942 1.00 87.25 356 ARG A C 1
ATOM 2663 O O . ARG A 1 356 ? 6.402 -9.755 -3.661 1.00 87.25 356 ARG A O 1
ATOM 2670 N N . LEU A 1 357 ? 8.377 -8.739 -3.978 1.00 83.56 357 LEU A N 1
ATOM 2671 C CA . LEU A 1 357 ? 7.838 -7.388 -3.821 1.00 83.56 357 LEU A CA 1
ATOM 2672 C C . LEU A 1 357 ? 6.737 -7.097 -4.850 1.00 83.56 357 LEU A C 1
ATOM 2674 O O . LEU A 1 357 ? 6.837 -7.407 -6.035 1.00 83.56 357 LEU A O 1
ATOM 2678 N N . SER A 1 358 ? 5.671 -6.441 -4.389 1.00 77.19 358 SER A N 1
ATOM 2679 C CA . SER A 1 358 ? 4.610 -5.971 -5.281 1.00 77.19 358 SER A CA 1
ATOM 2680 C C . SER A 1 358 ? 5.090 -4.796 -6.135 1.00 77.19 358 SER A C 1
ATOM 2682 O O . SER A 1 358 ? 5.890 -3.988 -5.664 1.00 77.19 358 SER A O 1
ATOM 2684 N N . LEU A 1 359 ? 4.515 -4.613 -7.330 1.00 73.88 359 LEU A N 1
ATOM 2685 C CA . LEU A 1 359 ? 4.798 -3.448 -8.185 1.00 73.88 359 LEU A CA 1
ATOM 2686 C C . LEU A 1 359 ? 4.598 -2.115 -7.454 1.00 73.88 359 LEU A C 1
ATOM 2688 O O . LEU A 1 359 ? 5.372 -1.182 -7.627 1.00 73.88 359 LEU A O 1
ATOM 2692 N N . THR A 1 360 ? 3.589 -2.032 -6.584 1.00 75.06 360 THR A N 1
ATOM 2693 C CA . THR A 1 360 ? 3.339 -0.845 -5.756 1.00 75.06 360 THR A CA 1
ATOM 2694 C C . THR A 1 360 ? 4.475 -0.573 -4.770 1.00 75.06 360 THR A C 1
ATOM 2696 O O . THR A 1 360 ? 4.739 0.579 -4.435 1.00 75.06 360 THR A O 1
ATOM 2699 N N . THR A 1 361 ? 5.130 -1.620 -4.269 1.00 81.88 361 THR A N 1
ATOM 2700 C CA . THR A 1 361 ? 6.309 -1.477 -3.411 1.00 81.88 361 THR A CA 1
ATOM 2701 C C . THR A 1 361 ? 7.524 -1.097 -4.244 1.00 81.88 361 THR A C 1
ATOM 2703 O O . THR A 1 361 ? 8.206 -0.153 -3.877 1.00 81.88 361 THR A O 1
ATOM 2706 N N . VAL A 1 362 ? 7.751 -1.748 -5.388 1.00 82.69 362 VAL A N 1
ATOM 2707 C CA . VAL A 1 362 ? 8.849 -1.405 -6.309 1.00 82.69 362 VAL A CA 1
ATOM 2708 C C . VAL A 1 362 ? 8.774 0.066 -6.729 1.00 82.69 362 VAL A C 1
ATOM 2710 O O . VAL A 1 362 ? 9.754 0.791 -6.599 1.00 82.69 362 VAL A O 1
ATOM 2713 N N . ASN A 1 363 ? 7.592 0.559 -7.109 1.00 81.94 363 ASN A N 1
ATOM 2714 C CA . ASN A 1 363 ? 7.398 1.970 -7.456 1.00 81.94 363 ASN A CA 1
ATOM 2715 C C . ASN A 1 363 ? 7.728 2.928 -6.295 1.00 81.94 363 ASN A C 1
ATOM 2717 O O . ASN A 1 363 ? 8.174 4.041 -6.550 1.00 81.94 363 ASN A O 1
ATOM 2721 N N . ARG A 1 364 ? 7.555 2.513 -5.030 1.00 83.75 364 ARG A N 1
ATOM 2722 C CA . ARG A 1 364 ? 7.960 3.324 -3.867 1.00 83.75 364 ARG A CA 1
ATOM 2723 C C . ARG A 1 364 ? 9.476 3.451 -3.719 1.00 83.75 364 ARG A C 1
ATOM 2725 O O . ARG A 1 364 ? 9.918 4.476 -3.229 1.00 83.75 364 ARG A O 1
ATOM 2732 N N . TYR A 1 365 ? 10.253 2.462 -4.162 1.00 88.12 365 TYR A N 1
ATOM 2733 C CA . TYR A 1 365 ? 11.716 2.577 -4.224 1.00 88.12 365 TYR A CA 1
ATOM 2734 C C . TYR A 1 365 ? 12.168 3.471 -5.385 1.00 88.12 365 TYR A C 1
ATOM 2736 O O . TYR A 1 365 ? 13.149 4.187 -5.259 1.00 88.12 365 TYR A O 1
ATOM 2744 N N . LEU A 1 366 ? 11.460 3.444 -6.517 1.00 85.44 366 LEU A N 1
ATOM 2745 C CA . LEU A 1 366 ? 11.846 4.210 -7.709 1.00 85.44 366 LEU A CA 1
ATOM 2746 C C . LEU A 1 366 ? 11.422 5.686 -7.641 1.00 85.44 366 LEU A C 1
ATOM 2748 O O . LEU A 1 366 ? 12.089 6.547 -8.208 1.00 85.44 366 LEU A O 1
ATOM 2752 N N . SER A 1 367 ? 10.318 5.992 -6.951 1.00 85.25 367 SER A N 1
ATOM 2753 C CA . SER A 1 367 ? 9.753 7.346 -6.914 1.00 85.25 367 SER A CA 1
ATOM 2754 C C . SER A 1 367 ? 10.717 8.406 -6.360 1.00 85.25 367 SER A C 1
ATOM 2756 O O . SER A 1 367 ? 10.836 9.436 -7.017 1.00 85.25 367 SER A O 1
ATOM 2758 N N . PRO A 1 368 ? 11.428 8.198 -5.230 1.00 88.31 368 PRO A N 1
ATOM 2759 C CA . PRO A 1 368 ? 12.349 9.205 -4.699 1.00 88.31 368 PRO A CA 1
ATOM 2760 C C . PRO A 1 368 ? 13.480 9.556 -5.672 1.00 88.31 368 PRO A C 1
ATOM 2762 O O . PRO A 1 368 ? 13.818 10.726 -5.806 1.00 88.31 368 PRO A O 1
ATOM 2765 N N . LEU A 1 369 ? 14.006 8.568 -6.405 1.00 89.38 369 LEU A N 1
ATOM 2766 C CA . LEU A 1 369 ? 15.043 8.777 -7.422 1.00 89.38 369 LEU A CA 1
ATOM 2767 C C . LEU A 1 369 ? 14.514 9.614 -8.590 1.00 89.38 369 LEU A C 1
ATOM 2769 O O . LEU A 1 369 ? 15.160 10.566 -9.008 1.00 89.38 369 LEU A O 1
ATOM 2773 N N . SER A 1 370 ? 13.299 9.335 -9.071 1.00 86.31 370 SER A N 1
ATOM 2774 C CA . SER A 1 370 ? 12.666 10.183 -10.090 1.00 86.31 370 SER A CA 1
ATOM 2775 C C . SER A 1 370 ? 12.444 11.617 -9.598 1.00 86.31 370 SER A C 1
ATOM 2777 O O . SER A 1 370 ? 12.595 12.554 -10.379 1.00 86.31 370 SER A O 1
ATOM 2779 N N . THR A 1 371 ? 12.071 11.793 -8.326 1.00 87.88 371 THR A N 1
ATOM 2780 C CA . THR A 1 371 ? 11.865 13.114 -7.715 1.00 87.88 371 THR A CA 1
ATOM 2781 C C . THR A 1 371 ? 13.177 13.875 -7.534 1.00 87.88 371 THR A C 1
ATOM 2783 O O . THR A 1 371 ? 13.179 15.085 -7.735 1.00 87.88 371 THR A O 1
ATOM 2786 N N . LEU A 1 372 ? 14.283 13.191 -7.221 1.00 90.94 372 LEU A N 1
ATOM 2787 C CA . LEU A 1 372 ? 15.615 13.797 -7.158 1.00 90.94 372 LEU A CA 1
ATOM 2788 C C . LEU A 1 372 ? 15.991 14.446 -8.495 1.00 90.94 372 LEU A C 1
ATOM 2790 O O . LEU A 1 372 ? 16.342 15.616 -8.515 1.00 90.94 372 LEU A O 1
ATOM 2794 N N . PHE A 1 373 ? 15.890 13.723 -9.615 1.00 88.06 373 PHE A N 1
ATOM 2795 C CA . PHE A 1 373 ? 16.278 14.276 -10.922 1.00 88.06 373 PHE A CA 1
ATOM 2796 C C . PHE A 1 373 ? 15.390 15.449 -11.359 1.00 88.06 373 PHE A C 1
ATOM 2798 O O . PHE A 1 373 ? 15.891 16.412 -11.926 1.00 88.06 373 PHE A O 1
ATOM 2805 N N . ALA A 1 374 ? 14.091 15.412 -11.041 1.00 86.50 374 ALA A N 1
ATOM 2806 C CA . ALA A 1 374 ? 13.210 16.557 -11.273 1.00 86.50 374 ALA A CA 1
ATOM 2807 C C . ALA A 1 374 ? 13.602 17.769 -10.408 1.00 86.50 374 ALA A C 1
ATOM 2809 O O . ALA A 1 374 ? 13.591 18.900 -10.880 1.00 86.50 374 ALA A O 1
ATOM 2810 N N . TRP A 1 375 ? 13.975 17.528 -9.150 1.00 90.06 375 TRP A N 1
ATOM 2811 C CA . TRP A 1 375 ? 14.447 18.563 -8.235 1.00 90.06 375 TRP A CA 1
ATOM 2812 C C . TRP A 1 375 ? 15.770 19.195 -8.685 1.00 90.06 375 TRP A C 1
ATOM 2814 O O . TRP A 1 375 ? 15.908 20.413 -8.621 1.00 90.06 375 TRP A O 1
ATOM 2824 N N . LEU A 1 376 ? 16.713 18.389 -9.182 1.00 90.38 376 LEU A N 1
ATOM 2825 C CA . LEU A 1 376 ? 17.984 18.875 -9.726 1.00 90.38 376 LEU A CA 1
ATOM 2826 C C . LEU A 1 376 ? 17.765 19.840 -10.901 1.00 90.38 376 LEU A C 1
ATOM 2828 O O . LEU A 1 376 ? 18.392 20.895 -10.947 1.00 90.38 376 LEU A O 1
ATOM 2832 N N . ASP A 1 377 ? 16.838 19.521 -11.804 1.00 86.19 377 ASP A N 1
ATOM 2833 C CA . ASP A 1 377 ? 16.485 20.393 -12.929 1.00 86.19 377 ASP A CA 1
ATOM 2834 C C . ASP A 1 377 ? 15.788 21.684 -12.454 1.00 86.19 377 ASP A C 1
ATOM 2836 O O . ASP A 1 377 ? 16.189 22.792 -12.807 1.00 86.19 377 ASP A O 1
ATOM 2840 N N . GLN A 1 378 ? 14.779 21.556 -11.587 1.00 85.69 378 GLN A N 1
ATOM 2841 C CA . GLN A 1 378 ? 13.921 22.676 -11.180 1.00 85.69 378 GLN A CA 1
ATOM 2842 C C . GLN A 1 378 ? 14.582 23.647 -10.195 1.00 85.69 378 GLN A C 1
ATOM 2844 O O . GLN A 1 378 ? 14.465 24.857 -10.363 1.00 85.69 378 GLN A O 1
ATOM 2849 N N . GLU A 1 379 ? 15.240 23.128 -9.157 1.00 85.75 379 GLU A N 1
ATOM 2850 C CA . GLU A 1 379 ? 15.730 23.921 -8.019 1.00 85.75 379 GLU A CA 1
ATOM 2851 C C . GLU A 1 379 ? 17.258 24.058 -7.988 1.00 85.75 379 GLU A C 1
ATOM 2853 O O . GLU A 1 379 ? 17.794 24.823 -7.186 1.00 85.75 379 GLU A O 1
ATOM 2858 N N . ARG A 1 380 ? 17.983 23.289 -8.809 1.00 84.50 380 ARG A N 1
ATOM 2859 C CA . ARG A 1 380 ? 19.447 23.399 -8.951 1.00 84.50 380 ARG A CA 1
ATOM 2860 C C . ARG A 1 380 ? 19.882 23.737 -10.376 1.00 84.50 380 ARG A C 1
ATOM 2862 O O . ARG A 1 380 ? 21.078 23.853 -10.619 1.00 84.50 380 ARG A O 1
ATOM 2869 N N . HIS A 1 381 ? 18.930 23.914 -11.298 1.00 84.12 381 HIS A N 1
ATOM 2870 C CA . HIS A 1 381 ? 19.166 24.225 -12.713 1.00 84.12 381 HIS A CA 1
ATOM 2871 C C . HIS A 1 381 ? 20.128 23.250 -13.415 1.00 84.12 381 HIS A C 1
ATOM 2873 O O . HIS A 1 381 ? 20.730 23.574 -14.441 1.00 84.12 381 HIS A O 1
ATOM 2879 N N . LEU A 1 382 ? 20.257 22.034 -12.876 1.00 86.94 382 LEU A N 1
ATOM 2880 C CA . LEU A 1 382 ? 21.129 20.988 -13.381 1.00 86.94 382 LEU A CA 1
ATOM 2881 C C . LEU A 1 382 ? 20.325 20.090 -14.325 1.00 86.94 382 LEU A C 1
ATOM 2883 O O . LEU A 1 382 ? 19.623 19.170 -13.901 1.00 86.94 382 LEU A O 1
ATOM 2887 N N . LYS A 1 383 ? 20.437 20.371 -15.625 1.00 84.56 383 LYS A N 1
ATOM 2888 C CA . LYS A 1 383 ? 19.685 19.691 -16.689 1.00 84.56 383 LYS A CA 1
ATOM 2889 C C . LYS A 1 383 ? 20.233 18.295 -16.978 1.00 84.56 383 LYS A C 1
ATOM 2891 O O . LYS A 1 383 ? 20.921 18.078 -17.972 1.00 84.56 383 LYS A O 1
ATOM 2896 N N . LEU A 1 384 ? 19.908 17.342 -16.113 1.00 78.75 384 LEU A N 1
ATOM 2897 C CA . LEU A 1 384 ? 20.176 15.925 -16.338 1.00 78.75 384 LEU A CA 1
ATOM 2898 C C . LEU A 1 384 ? 18.882 15.216 -16.760 1.00 78.75 384 LEU A C 1
ATOM 2900 O O . LEU A 1 384 ? 17.884 15.297 -16.038 1.00 78.75 384 LEU A O 1
ATOM 2904 N N . PRO A 1 385 ? 18.861 14.506 -17.903 1.00 71.25 385 PRO A N 1
ATOM 2905 C CA . PRO A 1 385 ? 17.689 13.740 -18.302 1.00 71.25 385 PRO A CA 1
ATOM 2906 C C . PRO A 1 385 ? 17.411 12.668 -17.248 1.00 71.25 385 PRO A C 1
ATOM 2908 O O . PRO A 1 385 ? 18.276 11.849 -16.955 1.00 71.25 385 PRO A O 1
ATOM 2911 N N . SER A 1 386 ? 16.206 12.668 -16.670 1.00 77.19 386 SER A N 1
ATOM 2912 C CA . SER A 1 386 ? 15.868 11.724 -15.602 1.00 77.19 386 SER A CA 1
ATOM 2913 C C . SER A 1 386 ? 15.925 10.278 -16.112 1.00 77.19 386 SER A C 1
ATOM 2915 O O . SER A 1 386 ? 15.083 9.885 -16.927 1.00 77.19 386 SER A O 1
ATOM 2917 N N . PRO A 1 387 ? 16.824 9.436 -15.572 1.00 74.56 387 PRO A N 1
ATOM 2918 C CA . PRO A 1 387 ? 16.930 8.024 -15.946 1.00 74.56 387 PRO A CA 1
ATOM 2919 C C . PRO A 1 387 ? 15.692 7.206 -15.572 1.00 74.56 387 PRO A C 1
ATOM 2921 O O . PRO A 1 387 ? 15.502 6.088 -16.041 1.00 74.56 387 PRO A O 1
ATOM 2924 N N . PHE A 1 388 ? 14.856 7.770 -14.699 1.00 71.44 388 PHE A N 1
ATOM 2925 C CA . PHE A 1 388 ? 13.656 7.160 -14.148 1.00 71.44 388 PHE A CA 1
ATOM 2926 C C . PHE A 1 388 ? 12.373 7.698 -14.794 1.00 71.44 388 PHE A C 1
ATOM 2928 O O . PHE A 1 388 ? 11.282 7.263 -14.423 1.00 71.44 388 PHE A O 1
ATOM 2935 N N . ALA A 1 389 ? 12.468 8.613 -15.765 1.00 62.81 389 ALA A N 1
ATOM 2936 C CA . ALA A 1 389 ? 11.310 9.104 -16.503 1.00 62.81 389 ALA A CA 1
ATOM 2937 C C . ALA A 1 389 ? 10.584 7.943 -17.210 1.00 62.81 389 ALA A C 1
ATOM 2939 O O . ALA A 1 389 ? 11.190 7.140 -17.914 1.00 62.81 389 ALA A O 1
ATOM 2940 N N . GLY A 1 390 ? 9.271 7.809 -16.991 1.00 52.78 390 GLY A N 1
ATOM 2941 C CA . GLY A 1 390 ? 8.445 6.763 -17.618 1.00 52.78 390 GLY A CA 1
ATOM 2942 C C . GLY A 1 390 ? 8.606 5.336 -17.061 1.00 52.78 390 GLY A C 1
ATOM 2943 O O . GLY A 1 390 ? 7.819 4.461 -17.417 1.00 52.78 390 GLY A O 1
ATOM 2944 N N . ILE A 1 391 ? 9.563 5.090 -16.157 1.00 51.22 391 ILE A N 1
ATOM 2945 C CA . ILE A 1 391 ? 9.782 3.787 -15.498 1.00 51.22 391 ILE A CA 1
ATOM 2946 C C . ILE A 1 391 ? 8.763 3.474 -14.383 1.00 51.22 391 ILE A C 1
ATOM 2948 O O . ILE A 1 391 ? 8.420 2.294 -14.210 1.00 51.22 391 ILE A O 1
ATOM 2952 N N . PRO A 1 392 ? 8.219 4.450 -13.624 1.00 49.34 392 PRO A N 1
ATOM 2953 C CA . PRO A 1 392 ? 7.079 4.184 -12.766 1.00 49.34 392 PRO A CA 1
ATOM 2954 C C . PRO A 1 392 ? 5.926 3.678 -13.629 1.00 49.34 392 PRO A C 1
ATOM 2956 O O . PRO A 1 392 ? 5.493 4.356 -14.560 1.00 49.34 392 PRO A O 1
ATOM 2959 N N . PHE A 1 393 ? 5.391 2.494 -13.315 1.00 48.53 393 PHE A N 1
ATOM 2960 C CA . PHE A 1 393 ? 4.137 2.082 -13.939 1.00 48.53 393 PHE A CA 1
ATOM 2961 C C . PHE A 1 393 ? 3.108 3.191 -13.725 1.00 48.53 393 PHE A C 1
ATOM 2963 O O . PHE A 1 393 ? 2.865 3.590 -12.579 1.00 48.53 393 PHE A O 1
ATOM 2970 N N . SER A 1 394 ? 2.463 3.638 -14.809 1.00 43.16 394 SER A N 1
ATOM 2971 C CA . SER A 1 394 ? 1.217 4.382 -14.672 1.00 43.16 394 SER A CA 1
ATOM 2972 C C . SER A 1 394 ? 0.303 3.579 -13.744 1.00 43.16 394 SER A C 1
ATOM 2974 O O . SER A 1 394 ? 0.312 2.342 -13.749 1.00 43.16 394 SER A O 1
ATOM 2976 N N . LYS A 1 395 ? -0.494 4.266 -12.921 1.00 42.16 395 LYS A N 1
ATOM 2977 C CA . LYS A 1 395 ? -1.447 3.642 -11.987 1.00 42.16 395 LYS A CA 1
ATOM 2978 C C . LYS A 1 395 ? -2.439 2.671 -12.663 1.00 42.16 395 LYS A C 1
ATOM 2980 O O . LYS A 1 395 ? -3.203 2.029 -11.952 1.00 42.16 395 LYS A O 1
ATOM 2985 N N . ARG A 1 396 ? -2.377 2.463 -13.989 1.00 39.34 396 ARG A N 1
ATOM 2986 C CA . ARG A 1 396 ? -2.911 1.294 -14.711 1.00 39.34 396 ARG A CA 1
ATOM 2987 C C . ARG A 1 396 ? -2.170 -0.008 -14.348 1.00 39.34 396 ARG A C 1
ATOM 2989 O O . ARG A 1 396 ? -1.901 -0.852 -15.201 1.00 39.34 396 ARG A O 1
ATOM 2996 N N . VAL A 1 397 ? -1.891 -0.237 -13.064 1.00 42.34 397 VAL A N 1
ATOM 2997 C CA . VAL A 1 397 ? -1.856 -1.607 -12.553 1.00 42.34 397 VAL A CA 1
ATOM 2998 C C . VAL A 1 397 ? -3.248 -2.139 -12.849 1.00 42.34 397 VAL A C 1
ATOM 3000 O O . VAL A 1 397 ? -4.226 -1.567 -12.374 1.00 42.34 397 VAL A O 1
ATOM 3003 N N . ARG A 1 398 ? -3.342 -3.166 -13.703 1.00 39.28 398 ARG A N 1
ATOM 3004 C CA . ARG A 1 398 ? -4.590 -3.888 -13.979 1.00 39.28 398 ARG A CA 1
ATOM 3005 C C . ARG A 1 398 ? -5.333 -4.005 -12.653 1.00 39.28 398 ARG A C 1
ATOM 3007 O O . ARG A 1 398 ? -4.738 -4.562 -11.728 1.00 39.28 398 ARG A O 1
ATOM 3014 N N . ALA A 1 399 ? -6.522 -3.396 -12.547 1.00 40.41 399 ALA A N 1
ATOM 3015 C CA . ALA A 1 399 ? -7.259 -3.324 -11.289 1.00 40.41 399 ALA A CA 1
ATOM 3016 C C . ALA A 1 399 ? -7.150 -4.691 -10.613 1.00 40.41 399 ALA A C 1
ATOM 3018 O O . ALA A 1 399 ? -7.442 -5.713 -11.249 1.00 40.41 399 ALA A O 1
ATOM 3019 N N . LYS A 1 400 ? -6.583 -4.727 -9.396 1.00 44.47 400 LYS A N 1
ATOM 3020 C CA . LYS A 1 400 ? -6.471 -5.982 -8.648 1.00 44.47 400 LYS A CA 1
ATOM 3021 C C . LYS A 1 400 ? -7.848 -6.631 -8.700 1.00 44.47 400 LYS A C 1
ATOM 3023 O O . LYS A 1 400 ? -8.843 -5.926 -8.516 1.00 44.47 400 LYS A O 1
ATOM 3028 N N . ARG A 1 401 ? -7.926 -7.934 -8.986 1.00 41.22 401 ARG A N 1
ATOM 3029 C CA . ARG A 1 401 ? -9.222 -8.627 -8.930 1.00 41.22 401 ARG A CA 1
ATOM 3030 C C . ARG A 1 401 ? -9.823 -8.321 -7.561 1.00 41.22 401 ARG A C 1
ATOM 3032 O O . ARG A 1 401 ? -9.060 -8.284 -6.600 1.00 41.22 401 ARG A O 1
ATOM 3039 N N . ALA A 1 402 ? -11.130 -8.086 -7.464 1.00 48.28 402 ALA A N 1
ATOM 3040 C CA . ALA A 1 402 ? -11.762 -7.685 -6.201 1.00 48.28 402 ALA A CA 1
ATOM 3041 C C . ALA A 1 402 ? -11.330 -8.588 -5.023 1.00 48.28 402 ALA A C 1
ATOM 3043 O O . ALA A 1 402 ? -10.975 -8.096 -3.959 1.00 48.28 402 ALA A O 1
ATOM 3044 N N . ARG A 1 403 ? -11.184 -9.898 -5.275 1.00 44.47 403 ARG A N 1
ATOM 3045 C CA . ARG A 1 403 ? -10.687 -10.884 -4.299 1.00 44.47 403 ARG A CA 1
ATOM 3046 C C . ARG A 1 403 ? -9.265 -10.643 -3.761 1.00 44.47 403 ARG A C 1
ATOM 3048 O O . ARG A 1 403 ? -8.974 -11.064 -2.651 1.00 44.47 403 ARG A O 1
ATOM 3055 N N . ASP A 1 404 ? -8.390 -10.006 -4.545 1.00 48.09 404 ASP A N 1
ATOM 3056 C CA . ASP A 1 404 ? -6.987 -9.718 -4.205 1.00 48.09 404 ASP A CA 1
ATOM 3057 C C . ASP A 1 404 ? -6.835 -8.332 -3.530 1.00 48.09 404 ASP A C 1
ATOM 3059 O O . ASP A 1 404 ? -5.726 -7.919 -3.155 1.00 48.09 404 ASP A O 1
ATOM 3063 N N . GLN A 1 405 ? -7.933 -7.572 -3.438 1.00 59.78 405 GLN A N 1
ATOM 3064 C CA . GLN A 1 405 ? -8.008 -6.308 -2.713 1.00 59.78 405 GLN A CA 1
ATOM 3065 C C . GLN A 1 405 ? -8.318 -6.572 -1.237 1.00 59.78 405 GLN A C 1
ATOM 3067 O O . GLN A 1 405 ? -8.779 -7.651 -0.867 1.00 59.78 405 GLN A O 1
ATOM 3072 N N . ARG A 1 406 ? -8.019 -5.591 -0.377 1.00 63.91 406 ARG A N 1
ATOM 3073 C CA . ARG A 1 406 ? -8.490 -5.639 1.010 1.00 63.91 406 ARG A CA 1
ATOM 3074 C C . ARG A 1 406 ? -10.014 -5.670 0.965 1.00 63.91 406 ARG A C 1
ATOM 3076 O O . ARG A 1 406 ? -10.608 -4.829 0.297 1.00 63.91 406 ARG A O 1
ATOM 3083 N N . GLN A 1 407 ? -10.607 -6.650 1.628 1.00 78.00 407 GLN A N 1
ATOM 3084 C CA . GLN A 1 407 ? -12.050 -6.838 1.607 1.00 78.00 407 GLN A CA 1
ATOM 3085 C C . GLN A 1 407 ? -12.685 -6.073 2.761 1.00 78.00 407 GLN A C 1
ATOM 3087 O O . GLN A 1 407 ? -12.077 -5.924 3.822 1.00 78.00 407 GLN A O 1
ATOM 3092 N N . SER A 1 408 ? -13.895 -5.578 2.532 1.00 84.06 408 SER A N 1
ATOM 3093 C CA . SER A 1 408 ? -14.753 -5.091 3.605 1.00 84.06 408 SER A CA 1
ATOM 3094 C C . SER A 1 408 ? -15.277 -6.277 4.420 1.00 84.06 408 SER A C 1
ATOM 3096 O O . SER A 1 408 ? -15.347 -7.395 3.903 1.00 84.06 408 SER A O 1
ATOM 3098 N N . PHE A 1 409 ? -15.621 -6.048 5.685 1.00 89.12 409 PHE A N 1
ATOM 3099 C CA . PHE A 1 409 ? -16.457 -7.004 6.410 1.00 89.12 409 PHE A CA 1
ATOM 3100 C C . PHE A 1 409 ? -17.907 -6.891 5.922 1.00 89.12 409 PHE A C 1
ATOM 3102 O O . PHE A 1 409 ? -18.294 -5.866 5.365 1.00 89.12 409 PHE A O 1
ATOM 3109 N N . THR A 1 410 ? -18.706 -7.931 6.136 1.00 91.50 410 THR A N 1
ATOM 3110 C CA . THR A 1 410 ? -20.171 -7.859 6.014 1.00 91.50 410 THR A CA 1
ATOM 3111 C C . THR A 1 410 ? -20.823 -7.629 7.379 1.00 91.50 410 THR A C 1
ATOM 3113 O O . THR A 1 410 ? -20.195 -7.875 8.414 1.00 91.50 410 THR A O 1
ATOM 3116 N N . ASP A 1 411 ? -22.095 -7.220 7.395 1.00 91.75 411 ASP A N 1
ATOM 3117 C CA . ASP A 1 411 ? -22.882 -7.039 8.624 1.00 91.75 411 ASP A CA 1
ATOM 3118 C C . ASP A 1 411 ? -22.841 -8.300 9.508 1.00 91.75 411 ASP A C 1
ATOM 3120 O O . ASP A 1 411 ? -22.506 -8.233 10.690 1.00 91.75 411 ASP A O 1
ATOM 3124 N N . GLY A 1 412 ? -23.085 -9.477 8.917 1.00 91.75 412 GLY A N 1
ATOM 3125 C CA . GLY A 1 412 ? -23.061 -10.752 9.641 1.00 91.75 412 GLY A CA 1
ATOM 3126 C C . GLY A 1 412 ? -21.671 -11.150 10.148 1.00 91.75 412 GLY A C 1
ATOM 3127 O O . GLY A 1 412 ? -21.550 -11.772 11.199 1.00 91.75 412 GLY A O 1
ATOM 3128 N N . GLU A 1 413 ? -20.602 -10.787 9.438 1.00 92.38 413 GLU A N 1
ATOM 3129 C CA . GLU A 1 413 ? -19.237 -11.050 9.906 1.00 92.38 413 GLU A CA 1
ATOM 3130 C C . GLU A 1 413 ? -18.842 -10.160 11.078 1.00 92.38 413 GLU A C 1
ATOM 3132 O O . GLU A 1 413 ? -18.217 -10.657 12.014 1.00 92.38 413 GLU A O 1
ATOM 3137 N N . LEU A 1 414 ? -19.194 -8.869 11.050 1.00 93.56 414 LEU A N 1
ATOM 3138 C CA . LEU A 1 414 ? -18.948 -7.996 12.196 1.00 93.56 414 LEU A CA 1
ATOM 3139 C C . LEU A 1 414 ? -19.805 -8.380 13.388 1.00 93.56 414 LEU A C 1
ATOM 3141 O O . LEU A 1 414 ? -19.278 -8.402 14.498 1.00 93.56 414 LEU A O 1
ATOM 3145 N N . ARG A 1 415 ? -21.072 -8.745 13.172 1.00 94.00 415 ARG A N 1
ATOM 3146 C CA . ARG A 1 415 ? -21.934 -9.265 14.236 1.00 94.00 415 ARG A CA 1
ATOM 3147 C C . ARG A 1 415 ? -21.295 -10.469 14.924 1.00 94.00 415 ARG A C 1
ATOM 3149 O O . ARG A 1 415 ? -21.044 -10.411 16.124 1.00 94.00 415 ARG A O 1
ATOM 3156 N N . ARG A 1 416 ? -20.910 -11.497 14.158 1.00 92.62 416 ARG A N 1
ATOM 3157 C CA . ARG A 1 416 ? -20.228 -12.687 14.697 1.00 92.62 416 ARG A CA 1
ATOM 3158 C C . ARG A 1 416 ? -18.894 -12.356 15.354 1.00 92.62 416 ARG A C 1
ATOM 3160 O O . ARG A 1 416 ? -18.565 -12.922 16.390 1.00 92.62 416 ARG A O 1
ATOM 3167 N N . LEU A 1 417 ? -18.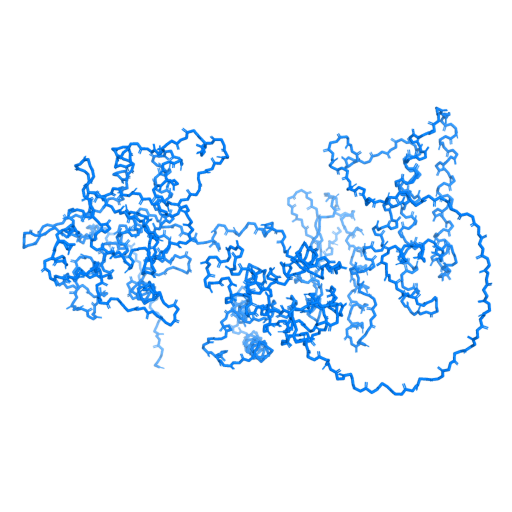114 -11.442 14.773 1.00 94.38 417 LEU A N 1
ATOM 3168 C CA . LEU A 1 417 ? -16.848 -11.015 15.360 1.00 94.38 417 LEU A CA 1
ATOM 3169 C C . LEU A 1 417 ? -17.077 -10.358 16.721 1.00 94.38 417 LEU A C 1
ATOM 3171 O O . LEU A 1 417 ? -16.436 -10.750 17.686 1.00 94.38 417 LEU A O 1
ATOM 3175 N N . PHE A 1 418 ? -17.974 -9.383 16.825 1.00 95.38 418 PHE A N 1
ATOM 3176 C CA . PHE A 1 418 ? -18.241 -8.680 18.078 1.00 95.38 418 PHE A CA 1
ATOM 3177 C C . PHE A 1 418 ? -19.022 -9.531 19.095 1.00 95.38 418 PHE A C 1
ATOM 3179 O O . PHE A 1 418 ? -18.959 -9.237 20.281 1.00 95.38 418 PHE A O 1
ATOM 3186 N N . ALA A 1 419 ? -19.650 -10.634 18.679 1.00 92.94 419 ALA A N 1
ATOM 3187 C CA . ALA A 1 419 ? -20.239 -11.645 19.565 1.00 92.94 419 ALA A CA 1
ATOM 3188 C C . ALA A 1 419 ? -19.214 -12.645 20.156 1.00 92.94 419 ALA A C 1
ATOM 3190 O O . ALA A 1 419 ? -19.587 -13.632 20.790 1.00 92.94 419 ALA A O 1
ATOM 3191 N N . THR A 1 420 ? -17.910 -12.423 19.956 1.00 94.56 420 THR A N 1
ATOM 3192 C CA . THR A 1 420 ? -16.849 -13.304 20.478 1.00 94.56 420 THR A CA 1
ATOM 3193 C C . THR A 1 420 ? -16.401 -12.925 21.903 1.00 94.56 420 THR A C 1
ATOM 3195 O O . THR A 1 420 ? -16.639 -11.800 22.358 1.00 94.56 420 THR A O 1
ATOM 3198 N N . PRO A 1 421 ? -15.684 -13.824 22.622 1.00 95.12 421 PRO A N 1
ATOM 3199 C CA . PRO A 1 421 ? -15.374 -13.670 24.051 1.00 95.12 421 PRO A CA 1
ATOM 3200 C C . PRO A 1 421 ? -14.685 -12.371 24.473 1.00 95.12 421 PRO A C 1
ATOM 3202 O O . PRO A 1 421 ? -14.773 -11.979 25.634 1.00 95.12 421 PRO A O 1
ATOM 3205 N N . LEU A 1 422 ? -14.012 -11.672 23.557 1.00 95.31 422 LEU A N 1
ATOM 3206 C CA . LEU A 1 422 ? -13.395 -10.387 23.870 1.00 95.31 422 LEU A CA 1
ATOM 3207 C C . LEU A 1 422 ? -14.426 -9.349 24.324 1.00 95.31 422 LEU A C 1
ATOM 3209 O O . LEU A 1 422 ? -14.119 -8.550 25.207 1.00 95.31 422 LEU A O 1
ATOM 3213 N N . TRP A 1 423 ? -15.618 -9.370 23.726 1.00 96.00 423 TRP A N 1
ATOM 3214 C CA . TRP A 1 423 ? -16.676 -8.402 23.996 1.00 96.00 423 TRP A CA 1
ATOM 3215 C C . TRP A 1 423 ? -17.793 -8.964 24.872 1.00 96.00 423 TRP A C 1
ATOM 3217 O O . TRP A 1 423 ? -18.372 -8.225 25.667 1.00 96.00 423 TRP A O 1
ATOM 3227 N N . THR A 1 424 ? -18.043 -10.272 24.788 1.00 94.88 424 THR A N 1
ATOM 3228 C CA . THR A 1 424 ? -19.121 -10.935 25.535 1.00 94.88 424 THR A CA 1
ATOM 3229 C C . THR A 1 424 ? -18.681 -11.477 26.899 1.00 94.88 424 THR A C 1
ATOM 3231 O O . THR A 1 424 ? -19.526 -11.777 27.740 1.00 94.88 424 THR A O 1
ATOM 3234 N N . GLY A 1 425 ? -17.372 -11.635 27.130 1.00 94.12 425 GLY A N 1
ATOM 3235 C CA . GLY A 1 425 ? -16.798 -12.184 28.362 1.00 94.12 425 GLY A CA 1
ATOM 3236 C C . GLY A 1 425 ? -15.818 -13.323 28.091 1.00 94.12 425 GLY A C 1
ATOM 3237 O O . GLY A 1 425 ? -16.121 -14.266 27.351 1.00 94.12 425 GLY A O 1
ATOM 3238 N N . CYS A 1 426 ? -14.640 -13.236 28.708 1.00 93.62 426 CYS A N 1
ATOM 3239 C CA . CYS A 1 426 ? -13.517 -14.137 28.499 1.00 93.62 426 CYS A CA 1
ATOM 3240 C C . CYS A 1 426 ? -13.054 -14.836 29.782 1.00 93.62 426 CYS A C 1
ATOM 3242 O O . CYS A 1 426 ? -13.383 -14.426 30.894 1.00 93.62 426 CYS A O 1
ATOM 3244 N N . ALA A 1 427 ? -12.281 -15.910 29.620 1.00 93.69 427 ALA A N 1
ATOM 3245 C CA . ALA A 1 427 ? -11.803 -16.727 30.733 1.00 93.69 427 ALA A CA 1
ATOM 3246 C C . ALA A 1 427 ? -10.793 -15.995 31.634 1.00 93.69 427 ALA A C 1
ATOM 3248 O O . ALA A 1 427 ? -10.745 -16.235 32.835 1.00 93.69 427 ALA A O 1
ATOM 3249 N N . SER A 1 428 ? -9.941 -15.136 31.064 1.00 94.00 428 SER A N 1
ATOM 3250 C CA . SER A 1 428 ? -8.979 -14.320 31.817 1.00 94.00 428 SER A CA 1
ATOM 3251 C C . SER A 1 428 ? -8.406 -13.188 30.951 1.00 94.00 428 SER A C 1
ATOM 3253 O O . SER A 1 428 ? -8.490 -13.264 29.718 1.00 94.00 428 SER A O 1
ATOM 3255 N N . PRO A 1 429 ? -7.720 -12.180 31.535 1.00 90.12 429 PRO A N 1
ATOM 3256 C CA . PRO A 1 429 ? -7.096 -11.095 30.769 1.00 90.12 429 PRO A CA 1
ATOM 3257 C C . PRO A 1 429 ? -6.111 -11.570 29.689 1.00 90.12 429 PRO A C 1
ATOM 3259 O O . PRO A 1 429 ? -5.934 -10.884 28.676 1.00 90.12 429 PRO A O 1
ATOM 3262 N N . HIS A 1 430 ? -5.497 -12.744 29.888 1.00 89.56 430 HIS A N 1
ATOM 3263 C CA . HIS A 1 430 ? -4.541 -13.361 28.967 1.00 89.56 430 HIS A CA 1
ATOM 3264 C C . HIS A 1 430 ? -5.184 -14.357 27.995 1.00 89.56 430 HIS A C 1
ATOM 3266 O O . HIS A 1 430 ? -4.618 -14.586 26.929 1.00 89.56 430 HIS A O 1
ATOM 3272 N N . ARG A 1 431 ? -6.357 -14.922 28.315 1.00 91.12 431 ARG A N 1
ATOM 3273 C CA . ARG A 1 431 ? -7.081 -15.908 27.489 1.00 91.12 431 ARG A CA 1
ATOM 3274 C C . ARG A 1 431 ? -8.374 -15.329 26.923 1.00 91.12 431 ARG A C 1
ATOM 3276 O O . ARG A 1 431 ? -9.461 -15.864 27.106 1.00 91.12 431 ARG A O 1
ATOM 3283 N N . ARG A 1 432 ? -8.236 -14.227 26.182 1.00 93.19 432 ARG A N 1
ATOM 3284 C CA . ARG A 1 432 ? -9.380 -13.457 25.660 1.00 93.19 432 ARG A CA 1
ATOM 3285 C C . ARG A 1 432 ? -10.179 -14.130 24.547 1.00 93.19 432 ARG A C 1
ATOM 3287 O O . ARG A 1 432 ? -11.246 -13.645 24.203 1.00 93.19 432 ARG A O 1
ATOM 3294 N N . TRP A 1 433 ? -9.656 -15.203 23.953 1.00 93.50 433 TRP A N 1
ATOM 3295 C CA . TRP A 1 433 ? -10.342 -15.999 22.924 1.00 93.50 433 TRP A CA 1
ATOM 3296 C C . TRP A 1 433 ? -11.189 -17.132 23.512 1.00 93.50 433 TRP A C 1
ATOM 3298 O O . TRP A 1 433 ? -11.939 -17.759 22.775 1.00 93.50 433 TRP A O 1
ATOM 3308 N N . GLN A 1 434 ? -11.069 -17.409 24.814 1.00 93.12 434 GLN A N 1
ATOM 3309 C CA . GLN A 1 434 ? -11.861 -18.429 25.496 1.00 93.12 434 GLN A CA 1
ATOM 3310 C C . GLN A 1 434 ? -13.041 -17.765 26.209 1.00 93.12 434 GLN A C 1
ATOM 3312 O O . GLN A 1 434 ? -12.807 -16.772 26.904 1.00 93.12 434 GLN A O 1
ATOM 3317 N N . PRO A 1 435 ? -14.273 -18.285 26.070 1.00 93.81 435 PRO A N 1
ATOM 3318 C CA . PRO A 1 435 ? -15.435 -17.779 26.795 1.00 93.81 435 PRO A CA 1
ATOM 3319 C C . PRO A 1 435 ? -15.239 -17.800 28.317 1.00 93.81 435 PRO A C 1
ATOM 3321 O O . PRO A 1 435 ? -14.634 -18.716 28.866 1.00 93.81 435 PRO A O 1
ATOM 3324 N N . GLY A 1 436 ? -15.783 -16.794 28.997 1.00 92.50 436 GLY A N 1
ATOM 3325 C CA . GLY A 1 436 ? -15.849 -16.706 30.458 1.00 92.50 436 GLY A CA 1
ATOM 3326 C C . GLY A 1 436 ? -16.723 -15.531 30.896 1.00 92.50 436 GLY A C 1
ATOM 3327 O O . GLY A 1 436 ? -17.423 -14.953 30.063 1.00 92.50 436 GLY A O 1
ATOM 3328 N N . ALA A 1 437 ? -16.697 -15.188 32.184 1.00 90.94 437 ALA A N 1
ATOM 3329 C CA . ALA A 1 437 ? -17.511 -14.101 32.744 1.00 90.94 437 ALA A CA 1
ATOM 3330 C C . ALA A 1 437 ? -16.808 -12.728 32.715 1.00 90.94 437 ALA A C 1
ATOM 3332 O O . ALA A 1 437 ? -17.460 -11.692 32.788 1.00 90.94 437 ALA A O 1
ATOM 3333 N N . LEU A 1 438 ? -15.477 -12.690 32.582 1.00 92.94 438 LEU A N 1
ATOM 3334 C CA . LEU A 1 438 ? -14.707 -11.455 32.726 1.00 92.94 438 LEU A CA 1
ATOM 3335 C C . LEU A 1 438 ? -14.712 -10.616 31.440 1.00 92.94 438 LEU A C 1
ATOM 3337 O O . LEU A 1 438 ? -14.205 -11.055 30.406 1.00 92.94 438 LEU A O 1
ATOM 3341 N N . VAL A 1 439 ? -15.168 -9.365 31.515 1.00 93.25 439 VAL A N 1
ATOM 3342 C CA . VAL A 1 439 ? -15.070 -8.392 30.413 1.00 93.25 439 VAL A CA 1
ATOM 3343 C C . VAL A 1 439 ? -14.024 -7.329 30.739 1.00 93.25 439 VAL A C 1
ATOM 3345 O O . VAL A 1 439 ? -14.202 -6.514 31.639 1.00 93.25 439 VAL A O 1
ATOM 3348 N N . VAL A 1 440 ? -12.930 -7.298 29.972 1.00 93.19 440 VAL A N 1
ATOM 3349 C CA . VAL A 1 440 ? -11.853 -6.311 30.156 1.00 93.19 440 VAL A CA 1
ATOM 3350 C C . VAL A 1 440 ? -11.937 -5.228 29.079 1.00 93.19 440 VAL A C 1
ATOM 3352 O O . VAL A 1 440 ? -11.507 -5.439 27.944 1.00 93.19 440 VAL A O 1
ATOM 3355 N N . LYS A 1 441 ? -12.463 -4.054 29.448 1.00 94.12 441 LYS A N 1
ATOM 3356 C CA . LYS A 1 441 ? -12.676 -2.892 28.562 1.00 94.12 441 LYS A CA 1
ATOM 3357 C C . LYS A 1 441 ? -11.416 -2.011 28.423 1.00 94.12 441 LYS A C 1
ATOM 3359 O O . LYS A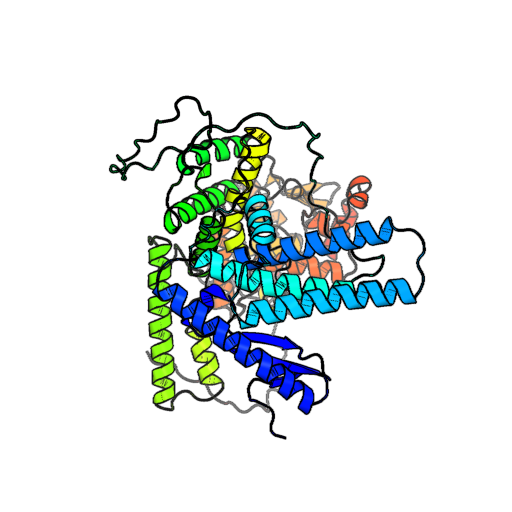 1 441 ? -11.412 -0.852 28.832 1.00 94.12 441 LYS A O 1
ATOM 3364 N N . ASP A 1 442 ? -10.327 -2.576 27.901 1.00 94.75 442 ASP A N 1
ATOM 3365 C CA . ASP A 1 442 ? -9.065 -1.871 27.602 1.00 94.75 442 ASP A CA 1
ATOM 3366 C C . ASP A 1 442 ? -8.947 -1.494 26.107 1.00 94.75 442 ASP A C 1
ATOM 3368 O O . ASP A 1 442 ? -9.914 -1.581 25.348 1.00 94.75 442 ASP A O 1
ATOM 3372 N N . ALA A 1 443 ? -7.753 -1.101 25.647 1.00 96.25 443 ALA A N 1
ATOM 3373 C CA . ALA A 1 443 ? -7.526 -0.716 24.251 1.00 96.25 443 ALA A CA 1
ATOM 3374 C C . ALA A 1 443 ? -7.910 -1.818 23.252 1.00 96.25 443 ALA A C 1
ATOM 3376 O O . ALA A 1 443 ? -8.360 -1.533 22.144 1.00 96.25 443 ALA A O 1
ATOM 3377 N N . ARG A 1 444 ? -7.756 -3.091 23.634 1.00 96.00 444 ARG A N 1
ATOM 3378 C CA . ARG A 1 444 ? -8.076 -4.239 22.777 1.00 96.00 444 ARG A CA 1
ATOM 3379 C C . ARG A 1 444 ? -9.580 -4.397 22.571 1.00 96.00 444 ARG A C 1
ATOM 3381 O O . ARG A 1 444 ? -9.985 -4.824 21.495 1.00 96.00 444 ARG A O 1
ATOM 3388 N N . TYR A 1 445 ? -10.377 -4.035 23.575 1.00 97.12 445 TYR A N 1
ATOM 3389 C CA . TYR A 1 445 ? -11.838 -4.010 23.507 1.00 97.12 445 TYR A CA 1
ATOM 3390 C C . TYR A 1 445 ? -12.334 -2.808 22.691 1.00 97.12 445 TYR A C 1
ATOM 3392 O O . TYR A 1 445 ? -13.131 -2.969 21.765 1.00 97.12 445 TYR A O 1
ATOM 3400 N N . TRP A 1 446 ? -11.832 -1.608 23.007 1.00 98.06 446 TRP A N 1
ATOM 3401 C CA . TRP A 1 446 ? -12.369 -0.354 22.475 1.00 98.06 446 TRP A CA 1
ATOM 3402 C C . TRP A 1 446 ? -11.893 0.000 21.071 1.00 98.06 446 TRP A C 1
ATOM 3404 O O . TRP A 1 446 ? -12.691 0.472 20.268 1.00 98.06 446 TRP A O 1
ATOM 3414 N N . ILE A 1 447 ? -10.618 -0.218 20.736 1.00 97.75 447 ILE A N 1
ATOM 3415 C CA . ILE A 1 447 ? -10.073 0.248 19.452 1.00 97.75 447 ILE A CA 1
ATOM 3416 C C . ILE A 1 447 ? -10.806 -0.367 18.251 1.00 97.75 447 ILE A C 1
ATOM 3418 O O . ILE A 1 447 ? -11.180 0.396 17.362 1.00 97.75 447 ILE A O 1
ATOM 3422 N N . PRO A 1 448 ? -11.077 -1.687 18.182 1.00 97.06 448 PRO A N 1
ATOM 3423 C CA . PRO A 1 448 ? -11.835 -2.229 17.057 1.00 97.06 448 PRO A CA 1
ATOM 3424 C C . PRO A 1 448 ? -13.264 -1.666 16.970 1.00 97.06 448 PRO A C 1
ATOM 3426 O O . PRO A 1 448 ? -13.732 -1.404 15.864 1.00 97.06 448 PRO A O 1
ATOM 3429 N N . LEU A 1 449 ? -13.928 -1.419 18.109 1.00 97.56 449 LEU A N 1
ATOM 3430 C CA . LEU A 1 449 ? -15.252 -0.784 18.147 1.00 97.56 449 LEU A CA 1
ATOM 3431 C C . LEU A 1 449 ? -15.191 0.655 17.614 1.00 97.56 449 LEU A C 1
ATOM 3433 O O . LEU A 1 449 ? -15.967 1.013 16.735 1.00 97.56 449 LEU A O 1
ATOM 3437 N N . LEU A 1 450 ? -14.221 1.459 18.059 1.00 97.88 450 LEU A N 1
ATOM 3438 C CA . LEU A 1 450 ? -14.002 2.824 17.564 1.00 97.88 450 LEU A CA 1
ATOM 3439 C C . LEU A 1 450 ? -13.675 2.849 16.062 1.00 97.88 450 LEU A C 1
ATOM 3441 O O . LEU A 1 450 ? -14.117 3.731 15.328 1.00 97.88 450 LEU A O 1
ATOM 3445 N N . MET A 1 451 ? -12.913 1.872 15.571 1.00 96.56 451 MET A N 1
ATOM 3446 C CA . MET A 1 451 ? -12.617 1.755 14.143 1.00 96.56 451 MET A CA 1
ATOM 3447 C C . MET A 1 451 ? -13.855 1.396 13.310 1.00 96.56 451 MET A C 1
ATOM 3449 O O . MET A 1 451 ? -13.949 1.865 12.177 1.00 96.56 451 MET A O 1
ATOM 3453 N N . ALA A 1 452 ? -14.772 0.587 13.851 1.00 96.31 452 ALA A N 1
ATOM 3454 C CA . ALA A 1 452 ? -15.996 0.158 13.172 1.00 96.31 452 ALA A CA 1
ATOM 3455 C C . ALA A 1 452 ? -17.119 1.207 13.228 1.00 96.31 452 ALA A C 1
ATOM 3457 O O . ALA A 1 452 ? -17.770 1.432 12.216 1.00 96.31 452 ALA A O 1
ATOM 3458 N N . PHE A 1 453 ? -17.318 1.868 14.374 1.00 97.00 453 PHE A N 1
ATOM 3459 C CA . PHE A 1 453 ? -18.436 2.795 14.610 1.00 97.00 453 PHE A CA 1
ATOM 3460 C C . PHE A 1 453 ? -18.095 4.277 14.413 1.00 97.00 453 PHE A C 1
ATOM 3462 O O . PHE A 1 453 ? -18.996 5.083 14.224 1.00 97.00 453 PHE A O 1
ATOM 3469 N N . ALA A 1 454 ? -16.815 4.657 14.449 1.00 94.88 454 ALA A N 1
ATOM 3470 C CA . ALA A 1 454 ? -16.389 6.056 14.307 1.00 94.88 454 ALA A CA 1
ATOM 3471 C C . ALA A 1 454 ? -15.376 6.267 13.171 1.00 94.88 454 ALA A C 1
ATOM 3473 O O . ALA A 1 454 ? -14.806 7.349 13.032 1.00 94.88 454 ALA A O 1
ATOM 3474 N N . SER A 1 455 ? -15.100 5.224 12.374 1.00 93.31 455 SER A N 1
ATOM 3475 C CA . SER A 1 455 ? -14.098 5.243 11.306 1.00 93.31 455 SER A CA 1
ATOM 3476 C C . SER A 1 455 ? -12.816 5.957 11.741 1.00 93.31 455 SER A C 1
ATOM 3478 O O . SER A 1 455 ? -12.338 6.882 11.080 1.00 93.31 455 SER A O 1
ATOM 3480 N N . LEU A 1 456 ? -12.250 5.576 12.890 1.00 93.19 456 LEU A N 1
ATOM 3481 C CA . LEU A 1 456 ? -10.933 6.055 13.319 1.00 93.19 456 LEU A CA 1
ATOM 3482 C C . LEU A 1 456 ? -9.827 5.228 12.670 1.00 93.19 456 LEU A C 1
ATOM 3484 O O . LEU A 1 456 ? -9.987 4.039 12.382 1.00 93.19 456 LEU A O 1
ATOM 3488 N N . ARG A 1 457 ? -8.703 5.857 12.309 1.00 91.00 457 ARG A N 1
ATOM 3489 C CA . ARG A 1 457 ? -7.525 5.101 11.860 1.00 91.00 457 ARG A CA 1
ATOM 3490 C C . ARG A 1 457 ? -6.960 4.405 13.086 1.00 91.00 457 ARG A C 1
ATOM 3492 O O . ARG A 1 457 ? -7.113 4.896 14.196 1.00 91.00 457 ARG A O 1
ATOM 3499 N N . LEU A 1 458 ? -6.271 3.282 12.890 1.00 92.88 458 LEU A N 1
ATOM 3500 C CA . LEU A 1 458 ? -5.730 2.529 14.022 1.00 92.88 458 LEU A CA 1
ATOM 3501 C C . LEU A 1 458 ? -4.857 3.414 14.923 1.00 92.88 458 LEU A C 1
ATOM 3503 O O . LEU A 1 458 ? -4.971 3.330 16.136 1.00 92.88 458 LEU A O 1
ATOM 3507 N N . GLU A 1 459 ? -4.034 4.289 14.341 1.00 91.50 459 GLU A N 1
ATOM 3508 C CA . GLU A 1 459 ? -3.234 5.234 15.126 1.00 91.50 459 GLU A CA 1
ATOM 3509 C C . GLU A 1 459 ? -4.091 6.292 15.825 1.00 91.50 459 GLU A C 1
ATOM 3511 O O . GLU A 1 459 ? -3.882 6.523 17.005 1.00 91.50 459 GLU A O 1
ATOM 3516 N N . GLU A 1 460 ? -5.080 6.872 15.135 1.00 93.06 460 GLU A N 1
ATOM 3517 C CA . GLU A 1 460 ? -6.004 7.868 15.704 1.00 93.06 460 GLU A CA 1
ATOM 3518 C C . GLU A 1 460 ? -6.749 7.297 16.919 1.00 93.06 460 GLU A C 1
ATOM 3520 O O . GLU A 1 460 ? -6.791 7.930 17.965 1.00 93.06 460 GLU A O 1
ATOM 3525 N N . ALA A 1 461 ? -7.259 6.065 16.816 1.00 95.00 461 ALA A N 1
ATOM 3526 C CA . ALA A 1 461 ? -7.898 5.373 17.932 1.00 95.00 461 ALA A CA 1
ATOM 3527 C C . ALA A 1 461 ? -6.901 5.025 19.049 1.00 95.00 461 ALA A C 1
ATOM 3529 O O . ALA A 1 461 ? -7.233 5.127 20.223 1.00 95.00 461 ALA A O 1
ATOM 3530 N N . SER A 1 462 ? -5.676 4.612 18.702 1.00 94.50 462 SER A N 1
ATOM 3531 C CA . SER A 1 462 ? -4.670 4.197 19.695 1.00 94.50 462 SER A CA 1
ATOM 3532 C C . SER A 1 462 ? -4.076 5.372 20.471 1.00 94.50 462 SER A C 1
ATOM 3534 O O . SER A 1 462 ? -3.674 5.202 21.619 1.00 94.50 462 SER A O 1
ATOM 3536 N N . GLN A 1 463 ? -3.973 6.545 19.843 1.00 91.69 463 GLN A N 1
ATOM 3537 C CA . GLN A 1 463 ? -3.383 7.741 20.444 1.00 91.69 463 GLN A CA 1
ATOM 3538 C C . GLN A 1 463 ? -4.402 8.625 21.169 1.00 91.69 463 GLN A C 1
ATOM 3540 O O . GLN A 1 463 ? -3.976 9.604 21.766 1.00 91.69 463 GLN A O 1
ATOM 3545 N N . LEU A 1 464 ? -5.697 8.296 21.100 1.00 93.56 464 LEU A N 1
ATOM 3546 C CA . LEU A 1 464 ? -6.807 9.139 21.546 1.00 93.56 464 LEU A CA 1
ATOM 3547 C C . LEU A 1 464 ? -6.572 9.721 22.949 1.00 93.56 464 LEU A C 1
ATOM 3549 O O . LEU A 1 464 ? -6.331 8.982 23.914 1.00 93.56 464 LEU A O 1
ATOM 3553 N N . PHE A 1 465 ? -6.640 11.046 23.050 1.00 93.00 465 PHE A N 1
ATOM 3554 C CA . PHE A 1 465 ? -6.520 11.768 24.307 1.00 93.00 465 PHE A CA 1
ATOM 3555 C C . PHE A 1 465 ? -7.882 11.935 24.975 1.00 93.00 465 PHE A C 1
ATOM 3557 O O . PHE A 1 465 ? -8.927 11.893 24.327 1.00 93.00 465 PHE A O 1
ATOM 3564 N N . CYS A 1 466 ? -7.883 12.121 26.293 1.00 93.56 466 CYS A N 1
ATOM 3565 C CA . CYS A 1 466 ? -9.123 12.334 27.030 1.00 93.56 466 CYS A CA 1
ATOM 3566 C C . CYS A 1 466 ? -9.816 13.650 26.628 1.00 93.56 466 CYS A C 1
ATOM 3568 O O . CYS A 1 466 ? -11.038 13.722 26.689 1.00 93.56 466 CYS A O 1
ATOM 3570 N N . ASP A 1 467 ? -9.072 14.674 26.206 1.00 90.50 467 ASP A N 1
ATOM 3571 C CA . ASP A 1 467 ? -9.599 15.960 25.716 1.00 90.50 467 ASP A CA 1
ATOM 3572 C C . ASP A 1 467 ? -10.024 15.926 24.233 1.00 90.50 467 ASP A C 1
ATOM 3574 O O . ASP A 1 467 ? -10.694 16.843 23.757 1.00 90.50 467 ASP A O 1
ATOM 3578 N N . ASP A 1 468 ? -9.709 14.845 23.511 1.00 90.81 468 ASP A N 1
ATOM 3579 C CA . ASP A 1 468 ? -10.244 14.595 22.168 1.00 90.81 468 ASP A CA 1
ATOM 3580 C C . ASP A 1 468 ? -11.716 14.147 22.222 1.00 90.81 468 ASP A C 1
ATOM 3582 O O . ASP A 1 468 ? -12.366 14.047 21.184 1.00 90.81 468 ASP A O 1
ATOM 3586 N N . VAL A 1 469 ? -12.261 13.868 23.409 1.00 93.94 469 VAL A N 1
ATOM 3587 C CA . VAL A 1 469 ? -13.667 13.501 23.610 1.00 93.94 469 VAL A CA 1
ATOM 3588 C C . VAL A 1 469 ? -14.383 14.670 24.273 1.00 93.94 469 VAL A C 1
ATOM 3590 O O . VAL A 1 469 ? -14.075 15.021 25.407 1.00 93.94 469 VAL A O 1
ATOM 3593 N N . ALA A 1 470 ? -15.338 15.283 23.585 1.00 90.06 470 ALA A N 1
ATOM 3594 C CA . ALA A 1 470 ? -16.042 16.453 24.102 1.00 90.06 470 ALA A CA 1
ATOM 3595 C C . ALA A 1 470 ? -17.504 16.465 23.667 1.00 90.06 470 ALA A C 1
ATOM 3597 O O . ALA A 1 470 ? -17.870 15.863 22.659 1.00 90.06 470 ALA A O 1
ATOM 3598 N N . THR A 1 471 ? -18.333 17.192 24.408 1.00 91.94 471 THR A N 1
ATOM 3599 C CA . THR A 1 471 ? -19.723 17.446 24.030 1.00 91.94 471 THR A CA 1
ATOM 3600 C C . THR A 1 471 ? -19.800 18.775 23.292 1.00 91.94 471 THR A C 1
ATOM 3602 O O . THR A 1 471 ? -19.450 19.812 23.847 1.00 91.94 471 THR A O 1
ATOM 3605 N N . LEU A 1 472 ? -20.259 18.741 22.043 1.00 83.44 472 LEU A N 1
ATOM 3606 C CA . LEU A 1 472 ? -20.457 19.912 21.189 1.00 83.44 472 LEU A CA 1
ATOM 3607 C C . LEU A 1 472 ? -21.939 19.986 20.827 1.00 83.44 472 LEU A C 1
ATOM 3609 O O . LEU A 1 472 ? -22.498 18.991 20.374 1.00 83.44 472 LEU A O 1
ATOM 3613 N N . ASP A 1 473 ? -22.594 21.122 21.067 1.00 86.56 473 ASP A N 1
ATOM 3614 C CA . ASP A 1 473 ? -24.036 21.309 20.828 1.00 86.56 473 ASP A CA 1
ATOM 3615 C C . ASP A 1 473 ? -24.913 20.179 21.414 1.00 86.56 473 ASP A C 1
ATOM 3617 O O . ASP A 1 473 ? -25.856 19.697 20.783 1.00 86.56 473 ASP A O 1
ATOM 3621 N N . GLY A 1 474 ? -24.562 19.698 22.614 1.00 90.06 474 GLY A N 1
ATOM 3622 C CA . GLY A 1 474 ? -25.255 18.590 23.286 1.00 90.06 474 GLY A CA 1
ATOM 3623 C C . GLY A 1 474 ? -24.991 17.197 22.695 1.00 90.06 474 GLY A C 1
ATOM 3624 O O . GLY A 1 474 ? -25.624 16.228 23.107 1.00 90.06 474 GLY A O 1
ATOM 3625 N N . ILE A 1 475 ? -24.065 17.066 21.741 1.00 92.44 475 ILE A N 1
ATOM 3626 C CA . ILE A 1 475 ? -23.695 15.804 21.089 1.00 92.44 475 ILE A CA 1
ATOM 3627 C C . ILE A 1 475 ? -22.273 15.419 21.506 1.00 92.44 475 ILE A C 1
ATOM 3629 O O . ILE A 1 475 ? -21.317 16.156 21.258 1.00 92.44 475 ILE A O 1
ATOM 3633 N N . ALA A 1 476 ? -22.115 14.239 22.108 1.00 95.50 476 ALA A N 1
ATOM 3634 C CA . ALA A 1 476 ? -20.798 13.677 22.398 1.00 95.50 476 ALA A CA 1
ATOM 3635 C C . ALA A 1 476 ? -20.044 13.392 21.089 1.00 95.50 476 ALA A C 1
ATOM 3637 O O . ALA A 1 476 ? -20.583 12.758 20.181 1.00 95.50 476 ALA A O 1
ATOM 3638 N N . CYS A 1 477 ? -18.798 13.850 20.992 1.00 94.12 477 CYS A N 1
ATOM 3639 C CA . CYS A 1 477 ? -17.981 13.798 19.785 1.00 94.12 477 CYS A CA 1
ATOM 3640 C C . CYS A 1 477 ? -16.543 13.364 20.082 1.00 94.12 477 CYS A C 1
ATOM 3642 O O . CYS A 1 477 ? -15.971 13.709 21.114 1.00 94.12 477 CYS A O 1
ATOM 3644 N N . LEU A 1 478 ? -15.942 12.666 19.120 1.00 93.69 478 LEU A N 1
ATOM 3645 C CA . LEU A 1 478 ? -14.505 12.444 19.003 1.00 93.69 478 LEU A CA 1
ATOM 3646 C C . LEU A 1 478 ? -13.930 13.502 18.065 1.00 93.69 478 LEU A C 1
ATOM 3648 O O . LEU A 1 478 ? -14.421 13.687 16.950 1.00 93.69 478 LEU A O 1
ATOM 3652 N N . ILE A 1 479 ? -12.869 14.173 18.488 1.00 88.50 479 ILE A N 1
ATOM 3653 C CA . ILE A 1 479 ? -12.240 15.244 17.730 1.00 88.50 479 ILE A CA 1
ATOM 3654 C C . ILE A 1 479 ? -10.861 14.770 17.298 1.00 88.50 479 ILE A C 1
ATOM 3656 O O . ILE A 1 479 ? -9.918 14.724 18.080 1.00 88.50 479 ILE A O 1
ATOM 3660 N N . VAL A 1 480 ? -10.743 14.402 16.027 1.00 85.94 480 VAL A N 1
ATOM 3661 C CA . VAL A 1 480 ? -9.481 13.936 15.458 1.00 85.94 480 VAL A CA 1
ATOM 3662 C C . VAL A 1 480 ? -8.682 15.143 15.000 1.00 85.94 480 VAL A C 1
ATOM 3664 O O . VAL A 1 480 ? -9.128 15.881 14.122 1.00 85.94 480 VAL A O 1
ATOM 3667 N N . ARG A 1 481 ? -7.491 15.332 15.569 1.00 78.56 481 ARG A N 1
ATOM 3668 C CA . ARG A 1 481 ? -6.590 16.453 15.264 1.00 78.56 481 ARG A CA 1
ATOM 3669 C C . ARG A 1 481 ? -5.138 15.978 15.216 1.00 78.56 481 ARG A C 1
ATOM 3671 O O . ARG A 1 481 ? -4.803 14.923 15.752 1.00 78.56 481 ARG A O 1
ATOM 3678 N N . GLY A 1 482 ? -4.290 16.753 14.547 1.00 64.81 482 GLY A N 1
ATOM 3679 C CA . GLY A 1 482 ? -2.834 16.566 14.488 1.00 64.81 482 GLY A CA 1
ATOM 3680 C C . GLY A 1 482 ? -2.106 17.832 14.931 1.00 64.81 482 GLY A C 1
ATOM 3681 O O . GLY A 1 482 ? -1.148 18.248 14.294 1.00 64.81 482 GLY A O 1
ATOM 3682 N N . ASP A 1 483 ? -2.642 18.501 15.949 1.00 60.84 483 ASP A N 1
ATOM 3683 C CA . ASP A 1 483 ? -2.289 19.860 16.372 1.00 60.84 483 ASP A CA 1
ATOM 3684 C C . ASP A 1 483 ? -1.096 19.931 17.339 1.00 60.84 483 ASP A C 1
ATOM 3686 O O . ASP A 1 483 ? -0.701 21.020 17.744 1.00 60.84 483 ASP A O 1
ATOM 3690 N N . ASN A 1 484 ? -0.489 18.799 17.708 1.00 56.44 484 ASN A N 1
ATOM 3691 C CA . ASN A 1 484 ? 0.721 18.786 18.528 1.00 56.44 484 ASN A CA 1
ATOM 3692 C C . ASN A 1 484 ? 1.635 17.593 18.210 1.00 56.44 484 ASN A C 1
ATOM 3694 O O . ASN A 1 484 ? 1.223 16.612 17.598 1.00 56.44 484 ASN A O 1
ATOM 3698 N N . ALA A 1 485 ? 2.886 17.651 18.680 1.00 55.66 485 ALA A N 1
ATOM 3699 C CA . ALA A 1 485 ? 3.906 16.629 18.419 1.00 55.66 485 ALA A CA 1
ATOM 3700 C C . ALA A 1 485 ? 3.538 15.212 18.914 1.00 55.66 485 ALA A C 1
ATOM 3702 O O . ALA A 1 485 ? 4.147 14.227 18.488 1.00 55.66 485 ALA A O 1
ATOM 3703 N N . LEU A 1 486 ? 2.556 15.089 19.813 1.00 56.88 486 LEU A N 1
ATOM 3704 C CA . LEU A 1 486 ? 2.086 13.811 20.344 1.00 56.88 486 LEU A CA 1
ATOM 3705 C C . LEU A 1 486 ? 0.922 13.225 19.531 1.00 56.88 486 LEU A C 1
ATOM 3707 O O . LEU A 1 486 ? 0.720 12.005 19.582 1.00 56.88 486 LEU A O 1
ATOM 3711 N N . ARG A 1 487 ? 0.205 14.059 18.769 1.00 65.56 487 ARG A N 1
ATOM 3712 C CA . ARG A 1 487 ? -0.941 13.706 17.928 1.00 65.56 487 ARG A CA 1
ATOM 3713 C C . ARG A 1 487 ? -0.527 13.673 16.465 1.00 65.56 487 ARG A C 1
ATOM 3715 O O . ARG A 1 487 ? -0.179 14.684 15.870 1.00 65.56 487 ARG A O 1
ATOM 3722 N N . THR A 1 488 ? -0.602 12.498 15.851 1.00 60.25 488 THR A N 1
ATOM 3723 C CA . THR A 1 488 ? -0.259 12.353 14.432 1.00 60.25 488 THR A CA 1
ATOM 3724 C C . THR A 1 488 ? -1.497 12.100 13.590 1.00 60.25 488 THR A C 1
ATOM 3726 O O . THR A 1 488 ? -2.259 11.165 13.843 1.00 60.25 488 THR A O 1
ATOM 3729 N N . THR A 1 489 ? -1.685 12.909 12.553 1.00 56.62 489 THR A N 1
ATOM 3730 C CA . THR A 1 489 ? -2.633 12.641 11.472 1.00 56.62 489 THR A CA 1
ATOM 3731 C C . THR A 1 489 ? -1.877 12.266 10.206 1.00 56.62 489 THR A C 1
ATOM 3733 O O . THR A 1 489 ? -0.710 12.601 10.021 1.00 56.62 489 THR A O 1
ATOM 3736 N N . LYS A 1 490 ? -2.521 11.493 9.325 1.00 56.22 490 LYS A N 1
ATOM 3737 C CA . LYS A 1 490 ? -1.868 11.030 8.092 1.00 56.22 490 LYS A CA 1
ATOM 3738 C C . LYS A 1 490 ? -1.749 12.144 7.042 1.00 56.22 490 LYS A C 1
ATOM 3740 O O . LYS A 1 490 ? -0.871 12.080 6.188 1.00 56.22 490 LYS A O 1
ATOM 3745 N N . SER A 1 491 ? -2.670 13.100 7.071 1.00 57.91 491 SER A N 1
ATOM 3746 C CA . SER A 1 491 ? -2.774 14.224 6.140 1.00 57.91 491 SER A CA 1
ATOM 3747 C C . SER A 1 491 ? -3.553 15.364 6.788 1.00 57.91 491 SER A C 1
ATOM 3749 O O . SER A 1 491 ? -4.340 15.115 7.705 1.00 57.91 491 SER A O 1
ATOM 3751 N N . ASP A 1 492 ? -3.418 16.575 6.249 1.00 57.66 492 ASP A N 1
ATOM 3752 C CA . ASP A 1 492 ? -4.162 17.759 6.705 1.00 57.66 492 ASP A CA 1
ATOM 3753 C C . ASP A 1 492 ? -5.689 17.543 6.628 1.00 57.66 492 ASP A C 1
ATOM 3755 O O . ASP A 1 492 ? -6.426 17.935 7.526 1.00 57.66 492 ASP A O 1
ATOM 3759 N N . SER A 1 493 ? -6.167 16.775 5.640 1.00 60.22 493 SER A N 1
ATOM 3760 C CA . SER A 1 493 ? -7.580 16.376 5.493 1.00 60.22 493 SER A CA 1
ATOM 3761 C C . SER A 1 493 ? -8.107 15.391 6.549 1.00 60.22 493 SER A C 1
ATOM 3763 O O . SER A 1 493 ? -9.266 14.987 6.497 1.00 60.22 493 SER A O 1
ATOM 3765 N N . SER A 1 494 ? -7.265 14.938 7.482 1.00 67.12 494 SER A N 1
ATOM 3766 C CA . SER A 1 494 ? -7.671 13.980 8.518 1.00 67.12 494 SER A CA 1
ATOM 3767 C C . SER A 1 494 ? -8.353 14.638 9.718 1.00 67.12 494 SER A C 1
ATOM 3769 O O . SER A 1 494 ? -9.005 13.917 10.479 1.00 67.12 494 SER A O 1
ATOM 3771 N N . ALA A 1 495 ? -8.173 15.950 9.911 1.00 79.94 495 ALA A N 1
ATOM 3772 C CA . ALA A 1 495 ? -8.772 16.677 11.023 1.00 79.94 495 ALA A CA 1
ATOM 3773 C C . ALA A 1 495 ? -10.296 16.746 10.854 1.00 79.94 495 ALA A C 1
ATOM 3775 O O . ALA A 1 495 ? -10.777 17.177 9.808 1.00 79.94 495 ALA A O 1
ATOM 3776 N N . ARG A 1 496 ? -11.049 16.265 11.849 1.00 86.94 496 ARG A N 1
ATOM 3777 C CA . ARG A 1 496 ? -12.513 16.132 11.763 1.00 86.94 496 ARG A CA 1
ATOM 3778 C C . ARG A 1 496 ? -13.164 15.949 13.128 1.00 86.94 496 ARG A C 1
ATOM 3780 O O . ARG A 1 496 ? -12.517 15.517 14.081 1.00 86.94 496 ARG A O 1
ATOM 3787 N N . ILE A 1 497 ? -14.466 16.203 13.178 1.00 87.81 497 ILE A N 1
ATOM 3788 C CA . ILE A 1 497 ? -15.335 15.907 14.319 1.00 87.81 497 ILE A CA 1
ATOM 3789 C C . ILE A 1 497 ? -16.210 14.708 13.945 1.00 87.81 497 ILE A C 1
ATOM 3791 O O . ILE A 1 497 ? -16.790 14.673 12.862 1.00 87.81 497 ILE A O 1
ATOM 3795 N N . VAL A 1 498 ? -16.293 13.720 14.834 1.00 93.75 498 VAL A N 1
ATOM 3796 C CA . VAL A 1 498 ? -17.058 12.485 14.633 1.00 93.75 498 VAL A CA 1
ATOM 3797 C C . VAL A 1 498 ? -17.989 12.288 15.830 1.00 93.75 498 VAL A C 1
ATOM 3799 O O . VAL A 1 498 ? -17.491 12.015 16.922 1.00 93.75 498 VAL A O 1
ATOM 3802 N N . PRO A 1 499 ? -19.317 12.419 15.677 1.00 96.38 499 PRO A N 1
ATOM 3803 C CA . PRO A 1 499 ? -20.249 12.086 16.752 1.00 96.38 499 PRO A CA 1
ATOM 3804 C C . PRO A 1 499 ? -20.041 10.660 17.286 1.00 96.38 499 PRO A C 1
ATOM 3806 O O . PRO A 1 499 ? -19.739 9.733 16.536 1.00 96.38 499 PRO A O 1
ATOM 3809 N N . VAL A 1 500 ? -20.175 10.472 18.596 1.00 97.88 500 VAL A N 1
ATOM 3810 C CA . VAL A 1 500 ? -20.041 9.154 19.222 1.00 97.88 500 VAL A CA 1
ATOM 3811 C C . VAL A 1 500 ? -21.334 8.375 18.988 1.00 97.88 500 VAL A C 1
ATOM 3813 O O . VAL A 1 500 ? -22.399 8.802 19.424 1.00 97.88 500 VAL A O 1
ATOM 3816 N N . HIS A 1 501 ? -21.226 7.227 18.318 1.00 98.31 501 HIS A N 1
ATOM 3817 C CA . HIS A 1 501 ? -22.360 6.339 18.055 1.00 98.31 501 HIS A CA 1
ATOM 3818 C C . HIS A 1 501 ? -23.032 5.867 19.354 1.00 98.31 501 HIS A C 1
ATOM 3820 O O . HIS A 1 501 ? -22.341 5.495 20.311 1.00 98.31 501 HIS A O 1
ATOM 3826 N N . SER A 1 502 ? -24.363 5.785 19.364 1.00 97.88 502 SER A N 1
ATOM 3827 C CA . SER A 1 502 ? -25.163 5.338 20.512 1.00 97.88 502 SER A CA 1
ATOM 3828 C C . SER A 1 502 ? -24.729 3.985 21.092 1.00 97.88 502 SER A C 1
ATOM 3830 O O . SER A 1 502 ? -24.712 3.821 22.308 1.00 97.88 502 SER A O 1
ATOM 3832 N N . THR A 1 503 ? -24.287 3.032 20.265 1.00 97.69 503 THR A N 1
ATOM 3833 C CA . THR A 1 503 ? -23.693 1.761 20.734 1.00 97.69 503 THR A CA 1
ATOM 3834 C C . THR A 1 503 ? -22.458 1.963 21.612 1.00 97.69 503 THR A C 1
ATOM 3836 O O . THR A 1 503 ? -22.314 1.282 22.622 1.00 97.69 503 THR A O 1
ATOM 3839 N N . LEU A 1 504 ? -21.552 2.878 21.253 1.00 98.25 504 LEU A N 1
ATOM 3840 C CA . LEU A 1 504 ? -20.347 3.138 22.049 1.00 98.25 504 LEU A CA 1
ATOM 3841 C C . LEU A 1 504 ? -20.715 3.769 23.395 1.00 98.25 504 LEU A C 1
ATOM 3843 O O . LEU A 1 504 ? -20.147 3.386 24.416 1.00 98.25 504 LEU A O 1
ATOM 3847 N N . ILE A 1 505 ? -21.689 4.686 23.384 1.00 98.06 505 ILE A N 1
ATOM 3848 C CA . ILE A 1 505 ? -22.249 5.297 24.596 1.00 98.06 505 ILE A CA 1
ATOM 3849 C C . ILE A 1 505 ? -22.870 4.208 25.472 1.00 98.06 505 ILE A C 1
ATOM 3851 O O . ILE A 1 505 ? -22.462 4.049 26.614 1.00 98.06 505 ILE A O 1
ATOM 3855 N N . ARG A 1 506 ? -23.765 3.383 24.912 1.00 97.12 506 ARG A N 1
ATOM 3856 C CA . ARG A 1 506 ? -24.416 2.269 25.616 1.00 97.12 506 ARG A CA 1
ATOM 3857 C C . ARG A 1 506 ? -23.396 1.342 26.269 1.00 97.12 506 ARG A C 1
ATOM 3859 O O . ARG A 1 506 ? -23.571 0.962 27.415 1.00 97.12 506 ARG A O 1
ATOM 3866 N N . LEU A 1 507 ? -22.315 0.996 25.570 1.00 97.25 507 LEU A N 1
ATOM 3867 C CA . LEU A 1 507 ? -21.272 0.109 26.095 1.00 97.25 507 LEU A CA 1
ATOM 3868 C C . LEU A 1 507 ? -20.392 0.743 27.184 1.00 97.25 507 LEU A C 1
ATOM 3870 O O . LEU A 1 507 ? -19.520 0.049 27.719 1.00 97.25 507 LEU A O 1
ATOM 3874 N N . GLY A 1 508 ? -20.581 2.015 27.520 1.00 97.50 508 GLY A N 1
ATOM 3875 C CA . GLY A 1 508 ? -19.869 2.681 28.603 1.00 97.50 508 GLY A CA 1
ATOM 3876 C C . GLY A 1 508 ? -18.579 3.393 28.173 1.00 97.50 508 GLY A C 1
ATOM 3877 O O . GLY A 1 508 ? -17.610 3.428 28.937 1.00 97.50 508 GLY A O 1
ATOM 3878 N N . PHE A 1 509 ? -18.472 3.839 26.912 1.00 98.31 509 PHE A N 1
ATOM 3879 C CA . PHE A 1 509 ? -17.237 4.464 26.419 1.00 98.31 509 PHE A CA 1
ATOM 3880 C C . PHE A 1 509 ? -16.978 5.831 27.063 1.00 98.31 509 PHE A C 1
ATOM 3882 O O . PHE A 1 509 ? -15.830 6.142 27.377 1.00 98.31 509 PHE A O 1
ATOM 3889 N N . LEU A 1 510 ? -18.017 6.642 27.275 1.00 97.94 510 LEU A N 1
ATOM 3890 C CA . LEU A 1 510 ? -17.852 7.976 27.861 1.00 97.94 510 LEU A CA 1
ATOM 3891 C C . LEU A 1 510 ? -17.418 7.867 29.327 1.00 97.94 510 LEU A C 1
ATOM 3893 O O . LEU A 1 510 ? -16.477 8.528 29.743 1.00 97.94 510 LEU A O 1
ATOM 3897 N N . GLU A 1 511 ? -17.999 6.929 30.063 1.00 97.06 511 GLU A N 1
ATOM 3898 C CA . GLU A 1 511 ? -17.667 6.564 31.438 1.00 97.06 511 GLU A CA 1
ATOM 3899 C C . GLU A 1 511 ? -16.222 6.067 31.544 1.00 97.06 511 GLU A C 1
ATOM 3901 O O . GLU A 1 511 ? -15.502 6.404 32.484 1.00 97.06 511 GLU A O 1
ATOM 3906 N N . HIS A 1 512 ? -15.758 5.299 30.552 1.00 96.94 512 HIS A N 1
ATOM 3907 C CA . HIS A 1 512 ? -14.356 4.904 30.466 1.00 96.94 512 HIS A CA 1
ATOM 3908 C C . HIS A 1 512 ? -13.432 6.124 30.349 1.00 96.94 512 HIS A C 1
ATOM 3910 O O . HIS A 1 512 ? -12.408 6.169 31.031 1.00 96.94 512 HIS A O 1
ATOM 3916 N N . VAL A 1 513 ? -13.789 7.106 29.515 1.00 97.62 513 VAL A N 1
ATOM 3917 C CA . VAL A 1 513 ? -13.017 8.345 29.336 1.00 97.62 513 VAL A CA 1
ATOM 3918 C C . VAL A 1 513 ? -13.043 9.202 30.602 1.00 97.62 513 VAL A C 1
ATOM 3920 O O . VAL A 1 513 ? -11.982 9.649 31.033 1.00 97.62 513 VAL A O 1
ATOM 3923 N N . GLU A 1 514 ? -14.206 9.384 31.233 1.00 97.31 514 GLU A N 1
ATOM 3924 C CA . GLU A 1 514 ? -14.311 10.140 32.488 1.00 97.31 514 GLU A CA 1
ATOM 3925 C C . GLU A 1 514 ? -13.476 9.508 33.598 1.00 97.31 514 GLU A C 1
ATOM 3927 O O . GLU A 1 514 ? -12.751 10.211 34.298 1.00 97.31 514 GLU A O 1
ATOM 3932 N N . ARG A 1 515 ? -13.475 8.175 33.708 1.00 96.88 515 ARG A N 1
ATOM 3933 C CA . ARG A 1 515 ? -12.594 7.479 34.651 1.00 96.88 515 ARG A CA 1
ATOM 3934 C C . ARG A 1 515 ? -11.120 7.757 34.363 1.00 96.88 515 ARG A C 1
ATOM 3936 O O . ARG A 1 515 ? -10.365 8.019 35.288 1.00 96.88 515 ARG A O 1
ATOM 3943 N N . MET A 1 516 ? -10.697 7.744 33.095 1.00 97.12 516 MET A N 1
ATOM 3944 C CA . MET A 1 516 ? -9.314 8.098 32.748 1.00 97.12 516 MET A CA 1
ATOM 3945 C C . MET A 1 516 ? -8.974 9.540 33.145 1.00 97.12 516 MET A C 1
ATOM 3947 O O . MET A 1 516 ? -7.866 9.776 33.623 1.00 97.12 516 MET A O 1
ATOM 3951 N N . ARG A 1 517 ? -9.911 10.488 33.009 1.00 95.88 517 ARG A N 1
ATOM 3952 C CA . ARG A 1 517 ? -9.720 11.868 33.489 1.00 95.88 517 ARG A CA 1
ATOM 3953 C C . ARG A 1 517 ? -9.621 11.939 35.009 1.00 95.88 517 ARG A C 1
ATOM 3955 O O . ARG A 1 517 ? -8.704 12.583 35.508 1.00 95.88 517 ARG A O 1
ATOM 3962 N N . ALA A 1 518 ? -10.519 11.261 35.722 1.00 96.50 518 ALA A N 1
ATOM 3963 C CA . ALA A 1 518 ? -10.521 11.199 37.183 1.00 96.50 518 ALA A CA 1
ATOM 3964 C C . ALA A 1 518 ? -9.216 10.594 37.731 1.00 96.50 518 ALA A C 1
ATOM 3966 O O . ALA A 1 518 ? -8.658 11.100 38.699 1.00 96.50 518 ALA A O 1
ATOM 3967 N N . ASP A 1 519 ? -8.668 9.590 37.041 1.00 95.69 519 ASP A N 1
ATOM 3968 C CA . ASP A 1 519 ? -7.378 8.964 37.352 1.00 95.69 519 ASP A CA 1
ATOM 3969 C C . ASP A 1 519 ? -6.159 9.825 36.935 1.00 95.69 519 ASP A C 1
ATOM 3971 O O . ASP A 1 519 ? -5.018 9.348 36.954 1.00 95.69 519 ASP A O 1
ATOM 3975 N N . GLY A 1 520 ? -6.368 11.068 36.482 1.00 94.12 520 GLY A N 1
ATOM 3976 C CA . GLY A 1 520 ? -5.311 11.984 36.039 1.00 94.12 520 GLY A CA 1
ATOM 3977 C C . GLY A 1 520 ? -4.589 11.541 34.761 1.00 94.12 520 GLY A C 1
ATOM 3978 O O . GLY A 1 520 ? -3.460 11.962 34.496 1.00 94.12 520 GLY A O 1
ATOM 3979 N N . ARG A 1 521 ? -5.188 10.654 33.958 1.00 94.56 521 ARG A N 1
ATOM 3980 C CA . ARG A 1 521 ? -4.585 10.147 32.719 1.00 94.56 521 ARG A CA 1
ATOM 3981 C C . ARG A 1 521 ? -4.874 11.084 31.557 1.00 94.56 521 ARG A C 1
ATOM 3983 O O . ARG A 1 521 ? -6.008 11.468 31.293 1.00 94.56 521 ARG A O 1
ATOM 3990 N N . THR A 1 522 ? -3.833 11.374 30.784 1.00 93.00 522 THR A N 1
ATOM 3991 C CA . THR A 1 522 ? -3.937 12.229 29.594 1.00 93.00 522 THR A CA 1
ATOM 3992 C C . THR A 1 522 ? -4.513 11.490 28.379 1.00 93.00 522 THR A C 1
ATOM 3994 O O . THR A 1 522 ? -5.201 12.082 27.552 1.00 93.00 522 THR A O 1
ATOM 3997 N N . ARG A 1 523 ? -4.222 10.187 28.248 1.00 93.69 523 ARG A N 1
ATOM 3998 C CA . ARG A 1 523 ? -4.678 9.337 27.134 1.00 93.69 523 ARG A CA 1
ATOM 3999 C C . ARG A 1 523 ? -5.804 8.419 27.581 1.00 93.69 523 ARG A C 1
ATOM 4001 O O . ARG A 1 523 ? -5.731 7.878 28.681 1.00 93.69 523 ARG A O 1
ATOM 4008 N N . VAL A 1 524 ? -6.738 8.135 26.672 1.00 96.25 524 VAL A N 1
ATOM 4009 C CA . VAL A 1 524 ? -7.803 7.138 26.885 1.00 96.25 524 VAL A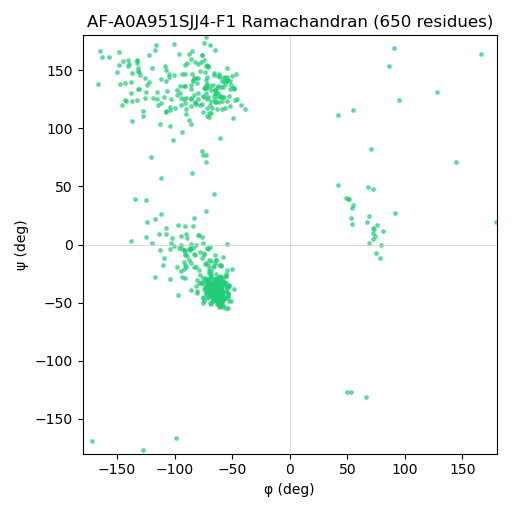 CA 1
ATOM 4010 C C . VAL A 1 524 ? -7.203 5.736 27.057 1.00 96.25 524 VAL A C 1
ATOM 4012 O O . VAL A 1 524 ? -7.694 4.926 27.836 1.00 96.25 524 VAL A O 1
ATOM 4015 N N . PHE A 1 525 ? -6.080 5.456 26.385 1.00 96.12 525 PHE A N 1
ATOM 4016 C CA . PHE A 1 525 ? -5.359 4.183 26.488 1.00 96.12 525 PHE A CA 1
ATOM 4017 C C . PHE A 1 525 ? -3.914 4.384 26.981 1.00 96.12 525 PHE A C 1
ATOM 4019 O O . PHE A 1 525 ? -2.965 4.297 26.196 1.00 96.12 525 PHE A O 1
ATOM 4026 N N . PRO A 1 526 ? -3.705 4.646 28.286 1.00 93.81 526 PRO A N 1
ATOM 4027 C CA . PRO A 1 526 ? -2.395 5.036 28.816 1.00 93.81 526 PRO A CA 1
ATOM 4028 C C . PRO A 1 526 ? -1.359 3.901 28.805 1.00 93.81 526 PRO A C 1
ATOM 4030 O O . PRO A 1 526 ? -0.164 4.175 28.770 1.00 93.81 526 PRO A O 1
ATOM 4033 N N . HIS A 1 527 ? -1.806 2.643 28.781 1.00 91.88 527 HIS A N 1
ATOM 4034 C CA . HIS A 1 527 ? -0.962 1.441 28.768 1.00 91.88 527 HIS A CA 1
ATOM 4035 C C . HIS A 1 527 ? -0.356 1.117 27.392 1.00 91.88 527 HIS A C 1
ATOM 4037 O O . HIS A 1 527 ? 0.423 0.176 27.273 1.00 91.88 527 HIS A O 1
ATOM 4043 N N . LEU A 1 528 ? -0.739 1.835 26.329 1.00 93.75 528 LEU A N 1
ATOM 4044 C CA . LEU A 1 528 ? -0.130 1.644 25.016 1.00 93.75 528 LEU A CA 1
ATOM 4045 C C . LEU A 1 528 ? 1.216 2.365 24.943 1.00 93.75 528 LEU A C 1
ATOM 4047 O O . LEU A 1 528 ? 1.315 3.567 25.217 1.00 93.75 528 LEU A O 1
ATOM 4051 N N . GLU A 1 529 ? 2.225 1.633 24.488 1.00 91.06 529 GLU A N 1
ATOM 4052 C CA . GLU A 1 529 ? 3.589 2.116 24.297 1.00 91.06 529 GLU A CA 1
ATOM 4053 C C . GLU A 1 529 ? 3.890 2.343 22.817 1.00 91.06 529 GLU A C 1
ATOM 4055 O O . GLU A 1 529 ? 3.402 1.623 21.937 1.00 91.06 529 GLU A O 1
ATOM 4060 N N . ARG A 1 530 ? 4.684 3.380 22.533 1.00 87.62 530 ARG A N 1
ATOM 4061 C CA . ARG A 1 530 ? 5.119 3.676 21.167 1.00 87.62 530 ARG A CA 1
ATOM 4062 C C . ARG A 1 530 ? 6.141 2.629 20.732 1.00 87.62 530 ARG A C 1
ATOM 4064 O O . ARG A 1 530 ? 7.073 2.319 21.463 1.00 87.62 530 ARG A O 1
ATOM 4071 N N . ASP A 1 531 ? 5.984 2.108 19.522 1.00 85.44 531 ASP A N 1
ATOM 4072 C CA . ASP A 1 531 ? 6.970 1.219 18.916 1.00 85.44 531 ASP A CA 1
ATOM 4073 C C . ASP A 1 531 ? 8.236 1.982 18.478 1.00 85.44 531 ASP A C 1
ATOM 4075 O O . ASP A 1 531 ? 8.313 3.209 18.553 1.00 85.44 531 ASP A O 1
ATOM 4079 N N . ALA A 1 532 ? 9.224 1.263 17.936 1.00 77.94 532 ALA A N 1
ATOM 4080 C CA . ALA A 1 532 ? 10.459 1.851 17.405 1.00 77.94 532 ALA A CA 1
ATOM 4081 C C . ALA A 1 532 ? 10.240 2.892 16.280 1.00 77.94 532 ALA A C 1
ATOM 4083 O O . ALA A 1 532 ? 11.177 3.566 15.865 1.00 77.94 532 ALA A O 1
ATOM 4084 N N . ARG A 1 533 ? 9.019 3.015 15.743 1.00 72.62 533 ARG A N 1
ATOM 4085 C CA . ARG A 1 533 ? 8.628 4.022 14.742 1.00 72.62 533 ARG A CA 1
ATOM 4086 C C . ARG A 1 533 ? 7.841 5.178 15.364 1.00 72.62 533 ARG A C 1
ATOM 4088 O O . ARG A 1 533 ? 7.338 6.022 14.624 1.00 72.62 533 ARG A O 1
ATOM 4095 N N . GLY A 1 534 ? 7.711 5.213 16.688 1.00 82.06 534 GLY A N 1
ATOM 4096 C CA . GLY A 1 534 ? 6.932 6.201 17.421 1.00 82.06 534 GLY A CA 1
ATOM 4097 C C . GLY A 1 534 ? 5.418 5.975 17.358 1.00 82.06 534 GLY A C 1
ATOM 4098 O O . GLY A 1 534 ? 4.676 6.915 17.632 1.00 82.06 534 GLY A O 1
ATOM 4099 N N . ARG A 1 535 ? 4.939 4.784 16.973 1.00 85.06 535 ARG A N 1
ATOM 4100 C CA . ARG A 1 535 ? 3.515 4.492 16.712 1.00 85.06 535 ARG A CA 1
ATOM 4101 C C . ARG A 1 535 ? 2.899 3.627 17.811 1.00 85.06 535 ARG A C 1
ATOM 4103 O O . ARG A 1 535 ? 3.532 2.680 18.261 1.00 85.06 535 ARG A O 1
ATOM 4110 N N . LEU A 1 536 ? 1.653 3.891 18.195 1.00 90.50 536 LEU A N 1
ATOM 4111 C CA . LEU A 1 536 ? 0.920 3.153 19.237 1.00 90.50 536 LEU A CA 1
ATOM 4112 C C . LEU A 1 536 ? 0.110 1.974 18.675 1.00 90.50 536 LEU A C 1
ATOM 4114 O O . LEU A 1 536 ? -0.086 0.959 19.343 1.00 90.50 536 LEU A O 1
ATOM 4118 N N . GLY A 1 537 ? -0.336 2.063 17.418 1.00 89.25 537 GLY A N 1
ATOM 4119 C CA . GLY A 1 537 ? -1.235 1.059 16.839 1.00 89.25 537 GLY A CA 1
ATOM 4120 C C . GLY A 1 537 ? -0.584 -0.286 16.498 1.00 89.25 537 GLY A C 1
ATOM 4121 O O . GLY A 1 537 ? -1.278 -1.286 16.298 1.00 89.25 537 GLY A O 1
ATOM 4122 N N . GLY A 1 538 ? 0.749 -0.352 16.414 1.00 89.00 538 GLY A N 1
ATOM 4123 C CA . GLY A 1 538 ? 1.468 -1.532 15.923 1.00 89.00 538 GLY A CA 1
ATOM 4124 C C . GLY A 1 538 ? 1.200 -2.804 16.737 1.00 89.00 538 GLY A C 1
ATOM 4125 O O . GLY A 1 538 ? 0.942 -3.865 16.160 1.00 89.00 538 GLY A O 1
ATOM 4126 N N . ALA A 1 539 ? 1.219 -2.700 18.070 1.00 89.50 539 ALA A N 1
ATOM 4127 C CA . ALA A 1 539 ? 0.957 -3.822 18.972 1.00 89.50 539 ALA A CA 1
ATOM 4128 C C . ALA A 1 539 ? -0.506 -4.290 18.893 1.00 89.50 539 ALA A C 1
ATOM 4130 O O . ALA A 1 539 ? -0.766 -5.490 18.774 1.00 89.50 539 ALA A O 1
ATOM 4131 N N . VAL A 1 540 ? -1.451 -3.345 18.857 1.00 93.25 540 VAL A N 1
ATOM 4132 C CA . VAL A 1 540 ? 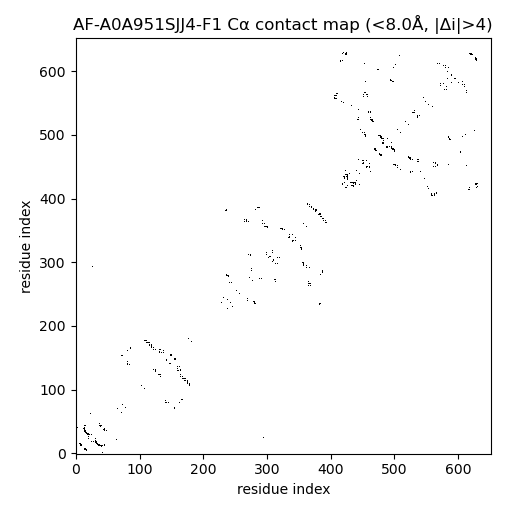-2.891 -3.622 18.741 1.00 93.25 540 VAL A CA 1
ATOM 4133 C C . VAL A 1 540 ? -3.202 -4.337 17.424 1.00 93.25 540 VAL A C 1
ATOM 4135 O O . VAL A 1 540 ? -3.906 -5.344 17.428 1.00 93.25 540 VAL A O 1
ATOM 4138 N N . SER A 1 541 ? -2.609 -3.905 16.303 1.00 92.19 541 SER A N 1
ATOM 4139 C CA . SER A 1 541 ? -2.792 -4.563 14.998 1.00 92.19 541 SER A CA 1
ATOM 4140 C C . SER A 1 541 ? -2.352 -6.028 15.004 1.00 92.19 541 SER A C 1
ATOM 4142 O O . SER A 1 541 ? -3.026 -6.881 14.413 1.00 92.19 541 SER A O 1
ATOM 4144 N N . LYS A 1 542 ? -1.190 -6.315 15.606 1.00 91.31 542 LYS A N 1
ATOM 4145 C CA . LYS A 1 542 ? -0.644 -7.676 15.696 1.00 91.31 542 LYS A CA 1
ATOM 4146 C C . LYS A 1 542 ? -1.538 -8.537 16.577 1.00 91.31 542 LYS A C 1
ATOM 4148 O O . LYS A 1 542 ? -1.949 -9.613 16.150 1.00 91.31 542 LYS A O 1
ATOM 4153 N N . TRP A 1 543 ? -1.890 -8.023 17.755 1.00 93.69 543 TRP A N 1
ATOM 4154 C CA . TRP A 1 543 ? -2.766 -8.706 18.695 1.00 93.69 543 TRP A CA 1
ATOM 4155 C C . TRP A 1 543 ? -4.138 -9.013 18.082 1.00 93.69 543 TRP A C 1
ATOM 4157 O O . TRP A 1 543 ? -4.581 -10.150 18.150 1.00 93.69 543 TRP A O 1
ATOM 4167 N N . PHE A 1 544 ? -4.778 -8.054 17.408 1.00 95.06 544 PHE A N 1
ATOM 4168 C CA . PHE A 1 544 ? -6.097 -8.254 16.797 1.00 95.06 544 PHE A CA 1
ATOM 4169 C C . PHE A 1 544 ? -6.068 -9.282 15.657 1.00 95.06 544 PHE A C 1
ATOM 4171 O O . PHE A 1 544 ? -7.022 -10.025 15.434 1.00 95.06 544 PHE A O 1
ATOM 4178 N N . THR A 1 545 ? -4.954 -9.352 14.924 1.00 93.69 545 THR A N 1
ATOM 4179 C CA . THR A 1 545 ? -4.746 -10.393 13.910 1.00 93.69 545 THR A CA 1
ATOM 4180 C C . THR A 1 545 ? -4.641 -11.773 14.549 1.00 93.69 545 THR A C 1
ATOM 4182 O O . THR A 1 545 ? -5.281 -12.709 14.079 1.00 93.69 545 THR A O 1
ATOM 4185 N N . GLU A 1 546 ? -3.865 -11.892 15.624 1.00 93.69 546 GLU A N 1
ATOM 4186 C CA . GLU A 1 546 ? -3.701 -13.145 16.361 1.00 93.69 546 GLU A CA 1
ATOM 4187 C C . GLU A 1 546 ? -4.995 -13.579 17.057 1.00 93.69 546 GLU A C 1
ATOM 4189 O O . GLU A 1 546 ? -5.369 -14.745 16.992 1.00 93.69 546 GLU A O 1
ATOM 4194 N N . TYR A 1 547 ? -5.730 -12.633 17.642 1.00 94.81 547 TYR A N 1
ATOM 4195 C CA . TYR A 1 547 ? -7.042 -12.873 18.226 1.00 94.81 547 TYR A CA 1
ATOM 4196 C C . TYR A 1 547 ? -7.978 -13.543 17.218 1.00 94.81 547 TYR A C 1
ATOM 4198 O O . TYR A 1 547 ? -8.453 -14.648 17.468 1.00 94.81 547 TYR A O 1
ATOM 4206 N N . ARG A 1 548 ? -8.147 -12.931 16.035 1.00 94.69 548 ARG A N 1
ATOM 4207 C CA . ARG A 1 548 ? -8.987 -13.475 14.957 1.00 94.69 548 ARG A CA 1
ATOM 4208 C C . ARG A 1 548 ? -8.531 -14.850 14.478 1.00 94.69 548 ARG A C 1
ATOM 4210 O O . ARG A 1 548 ? -9.376 -15.653 14.110 1.00 94.69 548 ARG A O 1
ATOM 4217 N N . ARG A 1 549 ? -7.227 -15.155 14.504 1.00 94.12 549 ARG A N 1
ATOM 4218 C CA . ARG A 1 549 ? -6.729 -16.509 14.195 1.00 94.12 549 ARG A CA 1
ATOM 4219 C C . ARG A 1 549 ? -7.180 -17.524 15.238 1.00 94.12 549 ARG A C 1
ATOM 4221 O O . ARG A 1 549 ? -7.652 -18.587 14.860 1.00 94.12 549 ARG A O 1
ATOM 4228 N N . ARG A 1 550 ? -7.072 -17.189 16.526 1.00 94.00 550 ARG A N 1
ATOM 4229 C CA . ARG A 1 550 ? -7.442 -18.092 17.630 1.00 94.00 550 ARG A CA 1
ATOM 4230 C C . ARG A 1 550 ? -8.933 -18.396 17.691 1.00 94.00 550 ARG A C 1
ATOM 4232 O O . ARG A 1 550 ? -9.289 -19.504 18.061 1.00 94.00 550 ARG A O 1
ATOM 4239 N N . ILE A 1 551 ? -9.778 -17.439 17.313 1.00 91.75 551 ILE A N 1
ATOM 4240 C CA . ILE A 1 551 ? -11.236 -17.634 17.245 1.00 91.75 551 ILE A CA 1
ATOM 4241 C C . ILE A 1 551 ? -11.722 -18.154 15.880 1.00 91.75 551 ILE A C 1
ATOM 4243 O O . ILE A 1 551 ? -12.921 -18.201 15.645 1.00 91.75 551 ILE A O 1
ATOM 4247 N N . GLY A 1 552 ? -10.820 -18.482 14.945 1.00 90.06 552 GLY A N 1
ATOM 4248 C CA . GLY A 1 552 ? -11.196 -18.989 13.617 1.00 90.06 552 GLY A CA 1
ATOM 4249 C C . GLY A 1 552 ? -11.804 -17.957 12.652 1.00 90.06 552 GLY A C 1
ATOM 4250 O O . GLY A 1 552 ? -12.255 -18.328 11.577 1.00 90.06 552 GLY A O 1
ATOM 4251 N N . ALA A 1 553 ? -11.774 -16.662 12.980 1.00 88.56 553 ALA A N 1
ATOM 4252 C CA . ALA A 1 553 ? -12.329 -15.562 12.176 1.00 88.56 553 ALA A CA 1
ATOM 4253 C C . ALA A 1 553 ? -11.278 -14.837 11.300 1.00 88.56 553 ALA A C 1
ATOM 4255 O O . ALA A 1 553 ? -11.466 -13.688 10.888 1.00 88.56 553 ALA A O 1
ATOM 4256 N N . TYR A 1 554 ? -10.105 -15.442 11.079 1.00 89.94 554 TYR A N 1
ATOM 4257 C CA . TYR A 1 554 ? -9.029 -14.822 10.303 1.00 89.94 554 TYR A CA 1
ATOM 4258 C C . TYR A 1 554 ? -9.182 -15.074 8.804 1.00 89.94 554 TYR A C 1
ATOM 4260 O O . TYR A 1 554 ? -9.148 -16.210 8.342 1.00 89.94 554 TYR A O 1
ATOM 4268 N N . GLU A 1 555 ? -9.177 -13.989 8.034 1.00 84.19 555 GLU A N 1
ATOM 4269 C CA . GLU A 1 555 ? -9.120 -14.026 6.576 1.00 84.19 555 GLU A CA 1
ATOM 4270 C C . GLU A 1 555 ? -7.932 -13.209 6.057 1.00 84.19 555 GLU A C 1
ATOM 4272 O O . GLU A 1 555 ? -7.669 -12.091 6.509 1.00 84.19 555 GLU A O 1
ATOM 4277 N N . LYS A 1 556 ? -7.217 -13.749 5.059 1.00 73.94 556 LYS A N 1
ATOM 4278 C CA . LYS A 1 556 ? -5.947 -13.205 4.531 1.00 73.94 556 LYS A CA 1
ATOM 4279 C C . LYS A 1 556 ? -6.033 -11.745 4.056 1.00 73.94 556 LYS A C 1
ATOM 4281 O O . LYS A 1 556 ? -5.018 -11.046 4.059 1.00 73.94 556 LYS A O 1
ATOM 4286 N N . HIS A 1 557 ? -7.219 -11.283 3.661 1.00 80.00 557 HIS A N 1
ATOM 4287 C CA . HIS A 1 557 ? -7.454 -9.948 3.103 1.00 80.00 557 HIS A CA 1
ATOM 4288 C C . HIS A 1 557 ? -8.316 -9.039 3.986 1.00 80.00 557 HIS A C 1
ATOM 4290 O O . HIS A 1 557 ? -8.658 -7.941 3.547 1.00 80.00 557 HIS A O 1
ATOM 4296 N N . LYS A 1 558 ? -8.601 -9.456 5.227 1.00 86.38 558 LYS A N 1
ATOM 4297 C CA . LYS A 1 558 ? -9.282 -8.640 6.235 1.00 86.38 558 LYS A CA 1
ATOM 4298 C C . LYS A 1 558 ? -8.327 -8.355 7.390 1.00 86.38 558 LYS A C 1
ATOM 4300 O O . LYS A 1 558 ? -7.815 -9.258 8.053 1.00 86.38 558 LYS A O 1
ATOM 4305 N N . ASP A 1 559 ? -8.065 -7.085 7.642 1.00 88.38 559 ASP A N 1
ATOM 4306 C CA . ASP A 1 559 ? -7.228 -6.569 8.730 1.00 88.38 559 ASP A CA 1
ATOM 4307 C C . ASP A 1 559 ? -7.981 -5.507 9.543 1.00 88.38 559 ASP A C 1
ATOM 4309 O O . ASP A 1 559 ? -9.146 -5.226 9.277 1.00 88.38 559 ASP A O 1
ATOM 4313 N N . ALA A 1 560 ? -7.335 -4.894 10.540 1.00 88.12 560 ALA A N 1
ATOM 4314 C CA . ALA A 1 560 ? -7.972 -3.840 11.335 1.00 88.12 560 ALA A CA 1
ATOM 4315 C C . ALA A 1 560 ? -8.507 -2.685 10.462 1.00 88.12 560 ALA A C 1
ATOM 4317 O O . ALA A 1 560 ? -9.548 -2.116 10.760 1.00 88.12 560 ALA A O 1
ATOM 4318 N N . HIS A 1 561 ? -7.847 -2.361 9.342 1.00 88.56 561 HIS A N 1
ATOM 4319 C CA . HIS A 1 561 ? -8.304 -1.302 8.437 1.00 88.56 561 HIS A CA 1
ATOM 4320 C C . HIS A 1 561 ? -9.570 -1.687 7.660 1.00 88.56 561 HIS A C 1
ATOM 4322 O O . HIS A 1 561 ? -10.271 -0.817 7.157 1.00 88.56 561 HIS A O 1
ATOM 4328 N N . SER A 1 562 ? -9.888 -2.978 7.592 1.00 92.19 562 SER A N 1
ATOM 4329 C CA . SER A 1 562 ? -11.106 -3.480 6.949 1.00 92.19 562 SER A CA 1
ATOM 4330 C C . SER A 1 562 ? -12.369 -3.089 7.724 1.00 92.19 562 SER A C 1
ATOM 4332 O O . SER A 1 562 ? -13.419 -2.938 7.113 1.00 92.19 562 SER A O 1
ATOM 4334 N N . LEU A 1 563 ? -12.254 -2.793 9.027 1.00 94.31 563 LEU A N 1
ATOM 4335 C CA . LEU A 1 563 ? -13.334 -2.204 9.835 1.00 94.31 563 LEU A CA 1
ATOM 4336 C C . LEU A 1 563 ? -13.750 -0.813 9.324 1.00 94.31 563 LEU A C 1
ATOM 4338 O O . LEU A 1 563 ? -14.920 -0.458 9.362 1.00 94.31 563 LEU A O 1
ATOM 4342 N N . ARG A 1 564 ? -12.806 -0.036 8.777 1.00 92.12 564 ARG A N 1
ATOM 4343 C CA . ARG A 1 564 ? -13.119 1.263 8.162 1.00 92.12 564 ARG A CA 1
ATOM 4344 C C . ARG A 1 564 ? -13.730 1.128 6.772 1.00 92.12 564 ARG A C 1
ATOM 4346 O O . ARG A 1 564 ? -14.524 1.973 6.385 1.00 92.12 564 ARG A O 1
ATOM 4353 N N . HIS A 1 565 ? -13.329 0.111 6.006 1.00 90.12 565 HIS A N 1
ATOM 4354 C CA . HIS A 1 565 ? -13.975 -0.179 4.721 1.00 90.12 565 HIS A CA 1
ATOM 4355 C C . HIS A 1 565 ? -15.419 -0.630 4.924 1.00 90.12 565 HIS A C 1
ATOM 4357 O O . HIS A 1 565 ? -16.272 -0.263 4.122 1.00 90.12 565 HIS A O 1
ATOM 4363 N N . PHE A 1 566 ? -15.690 -1.346 6.021 1.00 93.88 566 PHE A N 1
ATOM 4364 C CA . PHE A 1 566 ? -17.052 -1.637 6.447 1.00 93.88 566 PHE A CA 1
ATOM 4365 C C . PHE A 1 566 ? -17.844 -0.355 6.671 1.00 93.88 566 PHE A C 1
ATOM 4367 O O . PHE A 1 566 ? -18.864 -0.186 6.022 1.00 93.88 566 PHE A O 1
ATOM 4374 N N . PHE A 1 567 ? -17.336 0.572 7.489 1.00 94.75 567 PHE A N 1
ATOM 4375 C CA . PHE A 1 567 ? -17.994 1.861 7.730 1.00 94.75 567 PHE A CA 1
ATOM 4376 C C . PHE A 1 567 ? -18.350 2.587 6.422 1.00 94.75 567 PHE A C 1
ATOM 4378 O O . PHE A 1 567 ? -19.478 3.031 6.244 1.00 94.75 567 PHE A O 1
ATOM 4385 N N . ASP A 1 568 ? -17.389 2.679 5.498 1.00 92.38 568 ASP A N 1
ATOM 4386 C CA . ASP A 1 568 ? -17.571 3.321 4.191 1.00 92.38 568 ASP A CA 1
ATOM 4387 C C . ASP A 1 568 ? -18.674 2.644 3.369 1.00 92.38 568 ASP A C 1
ATOM 4389 O O . ASP A 1 568 ? -19.618 3.296 2.932 1.00 92.38 568 ASP A O 1
ATOM 4393 N N . THR A 1 569 ? -18.573 1.324 3.202 1.00 90.75 569 THR A N 1
ATOM 4394 C CA . THR A 1 569 ? -19.512 0.529 2.396 1.00 90.75 569 THR A CA 1
ATOM 4395 C C . THR A 1 569 ? -20.914 0.581 3.000 1.00 90.75 569 THR A C 1
ATOM 4397 O O . THR A 1 569 ? -21.873 0.913 2.318 1.00 90.75 569 THR A O 1
ATOM 4400 N N . HIS A 1 570 ? -21.021 0.349 4.306 1.00 94.19 570 HIS A N 1
ATOM 4401 C CA . HIS A 1 570 ? -22.284 0.233 5.024 1.00 94.19 570 HIS A CA 1
ATOM 4402 C C . HIS A 1 570 ? -23.089 1.541 5.040 1.00 94.19 570 HIS A C 1
ATOM 4404 O O . HIS A 1 570 ? -24.316 1.505 4.950 1.00 94.19 570 HIS A O 1
ATOM 4410 N N . LEU A 1 571 ? -22.417 2.696 5.136 1.00 94.69 571 LEU A N 1
ATOM 4411 C CA . LEU A 1 571 ? -23.084 3.997 5.048 1.00 94.69 571 LEU A CA 1
ATOM 4412 C C . LEU A 1 571 ? -23.524 4.336 3.620 1.00 94.69 571 LEU A C 1
ATOM 4414 O O . LEU A 1 571 ? -24.608 4.894 3.444 1.00 94.69 571 LEU A O 1
ATOM 4418 N N . HIS A 1 572 ? -22.720 3.996 2.609 1.00 92.81 572 HIS A N 1
ATOM 4419 C CA . HIS A 1 572 ? -23.120 4.170 1.210 1.00 92.81 572 HIS A CA 1
ATOM 4420 C C . HIS A 1 572 ? -24.309 3.271 0.847 1.00 92.81 572 HIS A C 1
ATOM 4422 O O . HIS A 1 572 ? -25.243 3.753 0.216 1.00 92.81 572 HIS A O 1
ATOM 4428 N N . ASP A 1 573 ? -24.330 2.023 1.324 1.00 90.81 573 ASP A N 1
ATOM 4429 C CA . ASP A 1 573 ? -25.451 1.087 1.142 1.00 90.81 573 ASP A CA 1
ATOM 4430 C C . ASP A 1 573 ? -26.748 1.558 1.834 1.00 90.81 573 ASP A C 1
ATOM 4432 O O . ASP A 1 573 ? -27.823 1.022 1.578 1.00 90.81 573 ASP A O 1
ATOM 4436 N N . ARG A 1 574 ? -26.661 2.563 2.717 1.00 93.69 574 ARG A N 1
ATOM 4437 C CA . ARG A 1 574 ? -27.789 3.212 3.414 1.00 93.69 574 ARG A CA 1
ATOM 4438 C C . ARG A 1 574 ? -28.005 4.654 2.951 1.00 93.69 574 ARG A C 1
ATOM 4440 O O . ARG A 1 574 ? -28.480 5.498 3.722 1.00 93.69 574 ARG A O 1
ATOM 4447 N N . ASP A 1 575 ? -27.604 4.949 1.717 1.00 92.12 575 ASP A N 1
ATOM 4448 C CA . ASP A 1 575 ? -27.812 6.222 1.025 1.00 92.12 575 ASP A CA 1
ATOM 4449 C C . ASP A 1 575 ? -27.308 7.449 1.805 1.00 92.12 575 ASP A C 1
ATOM 4451 O O . ASP A 1 575 ? -27.871 8.549 1.729 1.00 92.12 575 ASP A O 1
ATOM 4455 N N . VAL A 1 576 ? -26.245 7.296 2.604 1.00 92.75 576 VAL A N 1
ATOM 4456 C CA . VAL A 1 576 ? -25.570 8.456 3.193 1.00 92.75 576 VAL A CA 1
ATOM 4457 C C . VAL A 1 576 ? -24.748 9.141 2.099 1.00 92.75 576 VAL A C 1
ATOM 4459 O O . VAL A 1 576 ? -23.911 8.495 1.469 1.00 92.75 576 VAL A O 1
ATOM 4462 N N . PRO A 1 577 ? -24.919 10.458 1.871 1.00 90.69 577 PRO A N 1
ATOM 4463 C CA . PRO A 1 577 ? -24.198 11.149 0.807 1.00 90.69 577 PRO A CA 1
ATOM 4464 C C . PRO A 1 577 ? -22.676 11.036 0.946 1.00 90.69 577 PRO A C 1
ATOM 4466 O O . PRO A 1 577 ? -22.131 11.307 2.019 1.00 90.69 577 PRO A O 1
ATOM 4469 N N . THR A 1 578 ? -21.979 10.752 -0.160 1.00 88.88 578 THR A N 1
ATOM 4470 C CA . THR A 1 578 ? -20.517 10.545 -0.202 1.00 88.88 578 THR A CA 1
ATOM 4471 C C . THR A 1 578 ? -19.720 11.682 0.432 1.00 88.88 578 THR A C 1
ATOM 4473 O O . THR A 1 578 ? -18.707 11.428 1.074 1.00 88.88 578 THR A O 1
ATOM 4476 N N . VAL A 1 579 ? -20.175 12.934 0.314 1.00 85.94 579 VAL A N 1
ATOM 4477 C CA . VAL A 1 579 ? -19.518 14.087 0.958 1.00 85.94 579 VAL A CA 1
ATOM 4478 C C . VAL A 1 579 ? -19.519 13.954 2.487 1.00 85.94 579 VAL A C 1
ATOM 4480 O O . VAL A 1 579 ? -18.501 14.218 3.118 1.00 85.94 579 VAL A O 1
ATOM 4483 N N . ARG A 1 580 ? -20.618 13.474 3.086 1.00 88.81 580 ARG A N 1
ATOM 4484 C CA . ARG A 1 580 ? -20.712 13.255 4.540 1.00 88.81 580 ARG A CA 1
ATOM 4485 C C . ARG A 1 580 ? -19.889 12.048 4.975 1.00 88.81 580 ARG A C 1
ATOM 4487 O O . ARG A 1 580 ? -19.215 12.114 5.995 1.00 88.81 580 ARG A O 1
ATOM 4494 N N . VAL A 1 581 ? -19.907 10.962 4.197 1.00 90.81 581 VAL A N 1
ATOM 4495 C CA . VAL A 1 581 ? -19.053 9.795 4.477 1.00 90.81 581 VAL A CA 1
ATOM 4496 C C . VAL A 1 581 ? -17.577 10.202 4.417 1.00 90.81 581 VAL A C 1
ATOM 4498 O O . VAL A 1 581 ? -16.816 9.895 5.332 1.00 90.81 581 VAL A O 1
ATOM 4501 N N . ALA A 1 582 ? -17.174 10.972 3.401 1.00 87.75 582 ALA A N 1
ATOM 4502 C CA . ALA A 1 582 ? -15.818 11.499 3.276 1.00 87.75 582 ALA A CA 1
ATOM 4503 C C . ALA A 1 582 ? -15.424 12.393 4.466 1.00 87.75 582 ALA A C 1
ATOM 4505 O O . ALA A 1 582 ? -14.324 12.230 4.998 1.00 87.75 582 ALA A O 1
ATOM 4506 N N . GLU A 1 583 ? -16.325 13.268 4.924 1.00 88.00 583 GLU A N 1
ATOM 4507 C CA . GLU A 1 583 ? -16.145 14.114 6.111 1.00 88.00 583 GLU A CA 1
ATOM 4508 C C . GLU A 1 583 ? -15.930 13.272 7.383 1.00 88.00 583 GLU A C 1
ATOM 4510 O O . GLU A 1 583 ? -14.922 13.441 8.070 1.00 88.00 583 GLU A O 1
ATOM 4515 N N . LEU A 1 584 ? -16.788 12.276 7.637 1.00 90.56 584 LEU A N 1
ATOM 4516 C CA . LEU A 1 584 ? -16.672 11.351 8.776 1.00 90.56 584 LEU A CA 1
ATOM 4517 C C . LEU A 1 584 ? -15.398 10.493 8.735 1.00 90.56 584 LEU A C 1
ATOM 4519 O O . LEU A 1 584 ? -14.822 10.155 9.772 1.00 90.56 584 LEU A O 1
ATOM 4523 N N . MET A 1 585 ? -14.926 10.142 7.538 1.00 89.19 585 MET A N 1
ATOM 4524 C CA . MET A 1 585 ? -13.719 9.335 7.352 1.00 89.19 585 MET A CA 1
ATOM 4525 C C . MET A 1 585 ? -12.418 10.149 7.341 1.00 89.19 585 MET A C 1
ATOM 4527 O O . MET A 1 585 ? -11.339 9.554 7.481 1.00 89.19 585 MET A O 1
ATOM 4531 N N . GLY A 1 586 ? -12.494 11.474 7.173 1.00 83.69 586 GLY A N 1
ATOM 4532 C CA . GLY A 1 586 ? -11.332 12.344 6.970 1.00 83.69 586 GLY A CA 1
ATOM 4533 C C . GLY A 1 586 ? -10.663 12.089 5.620 1.00 83.69 586 GLY A C 1
ATOM 4534 O O . GLY A 1 586 ? -9.459 11.803 5.555 1.00 83.69 586 GLY A O 1
ATOM 4535 N N . HIS A 1 587 ? -11.475 12.063 4.561 1.00 81.69 587 HIS A N 1
ATOM 4536 C CA . HIS A 1 587 ? -11.065 11.983 3.162 1.00 81.69 587 HIS A CA 1
ATOM 4537 C C . HIS A 1 587 ? -11.295 13.336 2.475 1.00 81.69 587 HI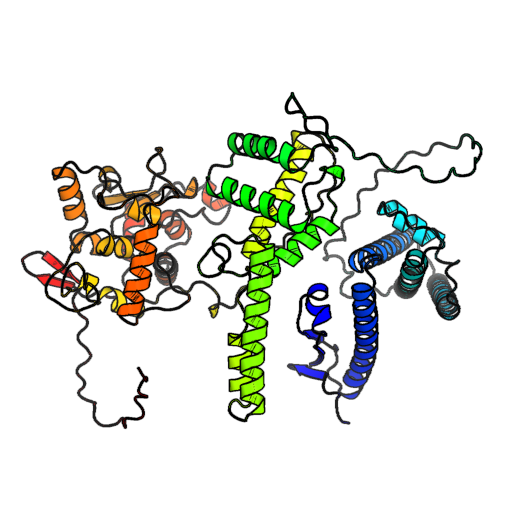S A C 1
ATOM 4539 O O . HIS A 1 587 ? -12.207 14.073 2.832 1.00 81.69 587 HIS A O 1
ATOM 4545 N N . ALA A 1 588 ? -10.481 13.659 1.467 1.00 69.62 588 ALA A N 1
ATOM 4546 C CA . ALA A 1 588 ? -10.753 14.824 0.628 1.00 69.62 588 ALA A CA 1
ATOM 4547 C C . ALA A 1 588 ? -12.062 14.603 -0.148 1.00 69.62 588 ALA A C 1
ATOM 4549 O O . ALA A 1 588 ? -12.255 13.530 -0.727 1.00 69.62 588 ALA A O 1
ATOM 4550 N N . SER A 1 589 ? -12.945 15.603 -0.154 1.00 61.81 589 SER A N 1
ATOM 4551 C CA . SER A 1 589 ? -14.220 15.530 -0.869 1.00 61.81 589 SER A CA 1
ATOM 4552 C C . SER A 1 589 ? -13.992 15.311 -2.373 1.00 61.81 589 SER A C 1
ATOM 4554 O O . SER A 1 589 ? -13.132 15.975 -2.958 1.00 61.81 589 SER A O 1
ATOM 4556 N N . PRO A 1 590 ? -14.736 14.401 -3.027 1.00 50.78 590 PRO A N 1
ATOM 4557 C CA . PRO A 1 590 ? -14.630 14.212 -4.468 1.00 50.78 590 PRO A CA 1
ATOM 4558 C C . PRO A 1 590 ? -15.099 15.468 -5.225 1.00 50.78 590 PRO A C 1
ATOM 4560 O O . PRO A 1 590 ? -16.227 15.918 -5.034 1.00 50.78 590 PRO A O 1
ATOM 4563 N N . GLY A 1 591 ? -14.246 16.002 -6.107 1.00 47.69 591 GLY A N 1
ATOM 4564 C CA . GLY A 1 591 ? -14.537 17.149 -6.980 1.00 47.69 591 GLY A CA 1
ATOM 4565 C C . GLY A 1 591 ? -14.080 18.502 -6.415 1.00 47.69 591 GLY A C 1
ATOM 4566 O O . GLY A 1 591 ? -14.501 18.909 -5.333 1.00 47.69 591 GLY A O 1
ATOM 4567 N N . GLU A 1 592 ? -13.258 19.233 -7.182 1.00 38.75 592 GLU A N 1
ATOM 4568 C CA . GLU A 1 592 ? -12.758 20.582 -6.836 1.00 38.75 592 GLU A CA 1
ATOM 4569 C C . GLU A 1 592 ? -13.891 21.585 -6.544 1.00 38.75 592 GLU A C 1
ATOM 4571 O O . GLU A 1 592 ? -13.727 22.512 -5.750 1.00 38.75 592 GLU A O 1
ATOM 4576 N N . THR A 1 593 ? -15.070 21.372 -7.134 1.00 37.81 593 THR A N 1
ATOM 4577 C CA . THR A 1 593 ? -16.245 22.238 -6.978 1.00 37.81 593 THR A CA 1
ATOM 4578 C C . THR A 1 593 ? -17.026 21.960 -5.687 1.00 37.81 593 THR A C 1
ATOM 4580 O O . THR A 1 593 ? -17.506 22.899 -5.058 1.00 37.81 593 THR A O 1
ATOM 4583 N N . ALA A 1 594 ? -17.119 20.703 -5.234 1.00 40.09 594 ALA A N 1
ATOM 4584 C CA . ALA A 1 594 ? -17.856 20.348 -4.014 1.00 40.09 594 ALA A CA 1
ATOM 4585 C C . ALA A 1 594 ? -17.129 20.825 -2.744 1.00 40.09 594 ALA A C 1
ATOM 4587 O O . ALA A 1 594 ? -17.767 21.301 -1.807 1.00 40.09 594 ALA A O 1
ATOM 4588 N N . GLY A 1 595 ? -15.792 20.770 -2.736 1.00 45.19 595 GLY A N 1
ATOM 4589 C CA . GLY A 1 595 ? -14.973 21.267 -1.625 1.00 45.19 595 GLY A CA 1
ATOM 4590 C C . GLY A 1 595 ? -15.000 22.791 -1.449 1.00 45.19 595 GLY A C 1
ATOM 4591 O O . GLY A 1 595 ? -14.835 23.267 -0.332 1.00 45.19 595 GLY A O 1
ATOM 4592 N N . ARG A 1 596 ? -15.245 23.566 -2.521 1.00 39.53 596 ARG A N 1
ATOM 4593 C CA . ARG A 1 596 ? -15.282 25.043 -2.466 1.00 39.53 596 ARG A CA 1
ATOM 4594 C C . ARG A 1 596 ? -16.574 25.620 -1.873 1.00 39.53 596 ARG A C 1
ATOM 4596 O O . ARG A 1 596 ? -16.529 26.717 -1.328 1.00 39.53 596 ARG A O 1
ATOM 4603 N N . TYR A 1 597 ? -17.700 24.906 -1.963 1.00 33.75 597 TYR A N 1
ATOM 4604 C CA . TYR A 1 597 ? -19.014 25.401 -1.511 1.00 33.75 597 TYR A CA 1
ATOM 4605 C C . TYR A 1 597 ? -19.556 24.704 -0.254 1.00 33.75 597 TYR A C 1
ATOM 4607 O O . TYR A 1 597 ? -20.450 25.233 0.408 1.00 33.75 597 TYR A O 1
ATOM 4615 N N . TYR A 1 598 ? -19.026 23.537 0.110 1.00 46.59 598 TYR A N 1
ATOM 4616 C CA . TYR A 1 598 ? -19.472 22.789 1.281 1.00 46.59 598 TYR A CA 1
ATOM 4617 C C . TYR A 1 598 ? -18.719 23.231 2.547 1.00 46.59 598 TYR A C 1
ATOM 4619 O O . TYR A 1 598 ? -17.555 22.894 2.736 1.00 46.59 598 TYR A O 1
ATOM 4627 N N . LYS A 1 599 ? -19.394 23.964 3.444 1.00 56.31 599 LYS A N 1
ATOM 4628 C CA . LYS A 1 599 ? -18.834 24.450 4.726 1.00 56.31 599 LYS A CA 1
ATOM 4629 C C . LYS A 1 599 ? -18.876 23.412 5.870 1.00 56.31 599 LYS A C 1
ATOM 4631 O O . LYS A 1 599 ? -18.860 23.799 7.033 1.00 56.31 599 LYS A O 1
ATOM 4636 N N . GLY A 1 600 ? -18.940 22.118 5.550 1.00 59.78 600 GLY A N 1
ATOM 4637 C CA . GLY A 1 600 ? -19.162 21.042 6.526 1.00 59.78 600 GLY A CA 1
ATOM 4638 C C . GLY A 1 600 ? -20.648 20.789 6.804 1.00 59.78 600 GLY A C 1
ATOM 4639 O O . GLY A 1 600 ? -21.495 21.674 6.630 1.00 59.78 600 GLY A O 1
ATOM 4640 N N . ALA A 1 601 ? -20.996 19.567 7.209 1.00 66.25 601 ALA A N 1
ATOM 4641 C CA . ALA A 1 601 ? -22.354 19.265 7.658 1.00 66.25 601 ALA A CA 1
ATOM 4642 C C . ALA A 1 601 ? -22.600 19.860 9.050 1.00 66.25 601 ALA A C 1
ATOM 4644 O O . ALA A 1 601 ? -21.716 19.899 9.900 1.00 66.25 601 ALA A O 1
ATOM 4645 N N . LYS A 1 602 ? -23.854 20.246 9.324 1.00 84.19 602 LYS A N 1
ATOM 4646 C CA . LYS A 1 602 ? -24.292 20.476 10.708 1.00 84.19 602 LYS A CA 1
ATOM 4647 C C . LYS A 1 602 ? -24.072 19.198 11.519 1.00 84.19 602 LYS A C 1
ATOM 4649 O O . LYS A 1 602 ? -24.366 18.108 11.022 1.00 84.19 602 LYS A O 1
ATOM 4654 N N . LEU A 1 603 ? -23.628 19.336 12.765 1.00 87.25 603 LEU A N 1
ATOM 4655 C CA . LEU A 1 603 ? -23.263 18.210 13.627 1.00 87.25 603 LEU A CA 1
ATOM 4656 C C . LEU A 1 603 ? -24.395 17.180 13.783 1.00 87.25 603 LEU A C 1
ATOM 4658 O O . LEU A 1 603 ? -24.151 15.976 13.776 1.00 87.25 603 LEU A O 1
ATOM 4662 N N . GLN A 1 604 ? -25.646 17.641 13.813 1.00 90.25 604 GLN A N 1
ATOM 4663 C CA . GLN A 1 604 ? -26.844 16.800 13.851 1.00 90.25 604 GLN A CA 1
ATOM 4664 C C . GLN A 1 604 ? -26.930 15.867 12.635 1.00 90.25 604 GLN A C 1
ATOM 4666 O O . GLN A 1 604 ? -27.220 14.688 12.794 1.00 90.25 604 GLN A O 1
ATOM 4671 N N . ARG A 1 605 ? -26.583 16.341 11.431 1.00 90.81 605 ARG A N 1
ATOM 4672 C CA . ARG A 1 605 ? -26.578 15.505 10.216 1.00 90.81 605 ARG A CA 1
ATOM 4673 C C . ARG A 1 605 ? -25.451 14.479 10.215 1.00 90.81 605 ARG A C 1
ATOM 4675 O O . ARG A 1 605 ? -25.606 13.410 9.629 1.00 90.81 605 ARG A O 1
ATOM 4682 N N . LEU A 1 606 ? -24.314 14.802 10.834 1.00 91.25 606 LEU A N 1
ATOM 4683 C CA . LEU A 1 606 ? -23.233 13.836 11.037 1.00 91.25 606 LEU A CA 1
ATOM 4684 C C . LEU A 1 606 ? -23.656 12.761 12.039 1.00 91.25 606 LEU A C 1
ATOM 4686 O O . LEU A 1 606 ? -23.383 11.587 11.810 1.00 91.25 606 LEU A O 1
ATOM 4690 N N . ARG A 1 607 ? -24.375 13.145 13.101 1.00 94.94 607 ARG A N 1
ATOM 4691 C CA . ARG A 1 607 ? -24.946 12.205 14.070 1.00 94.94 607 ARG A CA 1
ATOM 4692 C C . ARG A 1 607 ? -25.965 11.289 13.398 1.00 94.94 607 ARG A C 1
ATOM 4694 O O . ARG A 1 607 ? -25.818 10.082 13.494 1.00 94.94 607 ARG A O 1
ATOM 4701 N N . GLU A 1 608 ? -26.932 11.843 12.667 1.00 95.06 608 GLU A N 1
ATOM 4702 C CA . GLU A 1 608 ? -27.916 11.068 11.892 1.00 95.06 608 GLU A CA 1
ATOM 4703 C C . GLU A 1 608 ? -27.244 10.063 10.950 1.00 95.06 608 GLU A C 1
ATOM 4705 O O . GLU A 1 608 ? -27.690 8.926 10.843 1.00 95.06 608 GLU A O 1
ATOM 4710 N N . ALA A 1 609 ? -26.168 10.471 10.269 1.00 95.06 609 ALA A N 1
ATOM 4711 C CA . ALA A 1 609 ? -25.413 9.588 9.388 1.00 95.06 609 ALA A CA 1
ATOM 4712 C C . ALA A 1 609 ? -24.697 8.472 10.160 1.00 95.06 609 ALA A C 1
ATOM 4714 O O . ALA A 1 609 ? -24.746 7.324 9.732 1.00 95.06 609 ALA A O 1
ATOM 4715 N N . ILE A 1 610 ? -24.052 8.795 11.284 1.00 95.06 610 ILE A N 1
ATOM 4716 C CA . ILE A 1 610 ? -23.372 7.808 12.130 1.00 95.06 610 ILE A CA 1
ATOM 4717 C C . ILE A 1 610 ? -24.361 6.790 12.686 1.00 95.06 610 ILE A C 1
ATOM 4719 O O . ILE A 1 610 ? -24.085 5.603 12.595 1.00 95.06 610 ILE A O 1
ATOM 4723 N N . GLU A 1 611 ? -25.523 7.218 13.177 1.00 96.75 611 GLU A N 1
ATOM 4724 C CA . GLU A 1 611 ? -26.554 6.320 13.723 1.00 96.75 611 GLU A CA 1
ATOM 4725 C C . GLU A 1 611 ? -27.161 5.368 12.673 1.00 96.75 611 GLU A C 1
ATOM 4727 O O . GLU A 1 611 ? -27.865 4.431 13.033 1.00 96.75 611 GLU A O 1
ATOM 4732 N N . ARG A 1 612 ? -26.872 5.546 11.371 1.00 95.69 612 ARG A N 1
ATOM 4733 C CA . ARG A 1 612 ? -27.202 4.535 10.350 1.00 95.69 612 ARG A CA 1
ATOM 4734 C C . ARG A 1 612 ? -26.274 3.314 10.379 1.00 95.69 612 ARG A C 1
ATOM 4736 O O . ARG A 1 612 ? -26.545 2.360 9.654 1.00 95.69 612 ARG A O 1
ATOM 4743 N N . LEU A 1 613 ? -25.196 3.319 11.169 1.00 94.12 613 LEU A N 1
ATOM 4744 C CA . LEU A 1 613 ? -24.324 2.155 11.374 1.00 94.12 613 LEU A CA 1
ATOM 4745 C C . LEU A 1 613 ? -24.975 1.142 12.306 1.00 94.12 613 LEU A C 1
ATOM 4747 O O . LEU A 1 613 ? -24.626 1.024 13.478 1.00 94.12 613 LEU A O 1
ATOM 4751 N N . ASP A 1 614 ? -25.873 0.349 11.739 1.00 93.19 614 ASP A N 1
ATOM 4752 C CA . ASP A 1 614 ? -26.512 -0.750 12.441 1.00 93.19 614 ASP A CA 1
ATOM 4753 C C . ASP A 1 614 ? -26.387 -2.051 11.650 1.00 93.19 614 ASP A C 1
ATOM 4755 O O . ASP A 1 614 ? -26.945 -2.214 10.562 1.00 93.19 614 ASP A O 1
ATOM 4759 N N . PHE A 1 615 ? -25.648 -2.991 12.234 1.00 92.81 615 PHE A N 1
ATOM 4760 C CA . PHE A 1 615 ? -25.472 -4.354 11.742 1.00 92.81 615 PHE A CA 1
ATOM 4761 C C . PHE A 1 615 ? -26.029 -5.399 12.723 1.00 92.81 615 PHE A C 1
ATOM 4763 O O . PHE A 1 615 ? -25.656 -6.573 12.663 1.00 92.81 615 PHE A O 1
ATOM 4770 N N . GLY A 1 616 ? -26.958 -5.010 13.602 1.00 92.25 616 GLY A N 1
ATOM 4771 C CA . GLY A 1 616 ? -27.750 -5.913 14.438 1.00 92.25 616 GLY A CA 1
ATOM 4772 C C . GLY A 1 616 ? -26.962 -6.562 15.573 1.00 92.25 616 GLY A C 1
ATOM 4773 O O . GLY A 1 616 ? -27.005 -7.780 15.726 1.00 92.25 616 GLY A O 1
ATOM 4774 N N . LEU A 1 617 ? -26.194 -5.776 16.334 1.00 93.25 617 LEU A N 1
ATOM 4775 C CA . LEU A 1 617 ? -25.597 -6.270 17.577 1.00 93.25 617 LEU A CA 1
ATOM 4776 C C . LEU A 1 617 ? -26.665 -6.439 18.657 1.00 93.25 617 LEU A C 1
ATOM 4778 O O . LEU A 1 617 ? -27.521 -5.576 18.841 1.00 93.25 617 LEU A O 1
ATOM 4782 N N . LEU A 1 618 ? -26.563 -7.537 19.399 1.00 93.38 618 LEU A N 1
ATOM 4783 C CA . LEU A 1 618 ? -27.399 -7.808 20.561 1.00 93.38 618 LEU A CA 1
ATOM 4784 C C . LEU A 1 618 ? -26.696 -7.325 21.828 1.00 93.38 618 LEU A C 1
ATOM 4786 O O . LEU A 1 618 ? -25.466 -7.375 21.929 1.00 93.38 618 LEU A O 1
ATOM 4790 N N . PHE A 1 619 ? -27.480 -6.870 22.800 1.00 94.38 619 PHE A N 1
ATOM 4791 C CA . PHE A 1 619 ? -26.973 -6.331 24.056 1.00 94.38 619 PHE A CA 1
ATOM 4792 C C . PHE A 1 619 ? -27.681 -6.977 25.240 1.00 94.38 619 PHE A C 1
ATOM 4794 O O . PHE A 1 619 ? -28.871 -7.269 25.167 1.00 94.38 619 PHE A O 1
ATOM 4801 N N . GLU A 1 620 ? -26.943 -7.156 26.327 1.00 93.81 620 GLU A N 1
ATOM 4802 C CA . GLU A 1 620 ? -27.448 -7.631 27.613 1.00 93.81 620 GLU A CA 1
ATOM 4803 C C . GLU A 1 620 ? -26.933 -6.722 28.730 1.00 93.81 620 GLU A C 1
ATOM 4805 O O . GLU A 1 620 ? -25.838 -6.156 28.627 1.00 93.81 620 GLU A O 1
ATOM 4810 N N . GLU A 1 621 ? -27.714 -6.579 29.793 1.00 92.62 621 GLU A N 1
ATOM 4811 C CA . GLU A 1 621 ? -27.300 -5.874 31.001 1.00 92.62 621 GLU A CA 1
ATOM 4812 C C . GLU A 1 621 ? -26.828 -6.890 32.046 1.00 92.62 621 GLU A C 1
ATOM 4814 O O . GLU A 1 621 ? -27.513 -7.875 32.322 1.00 92.62 621 GLU A O 1
ATOM 4819 N N . ARG A 1 622 ? -25.633 -6.675 32.603 1.00 89.94 622 ARG A N 1
ATOM 4820 C CA . ARG A 1 622 ? -25.050 -7.489 33.678 1.00 89.94 622 ARG A CA 1
ATOM 4821 C C . ARG A 1 622 ? -24.405 -6.562 34.693 1.00 89.94 622 ARG A C 1
ATOM 4823 O O . ARG A 1 622 ? -23.655 -5.671 34.303 1.00 89.94 622 ARG A O 1
ATOM 4830 N N . ASP A 1 623 ? -24.711 -6.760 35.971 1.00 86.44 623 ASP A N 1
ATOM 4831 C CA . ASP A 1 623 ? -24.164 -5.964 37.079 1.00 86.44 623 ASP A CA 1
ATOM 4832 C C . ASP A 1 623 ? -24.314 -4.438 36.875 1.00 86.44 623 ASP A C 1
ATOM 4834 O O . ASP A 1 623 ? -23.403 -3.663 37.164 1.00 86.44 623 ASP A O 1
ATOM 4838 N N . GLY A 1 624 ? -25.454 -4.000 36.321 1.00 86.25 624 GLY A N 1
ATOM 4839 C CA . GLY A 1 624 ? -25.748 -2.585 36.045 1.00 86.25 624 GLY A CA 1
ATOM 4840 C C . GLY A 1 624 ? -24.957 -1.976 34.880 1.00 86.25 624 GLY A C 1
ATOM 4841 O O . GLY A 1 624 ? -24.901 -0.754 34.739 1.00 86.25 624 GLY A O 1
ATOM 4842 N N . ALA A 1 625 ? -24.310 -2.801 34.052 1.00 88.94 625 ALA A N 1
ATOM 4843 C CA . ALA A 1 625 ? -23.573 -2.366 32.874 1.00 88.94 625 ALA A CA 1
ATOM 4844 C C . ALA A 1 625 ? -24.041 -3.100 31.613 1.00 88.94 625 ALA A C 1
ATOM 4846 O O . ALA A 1 625 ? -24.301 -4.302 31.614 1.00 88.94 625 ALA A O 1
ATOM 4847 N N . TRP A 1 626 ? -24.077 -2.384 30.488 1.00 92.94 626 TRP A N 1
ATOM 4848 C CA . TRP A 1 626 ? -24.379 -2.988 29.194 1.00 92.94 626 TRP A CA 1
ATOM 4849 C C . TRP A 1 626 ? -23.156 -3.678 28.583 1.00 92.94 626 TRP A C 1
ATOM 4851 O O . TRP A 1 626 ? -22.024 -3.162 28.568 1.00 92.94 626 TRP A O 1
ATOM 4861 N N . HIS A 1 627 ? -23.420 -4.845 28.008 1.00 93.44 627 HIS A N 1
ATOM 4862 C CA . HIS A 1 627 ? -22.471 -5.696 27.308 1.00 93.44 627 HIS A CA 1
ATOM 4863 C C . HIS A 1 627 ? -23.043 -6.148 25.967 1.00 93.44 627 HIS A C 1
ATOM 4865 O O . HIS A 1 627 ? -24.254 -6.158 25.765 1.00 93.44 627 HIS A O 1
ATOM 4871 N N . ILE A 1 628 ? -22.163 -6.535 25.044 1.00 94.25 628 ILE A N 1
ATOM 4872 C CA . ILE A 1 628 ? -22.587 -7.252 23.839 1.00 94.25 628 ILE A CA 1
ATOM 4873 C C . ILE A 1 628 ? -22.974 -8.670 24.269 1.00 94.25 628 ILE A C 1
ATOM 4875 O O . ILE A 1 628 ? -22.210 -9.325 24.984 1.00 94.25 628 ILE A O 1
ATOM 4879 N N . ALA A 1 629 ? -24.153 -9.120 23.848 1.00 89.81 629 ALA A N 1
ATOM 4880 C CA . ALA A 1 629 ? -24.660 -10.451 24.152 1.00 89.81 629 ALA A CA 1
ATOM 4881 C C . ALA A 1 629 ? -24.024 -11.508 23.235 1.00 89.81 629 ALA A C 1
ATOM 4883 O O . ALA A 1 629 ? -23.584 -11.212 22.119 1.00 89.81 629 ALA A O 1
ATOM 4884 N N . ARG A 1 630 ? -23.978 -12.760 23.701 1.00 80.38 630 ARG A N 1
ATOM 4885 C CA . ARG A 1 630 ? -23.590 -13.893 22.848 1.00 80.38 630 ARG A CA 1
ATOM 4886 C C . ARG A 1 630 ? -24.725 -14.193 21.874 1.00 80.38 630 ARG A C 1
ATOM 4888 O O . ARG A 1 630 ? -25.885 -14.224 22.269 1.00 80.38 630 ARG A O 1
ATOM 4895 N N . GLU A 1 631 ? -24.385 -14.456 20.618 1.00 68.62 631 GLU A N 1
ATOM 4896 C CA . GLU A 1 631 ? -25.335 -15.032 19.666 1.00 68.62 631 GLU A CA 1
ATOM 4897 C C . GLU A 1 631 ? -25.608 -16.471 20.140 1.00 68.62 631 GLU A C 1
ATOM 4899 O O . GLU A 1 631 ? -24.682 -17.286 20.203 1.00 68.62 631 GLU A O 1
ATOM 4904 N N . GLN A 1 632 ? -26.836 -16.771 20.577 1.00 54.44 632 GLN A N 1
ATOM 4905 C CA . GLN A 1 632 ? -27.230 -18.162 20.797 1.00 54.44 632 GLN A CA 1
ATOM 4906 C C . GLN A 1 632 ? -27.180 -18.867 19.433 1.00 54.44 632 GLN A C 1
ATOM 4908 O O . GLN A 1 632 ? -27.631 -18.276 18.445 1.00 54.44 632 GLN A O 1
ATOM 4913 N N . PRO A 1 633 ? -26.609 -20.082 19.328 1.00 43.47 633 PRO A N 1
ATOM 4914 C CA . PRO A 1 633 ? -26.795 -20.862 18.114 1.00 43.47 633 PRO A CA 1
ATOM 4915 C C . PRO A 1 633 ? -28.307 -20.998 17.870 1.00 43.47 633 PRO A C 1
ATOM 4917 O O . PRO A 1 633 ? -29.054 -21.106 18.846 1.00 43.47 633 PRO A O 1
ATOM 4920 N N . PRO A 1 634 ? -28.776 -20.940 16.611 1.00 37.41 634 PRO A N 1
ATOM 4921 C CA . PRO A 1 634 ? -30.169 -21.256 16.325 1.00 37.41 634 PRO A CA 1
ATOM 4922 C C . PRO A 1 634 ? -30.478 -22.624 16.942 1.00 37.41 634 PRO A C 1
ATOM 4924 O O . PRO A 1 634 ? -29.651 -23.528 16.829 1.00 37.41 634 PRO A O 1
ATOM 4927 N N . ASP A 1 635 ? -31.612 -22.746 17.637 1.00 33.47 635 ASP A N 1
ATOM 4928 C CA . ASP A 1 635 ? -32.081 -24.017 18.190 1.00 33.47 635 ASP A CA 1
ATOM 4929 C C . ASP A 1 635 ? -32.027 -25.083 17.084 1.00 33.47 635 ASP A C 1
ATOM 4931 O O . ASP A 1 635 ? -32.800 -25.037 16.124 1.00 33.47 635 ASP A O 1
ATOM 4935 N N . ASP A 1 636 ? -31.083 -26.022 17.193 1.00 38.16 636 ASP A N 1
ATOM 4936 C CA . ASP A 1 636 ? -30.939 -27.169 16.295 1.00 38.16 636 ASP A CA 1
ATOM 4937 C C . ASP A 1 636 ? -32.076 -28.166 16.579 1.00 38.16 636 ASP A C 1
ATOM 4939 O O . ASP A 1 636 ? -31.875 -29.262 17.106 1.00 38.16 636 ASP A O 1
ATOM 4943 N N . ALA A 1 637 ? -33.298 -27.793 16.201 1.00 35.91 637 ALA A N 1
ATOM 4944 C CA . ALA A 1 637 ? -34.427 -28.710 16.101 1.00 35.91 637 ALA A CA 1
ATOM 4945 C C . ALA A 1 637 ? -34.342 -29.615 14.850 1.00 35.91 637 ALA A C 1
ATOM 4947 O O . ALA A 1 637 ? -35.222 -30.447 14.651 1.00 35.91 637 ALA A O 1
ATOM 4948 N N . ASP A 1 638 ? -33.284 -29.501 14.033 1.00 37.12 638 ASP A N 1
ATOM 4949 C CA . ASP A 1 638 ? -33.155 -30.217 12.753 1.00 37.12 638 ASP A CA 1
ATOM 4950 C C . ASP A 1 638 ? -31.769 -30.867 12.543 1.00 37.12 638 ASP A C 1
ATOM 4952 O O . ASP A 1 638 ? -31.191 -30.875 11.458 1.00 37.12 638 ASP A O 1
ATOM 4956 N N . SER A 1 639 ? -31.192 -31.428 13.612 1.00 35.50 639 SER A N 1
ATOM 4957 C CA . SER A 1 639 ? -29.896 -32.134 13.579 1.00 35.50 639 SER A CA 1
ATOM 4958 C C . SER A 1 639 ? -29.982 -33.614 13.158 1.00 35.50 639 SER A C 1
ATOM 4960 O O . SER A 1 639 ? -29.021 -34.371 13.318 1.00 35.50 639 SER A O 1
ATOM 4962 N N . ARG A 1 640 ? -31.091 -34.055 12.554 1.00 36.25 640 ARG A N 1
ATOM 4963 C CA . ARG A 1 640 ? -31.182 -35.383 11.929 1.00 36.25 640 ARG A CA 1
ATOM 4964 C C . ARG A 1 640 ? -31.038 -35.237 10.422 1.00 36.25 640 ARG A C 1
ATOM 4966 O O . ARG A 1 640 ? -32.034 -35.056 9.752 1.00 36.25 640 ARG A O 1
ATOM 4973 N N . GLU A 1 641 ? -29.795 -35.316 9.943 1.00 35.38 641 GLU A N 1
ATOM 4974 C CA . GLU A 1 641 ? -29.373 -35.775 8.599 1.00 35.38 641 GLU A CA 1
ATOM 4975 C C . GLU A 1 641 ? -28.160 -34.990 8.075 1.00 35.38 641 GLU A C 1
ATOM 4977 O O . GLU A 1 641 ? -28.254 -34.246 7.104 1.00 35.38 641 GLU A O 1
ATOM 4982 N N . ARG A 1 642 ? -26.966 -35.198 8.654 1.00 31.66 642 ARG A N 1
ATOM 4983 C CA . ARG A 1 642 ? -25.711 -35.137 7.874 1.00 31.66 642 ARG A CA 1
ATOM 4984 C C . ARG A 1 642 ? -24.724 -36.198 8.368 1.00 31.66 642 ARG A C 1
ATOM 4986 O O . ARG A 1 642 ? -24.404 -36.202 9.555 1.00 31.66 642 ARG A O 1
ATOM 4993 N N . PRO A 1 643 ? -24.222 -37.091 7.496 1.00 33.81 643 PRO A N 1
ATOM 4994 C CA . PRO A 1 643 ? -23.268 -38.112 7.896 1.00 33.81 643 PRO A CA 1
ATOM 4995 C C . PRO A 1 643 ? -21.882 -37.500 8.127 1.00 33.81 643 PRO A C 1
ATOM 4997 O O . PRO A 1 643 ? -21.383 -36.698 7.335 1.00 33.81 643 PRO A O 1
ATOM 5000 N N . ALA A 1 644 ? -21.264 -37.904 9.235 1.00 35.91 644 ALA A N 1
ATOM 5001 C CA . ALA A 1 644 ? -19.903 -37.560 9.604 1.00 35.91 644 ALA A CA 1
ATOM 5002 C C . ALA A 1 644 ? -18.903 -38.150 8.597 1.00 35.91 644 ALA A C 1
ATOM 5004 O O . ALA A 1 644 ? -18.837 -39.365 8.437 1.00 35.91 644 ALA A O 1
ATOM 5005 N N . HIS A 1 645 ? -18.074 -37.310 7.972 1.00 31.36 645 HIS A N 1
ATOM 5006 C CA . HIS A 1 645 ? -16.859 -37.778 7.310 1.00 31.36 645 HIS A CA 1
ATOM 5007 C C . HIS A 1 645 ? -15.656 -36.866 7.582 1.00 31.36 645 HIS A C 1
ATOM 5009 O O . HIS A 1 645 ? -15.652 -35.680 7.261 1.00 31.36 645 HIS A O 1
ATOM 5015 N N . CYS A 1 646 ? -14.623 -37.524 8.119 1.00 26.70 646 CYS A N 1
ATOM 5016 C CA . CYS A 1 646 ? -13.193 -37.208 8.103 1.00 26.70 646 CYS A CA 1
ATOM 5017 C C . CYS A 1 646 ? -12.680 -36.014 8.923 1.00 26.70 646 CYS A C 1
ATOM 5019 O O . CYS A 1 646 ? -12.309 -34.965 8.399 1.00 26.70 646 CYS A O 1
ATOM 5021 N N . LEU A 1 647 ? -12.472 -36.285 10.215 1.00 29.38 647 LEU A N 1
ATOM 5022 C CA . LEU A 1 647 ? -11.319 -35.779 10.960 1.00 29.38 647 LEU A CA 1
ATOM 5023 C C . LEU A 1 647 ? -10.057 -36.492 10.438 1.00 29.38 647 LEU A C 1
ATOM 5025 O O . LEU A 1 647 ? -9.980 -37.715 10.494 1.00 29.38 647 LEU A O 1
ATOM 5029 N N . ILE A 1 648 ? -9.088 -35.741 9.910 1.00 31.08 648 ILE A N 1
ATOM 5030 C CA . ILE A 1 648 ? -7.733 -36.244 9.644 1.00 31.08 648 ILE A CA 1
ATOM 5031 C C . ILE A 1 648 ? -6.843 -35.781 10.796 1.00 31.08 648 ILE A C 1
ATOM 5033 O O . ILE A 1 648 ? -6.672 -34.582 11.029 1.00 31.08 648 ILE A O 1
ATOM 5037 N N . GLU A 1 649 ? -6.315 -36.764 11.515 1.00 29.69 649 GLU A N 1
ATOM 5038 C CA . GLU A 1 649 ? -5.351 -36.641 12.602 1.00 29.69 649 GLU A CA 1
ATOM 5039 C C . GLU A 1 649 ? -4.037 -35.991 12.129 1.00 29.69 649 GLU A C 1
ATOM 5041 O O . GLU A 1 649 ? -3.572 -36.202 11.007 1.00 29.69 649 GLU A O 1
ATOM 5046 N N . ARG A 1 650 ? -3.418 -35.185 13.000 1.00 27.31 650 ARG A N 1
ATOM 5047 C CA . ARG A 1 650 ? -2.048 -34.673 12.831 1.00 27.31 650 ARG A CA 1
ATOM 5048 C C . ARG A 1 650 ? -1.077 -35.589 13.584 1.00 27.31 650 ARG A C 1
ATOM 5050 O O . ARG A 1 650 ? -1.369 -35.876 14.743 1.00 27.31 650 ARG A O 1
ATOM 5057 N N . PRO A 1 651 ? 0.082 -35.971 13.017 1.00 43.16 651 PRO A N 1
ATOM 5058 C CA . PRO A 1 651 ? 1.138 -36.594 13.801 1.00 43.16 651 PRO A CA 1
ATOM 5059 C C . PRO A 1 651 ? 1.994 -35.537 14.523 1.00 43.16 651 PRO A C 1
ATOM 5061 O O . PRO A 1 651 ? 2.008 -34.366 14.130 1.00 43.16 651 PRO A O 1
ATOM 5064 N N . MET A 1 652 ? 2.629 -36.009 15.601 1.00 33.97 652 MET A N 1
ATOM 5065 C CA . MET A 1 652 ? 3.373 -35.291 16.648 1.00 33.97 652 MET A CA 1
ATOM 5066 C C . MET A 1 652 ? 4.520 -34.402 16.171 1.00 33.97 652 MET A C 1
ATOM 5068 O O . MET A 1 652 ? 5.182 -34.759 15.171 1.00 33.97 652 MET A O 1
#

Solvent-accessible surface area (backbone atoms only — not comparable to full-atom values): 38084 Å² total; per-residue (Å²): 135,87,75,53,92,45,53,48,78,59,88,78,31,29,27,36,47,47,74,47,57,78,90,49,31,86,78,68,74,37,69,55,52,72,50,74,58,85,33,69,47,68,69,61,33,46,56,54,44,52,57,51,47,57,55,49,52,54,50,50,51,54,56,55,54,46,68,74,65,76,73,77,84,52,68,69,57,52,54,50,51,39,48,52,52,43,51,53,54,52,52,52,52,49,51,52,57,73,73,47,74,94,78,53,71,68,58,28,52,51,51,17,49,52,27,44,53,51,26,49,52,39,49,52,26,63,72,71,70,50,48,75,91,38,48,66,65,48,51,54,49,31,56,77,70,73,50,88,71,56,85,88,38,72,60,36,55,54,52,36,55,51,43,40,58,38,51,30,51,45,26,50,53,47,25,39,44,45,71,72,53,76,60,93,84,72,49,104,79,57,82,71,81,76,76,80,86,74,76,84,77,78,90,75,83,89,81,79,90,81,83,91,78,85,87,79,82,89,74,82,83,74,85,82,78,81,80,82,75,88,77,84,71,78,53,59,76,38,36,45,77,68,46,43,60,59,52,53,52,54,39,54,73,72,70,57,87,45,77,65,55,58,53,38,36,53,51,22,53,53,49,38,37,73,68,68,45,78,43,28,54,68,73,54,40,50,65,49,45,51,50,39,51,56,51,44,54,52,26,37,59,55,61,66,36,81,99,25,45,90,48,53,68,69,54,27,25,53,54,42,51,52,52,23,52,54,40,40,48,54,44,50,52,36,39,74,70,66,76,33,58,74,69,57,37,55,52,49,50,59,68,30,49,66,62,42,40,49,70,75,55,45,41,50,40,49,46,49,59,40,49,49,36,52,43,33,35,73,80,63,68,43,86,55,83,50,40,43,67,85,66,57,76,63,87,79,57,72,75,67,55,74,87,77,35,77,37,57,58,50,51,68,53,49,34,56,57,53,33,32,22,52,52,45,6,7,62,40,98,87,41,38,71,39,70,39,85,51,65,64,87,46,60,84,46,47,39,62,50,43,16,40,59,47,36,38,51,63,49,51,50,44,61,33,38,41,81,30,49,45,71,54,97,90,38,51,26,39,47,46,55,53,89,46,100,87,38,74,53,95,48,88,51,38,54,35,71,32,50,61,32,64,67,50,52,58,57,41,49,59,61,52,36,51,49,28,50,74,70,71,37,66,32,63,40,71,88,61,60,62,44,102,83,70,40,42,28,63,63,56,54,53,49,55,52,51,47,28,49,74,63,70,68,60,48,100,44,52,55,80,70,18,34,34,43,24,40,54,51,53,37,49,78,64,74,43,56,64,61,58,53,24,48,48,54,29,42,77,54,82,52,82,67,54,57,74,72,56,87,69,77,58,68,68,58,49,38,59,52,43,66,60,75,72,53,75,77,54,71,41,78,56,98,94,39,49,36,40,31,65,75,72,75,78,83,78,85,74,79,84,83,77,88,90,81,80,88,81,85,80,84,133

pLDDT: mean 74.1, std 21.34, range [26.7, 98.31]

Foldseek 3Di:
DDADPQWDDDPQFIKGKDAQPPVCCLVVVDRIDMDTLPDSDRVSSRVSRVVVVVVVVVVNVVSVVCVVVPDDDDVVNLVQLLVQLLVVLLVVLVVVVVPDDDDDLVVLLVLLVVLLVVLVVLVVCLVVLNLVVCLVVSVVSCVVVVHDDDCPDPRVSVSSSSNSVSSSVSSNVSSCVSNVDDDPQPDPPHDPPDDPPDDDDDDDDDDDDDDDDDDDDDDDDDDDDDDDDPPLQAAQQDKPVNVLVSLLVVCVVVDPPDPVLSVLSVLLVLLLCLFPNIGRNQPDALVSVSRSLSLQQLFFPQQCHDPNNPHRSVRNSVVQVVQLVVQLVVLVVCVVVVNADDPRSVVSNVVSHGHGDDLVSSLSSLVSQQVSQVCCCPVVVHDHDRSSVPVNPDPPPPPDDQVRAQAADDLVLVQQVCLACQFANAPDPVGSRHHDHDHDPALLNVQLVCCQLQVADLQQSQLAWLVLWDQDPNFTWGFQDQPDPSHDDPDPLQTAIATDAPVCVQQCVNVLSVVCVVVVHGHSHNVFDQDPSRTRRPVSQVVVQVSCVSNVNHDPSYGSNSSSVNLLVQLVVVVNDPQLNCRSNSHDGPDPVCNVPDPDDDVVSSRVSSNSSDSPFDWDDDPNGITTHNDDDPPPPPPPDDDDDDDDDDDD